Protein AF-0000000076115925 (afdb_homodimer)

Foldseek 3Di:
DDQAAEDEPEPPQQAAADLCNCPPVLNHAEYEHAHHQDADCRRPPQNSCQSPQNHAYYEHEHNHPDPPGHRDPDLRRLLNHQNHAEYEYAFDDDPPPDASDDQSLLNNPRHAYYHYDHAEDAEQALRNCVSPQQHQEDACQRYDYNYYDQQSQLNNANHAYEECHQVEDELVSVLSNLQRHQLSYLYAEYADAHYPDQEDARDALSQVSNAPSLHAEYHHENHAYAEAANVPDPVSQEHHLNYAYYAHAHYAYCYHAGAYQNHAEYEHHAYQPQVVQVPDQESHDPVLHHNYAEYEHANRQHAEHECSNCLSVQNHAYYHHDHHAHADYPPPCVSNPNHNYYHHYHYNHPPPPPPPPD/DDQAAEDEPEPPQQAAADLCNCPPVLNHAEYEHAHHQDADCRRPPQNSCQSPQNHAYYEHEHNHPDPPGHRDPDLRRLLNHQNHAEYEYAFDDDPPPDASDDQSLLNNPRHAYYHYDHAEDAEQALRNCVSPQRHQEDACQRYDYNYYDQQSQLNNANHAYEECHQVEDELVSVLSNLQRHQLSYLYAEYADAHYPDQEDARDALSQVSNAPSLHAEYHHENHAYAEAAHVPDPVSQEHYLNYAYYAHANYAYCYHAGAYQNHAEYEHHAYQPQVVQVPDQASHDPVLHHNYAEYEHANRQHAEHECSNCLSVQNHAYYHHEHHAHADYPPPCVSNPNHNYYHHHHYNHPPDDPPPPD

Secondary structure (DSSP, 8-state):
-----EEE--SS--S---TTTTTT-TT--EEE--SS---STTTS-TTTTTT-TT--EEE-TT---STT------HHHHTT-TT--EEEEEEE-BTTTB-SS-GGGGG-TT--EEEEEEEEEEEE-TTTTTT-TT--EEE-TT-EEEEE-TTTTTT-TT--EEE-TT--B-HHHHHHIIIIIITTS--SEEE---B-SSSBPPPTTHHHHTTTS---EEE--SS-B-EEE-TT-GGG-BPPTT--EEE--SS--SEEE-B-TT--EEE--SS--HHHHHH-S----TTS-----EEE--SS---EEEGGGGTT-TT--EEE--SS---EEE---TT-TT--EEE--SS-----------/-----EEE--SS------TTTTTT-TT--EEE--SS---STTTS-TTTTTT-TT--EEE-TT---STT------HHHHTT-TT--EEEEEEE-BTTTB-SS-GGGGG-TT--EEEEEEEEEEEE-TTTTTT-TT--EEE-TT-EEEEE-TTTTTT-TT--EEE-TT--B-HHHHHHIIIIIITTS--SEEE---B-SSSBPPPTTHHHHTTTS---EEE--SS-B-EEE-TT-GGGSBPPTT--EEE--SS--SEEE-B-TT--EEE--SS--HHHHHH-S----TTS-----EEE--SS---EEEGGGGTT-TT--EEE--SS---EEE---TT-TT--EEE--SS-----------

Structure (mmCIF, N/CA/C/O backbone):
data_AF-0000000076115925-model_v1
#
loop_
_entity.id
_entity.type
_entity.pdbx_description
1 polymer 'Uncharacterized protein'
#
loop_
_atom_site.group_PDB
_atom_site.id
_atom_site.type_symbol
_atom_site.label_atom_id
_atom_site.label_alt_id
_atom_site.label_comp_id
_atom_site.label_asym_id
_atom_site.label_entity_id
_atom_site.label_seq_id
_atom_site.pdbx_PDB_ins_code
_atom_site.Cartn_x
_atom_site.Cartn_y
_atom_site.Cartn_z
_atom_site.occupancy
_atom_site.B_iso_or_equiv
_atom_site.auth_seq_id
_atom_site.auth_comp_id
_atom_site.auth_asym_id
_atom_site.auth_atom_id
_atom_site.pdbx_PDB_model_num
ATOM 1 N N . MET A 1 1 ? -26.047 -1.47 24.312 1 57.66 1 MET A N 1
ATOM 2 C CA . MET A 1 1 ? -25.391 -0.265 23.828 1 57.66 1 MET A CA 1
ATOM 3 C C . MET A 1 1 ? -24.578 -0.562 22.578 1 57.66 1 MET A C 1
ATOM 5 O O . MET A 1 1 ? -24 -1.648 22.453 1 57.66 1 MET A O 1
ATOM 9 N N . ASN A 1 2 ? -24.75 0.363 21.609 1 74 2 ASN A N 1
ATOM 10 C CA . ASN A 1 2 ? -24.094 0.149 20.328 1 74 2 ASN A CA 1
ATOM 11 C C . ASN A 1 2 ? -22.578 0.275 20.438 1 74 2 ASN A C 1
ATOM 13 O O . ASN A 1 2 ? -22.078 1.083 21.234 1 74 2 ASN A O 1
ATOM 17 N N . LYS A 1 3 ? -21.859 -0.653 20.016 1 84.69 3 LYS A N 1
ATOM 18 C CA . LYS A 1 3 ? -20.391 -0.724 20.078 1 84.69 3 LYS A CA 1
ATOM 19 C C . LYS A 1 3 ? -19.766 -0.129 18.828 1 84.69 3 LYS A C 1
ATOM 21 O O . LYS A 1 3 ? -18.594 -0.39 18.531 1 84.69 3 LYS A O 1
ATOM 26 N N . LEU A 1 4 ? -20.594 0.735 18.219 1 89.19 4 LEU A N 1
ATOM 27 C CA . LEU A 1 4 ? -20.078 1.312 17 1 89.19 4 LEU A CA 1
ATOM 28 C C . LEU A 1 4 ? -18.922 2.26 17.297 1 89.19 4 LEU A C 1
ATOM 30 O O . LEU A 1 4 ? -19.047 3.162 18.125 1 89.19 4 LEU A O 1
ATOM 34 N N . LEU A 1 5 ? -17.812 1.992 16.625 1 94.88 5 LEU A N 1
ATOM 35 C CA . LEU A 1 5 ? -16.609 2.775 16.891 1 94.88 5 LEU A CA 1
ATOM 36 C C . LEU A 1 5 ? -16.312 3.717 15.727 1 94.88 5 LEU A C 1
ATOM 38 O O . LEU A 1 5 ? -15.758 4.801 15.93 1 94.88 5 LEU A O 1
ATOM 42 N N . GLU A 1 6 ? -16.625 3.312 14.586 1 97.06 6 GLU A N 1
ATOM 43 C CA . GLU A 1 6 ? -16.328 4.109 13.398 1 97.06 6 GLU A CA 1
ATOM 44 C C . GLU A 1 6 ? -17.547 4.176 12.477 1 97.06 6 GLU A C 1
ATOM 46 O O . GLU A 1 6 ? -18.156 3.148 12.164 1 97.06 6 GLU A O 1
ATOM 51 N N . LEU A 1 7 ? -17.906 5.379 12.078 1 94.81 7 LEU A N 1
ATOM 52 C CA . LEU A 1 7 ? -19.016 5.633 11.164 1 94.81 7 LEU A CA 1
ATOM 53 C C . LEU A 1 7 ? -18.578 6.523 10.008 1 94.81 7 LEU A C 1
ATOM 55 O O . LEU A 1 7 ? -18.031 7.605 10.227 1 94.81 7 LEU A O 1
ATOM 59 N N . ASP A 1 8 ? -18.719 6.062 8.875 1 96.88 8 ASP A N 1
ATOM 60 C CA . ASP A 1 8 ? -18.391 6.84 7.684 1 96.88 8 ASP A CA 1
ATOM 61 C C . ASP A 1 8 ? -19.656 7.195 6.898 1 96.88 8 ASP A C 1
ATOM 63 O O . ASP A 1 8 ? -20.328 6.312 6.371 1 96.88 8 ASP A O 1
ATOM 67 N N . ILE A 1 9 ? -19.969 8.461 6.848 1 94.38 9 ILE A N 1
ATOM 68 C CA . ILE A 1 9 ? -21.125 8.953 6.105 1 94.38 9 ILE A CA 1
ATOM 69 C C . ILE A 1 9 ? -20.656 9.969 5.062 1 94.38 9 ILE A C 1
ATOM 71 O O . ILE A 1 9 ? -21.359 10.945 4.789 1 94.38 9 ILE A O 1
ATOM 75 N N . SER A 1 10 ? -19.5 9.789 4.562 1 96.5 10 SER A N 1
ATOM 76 C CA . SER A 1 10 ? -18.984 10.688 3.539 1 96.5 10 SER A CA 1
ATOM 77 C C . SER A 1 10 ? -19.734 10.523 2.221 1 96.5 10 SER A C 1
ATOM 79 O O . SER A 1 10 ? -20.375 9.5 1.991 1 96.5 10 SER A O 1
ATOM 81 N N . LYS A 1 11 ? -19.75 11.562 1.458 1 95.69 11 LYS A N 1
ATOM 82 C CA . LYS A 1 11 ? -20.281 11.562 0.099 1 95.69 11 LYS A CA 1
ATOM 83 C C . LYS A 1 11 ? -21.75 11.164 0.09 1 95.69 11 LYS A C 1
ATOM 85 O O . LYS A 1 11 ? -22.156 10.281 -0.671 1 95.69 11 LYS A O 1
ATOM 90 N N . ASN A 1 12 ? -22.5 11.797 0.925 1 94 12 ASN A N 1
ATOM 91 C CA . ASN A 1 12 ? -23.938 11.562 0.961 1 94 12 ASN A CA 1
ATOM 92 C C . ASN A 1 12 ? -24.734 12.812 0.571 1 94 12 ASN A C 1
ATOM 94 O O . ASN A 1 12 ? -25.953 12.836 0.692 1 94 12 ASN A O 1
ATOM 98 N N . LYS A 1 13 ? -24.062 13.883 0.221 1 91.12 13 LYS A N 1
ATOM 99 C CA . LYS A 1 13 ? -24.656 15.148 -0.177 1 91.12 13 LYS A CA 1
ATOM 100 C C . LYS A 1 13 ? -25.484 15.742 0.959 1 91.12 13 LYS A C 1
ATOM 102 O O . LYS A 1 13 ? -26.547 16.328 0.724 1 91.12 13 LYS A O 1
ATOM 107 N N . LEU A 1 14 ? -24.953 15.531 2.137 1 90.38 14 LEU A N 1
ATOM 108 C CA . LEU A 1 14 ? -25.641 16.078 3.301 1 90.38 14 LEU A CA 1
ATOM 109 C C . LEU A 1 14 ? -25.547 17.609 3.322 1 90.38 14 LEU A C 1
ATOM 111 O O . LEU A 1 14 ? -24.469 18.156 3.107 1 90.38 14 LEU A O 1
ATOM 115 N N . THR A 1 15 ? -26.688 18.219 3.535 1 88.75 15 THR A N 1
ATOM 116 C CA . THR A 1 15 ? -26.703 19.688 3.65 1 88.75 15 THR A CA 1
ATOM 117 C C . THR A 1 15 ? -26.891 20.109 5.102 1 88.75 15 THR A C 1
ATOM 119 O O . THR A 1 15 ? -26.578 21.234 5.469 1 88.75 15 THR A O 1
ATOM 122 N N . THR A 1 16 ? -27.484 19.188 5.812 1 88.06 16 THR A N 1
ATOM 123 C CA . THR A 1 16 ? -27.719 19.453 7.227 1 88.06 16 THR A CA 1
ATOM 124 C C . THR A 1 16 ? -27.625 18.156 8.039 1 88.06 16 THR A C 1
ATOM 126 O O . THR A 1 16 ? -27.797 17.062 7.5 1 88.06 16 THR A O 1
ATOM 129 N N . ILE A 1 17 ? -27.297 18.297 9.266 1 89.56 17 ILE A N 1
ATOM 130 C CA . ILE A 1 17 ? -27.312 17.203 10.219 1 89.56 17 ILE A CA 1
ATOM 131 C C . ILE A 1 17 ? -28.312 17.5 11.344 1 89.56 17 ILE A C 1
ATOM 133 O O . ILE A 1 17 ? -28.281 18.594 11.93 1 89.56 17 ILE A O 1
ATOM 137 N N . SER A 1 18 ? -29.172 16.547 11.57 1 88.56 18 SER A N 1
ATOM 138 C CA . SER A 1 18 ? -30.125 16.75 12.664 1 88.56 18 SER A CA 1
ATOM 139 C C . SER A 1 18 ? -29.406 16.75 14.016 1 88.56 18 SER A C 1
ATOM 141 O O . SER A 1 18 ? -28.406 16.062 14.195 1 88.56 18 SER A O 1
ATOM 143 N N . ILE A 1 19 ? -29.984 17.5 14.977 1 87.94 19 ILE A N 1
ATOM 144 C CA . ILE A 1 19 ? -29.359 17.688 16.281 1 87.94 19 ILE A CA 1
ATOM 145 C C . ILE A 1 19 ? -29.266 16.344 17 1 87.94 19 ILE A C 1
ATOM 147 O O . ILE A 1 19 ? -28.344 16.125 17.797 1 87.94 19 ILE A O 1
ATOM 151 N N . ASP A 1 20 ? -30.219 15.375 16.641 1 87.25 20 ASP A N 1
ATOM 152 C CA . ASP A 1 20 ? -30.266 14.094 17.344 1 87.25 20 ASP A CA 1
ATOM 153 C C . ASP A 1 20 ? -29.703 12.977 16.469 1 87.25 20 ASP A C 1
ATOM 155 O O . ASP A 1 20 ? -29.875 11.797 16.781 1 87.25 20 ASP A O 1
ATOM 159 N N . ALA A 1 21 ? -29 13.359 15.414 1 86.5 21 ALA A N 1
ATOM 160 C CA . ALA A 1 21 ? -28.547 12.398 14.414 1 86.5 21 ALA A CA 1
ATOM 161 C C . ALA A 1 21 ? -27.641 11.344 15.039 1 86.5 21 ALA A C 1
ATOM 163 O O . ALA A 1 21 ? -27.641 10.18 14.617 1 86.5 21 ALA A O 1
ATOM 164 N N . PHE A 1 22 ? -26.906 11.727 16.078 1 88.38 22 PHE A N 1
ATOM 165 C CA . PHE A 1 22 ? -25.906 10.82 16.609 1 88.38 22 PHE A CA 1
ATOM 166 C C . PHE A 1 22 ? -26.312 10.297 17.984 1 88.38 22 PHE A C 1
ATOM 168 O O . PHE A 1 22 ? -25.469 9.828 18.75 1 88.38 22 PHE A O 1
ATOM 175 N N . ASP A 1 23 ? -27.594 10.438 18.25 1 86.31 23 ASP A N 1
ATOM 176 C CA . ASP A 1 23 ? -28.109 9.875 19.484 1 86.31 23 ASP A CA 1
ATOM 177 C C . ASP A 1 23 ? -27.844 8.375 19.562 1 86.31 23 ASP A C 1
ATOM 179 O O . ASP A 1 23 ? -28.062 7.648 18.594 1 86.31 23 ASP A O 1
ATOM 183 N N . GLY A 1 24 ? -27.25 7.988 20.656 1 82.62 24 GLY A N 1
ATOM 184 C CA . GLY A 1 24 ? -26.984 6.574 20.859 1 82.62 24 GLY A CA 1
ATOM 185 C C . GLY A 1 24 ? -25.578 6.168 20.438 1 82.62 24 GLY A C 1
ATOM 186 O O . GLY A 1 24 ? -25.172 5.031 20.672 1 82.62 24 GLY A O 1
ATOM 187 N N . LEU A 1 25 ? -24.875 7.055 19.844 1 88.06 25 LEU A N 1
ATOM 188 C CA . LEU A 1 25 ? -23.531 6.742 19.375 1 88.06 25 LEU A CA 1
ATOM 189 C C . LEU A 1 25 ? -22.484 7.285 20.344 1 88.06 25 LEU A C 1
ATOM 191 O O . LEU A 1 25 ? -21.516 7.918 19.922 1 88.06 25 LEU A O 1
ATOM 195 N N . HIS A 1 26 ? -22.703 7.031 21.641 1 89.06 26 HIS A N 1
ATOM 196 C CA . HIS A 1 26 ? -21.859 7.598 22.688 1 89.06 26 HIS A CA 1
ATOM 197 C C . HIS A 1 26 ? -20.469 6.977 22.688 1 89.06 26 HIS A C 1
ATOM 199 O O . HIS A 1 26 ? -19.516 7.559 23.203 1 89.06 26 HIS A O 1
ATOM 205 N N . ASN A 1 27 ? -20.359 5.766 21.969 1 90.88 27 ASN A N 1
ATOM 206 C CA . ASN A 1 27 ? -19.078 5.074 21.953 1 90.88 27 ASN A CA 1
ATOM 207 C C . ASN A 1 27 ? -18.281 5.375 20.688 1 90.88 27 ASN A C 1
ATOM 209 O O . ASN A 1 27 ? -17.141 4.938 20.547 1 90.88 27 ASN A O 1
ATOM 213 N N . LEU A 1 28 ? -18.875 6.16 19.75 1 93.44 28 LEU A N 1
ATOM 214 C CA . LEU A 1 28 ? -18.25 6.426 18.453 1 93.44 28 LEU A CA 1
ATOM 215 C C . LEU A 1 28 ? -16.891 7.113 18.656 1 93.44 28 LEU A C 1
ATOM 217 O O . LEU A 1 28 ? -16.797 8.102 19.375 1 93.44 28 LEU A O 1
ATOM 221 N N . LYS A 1 29 ? -15.914 6.582 18.031 1 97.06 29 LYS A N 1
ATOM 222 C CA . LYS A 1 29 ? -14.555 7.113 18.156 1 97.06 29 LYS A CA 1
ATOM 223 C C . LYS A 1 29 ? -14.148 7.875 16.906 1 97.06 29 LYS A C 1
ATOM 225 O O . LYS A 1 29 ? -13.398 8.852 16.984 1 97.06 29 LYS A O 1
ATOM 230 N N . ARG A 1 30 ? -14.641 7.414 15.773 1 98.12 30 ARG A N 1
ATOM 231 C CA . ARG A 1 30 ? -14.258 8.023 14.508 1 98.12 30 ARG A CA 1
ATOM 232 C C . ARG A 1 30 ? -15.484 8.32 13.648 1 98.12 30 ARG A C 1
ATOM 234 O O . ARG A 1 30 ? -16.328 7.445 13.445 1 98.12 30 ARG A O 1
ATOM 241 N N . LEU A 1 31 ? -15.609 9.57 13.188 1 96.75 31 LEU A N 1
ATOM 242 C CA . LEU A 1 31 ? -16.703 10.008 12.328 1 96.75 31 LEU A CA 1
ATOM 243 C C . LEU A 1 31 ? -16.172 10.695 11.078 1 96.75 31 LEU A C 1
ATOM 245 O O . LEU A 1 31 ? -15.336 11.602 11.164 1 96.75 31 LEU A O 1
ATOM 249 N N . THR A 1 32 ? -16.547 10.227 9.953 1 97.5 32 THR A N 1
ATOM 250 C CA . THR A 1 32 ? -16.141 10.82 8.68 1 97.5 32 THR A CA 1
ATOM 251 C C . THR A 1 32 ? -17.344 11.414 7.957 1 97.5 32 THR A C 1
ATOM 253 O O . THR A 1 32 ? -18.297 10.703 7.617 1 97.5 32 THR A O 1
ATOM 256 N N . LEU A 1 33 ? -17.281 12.727 7.781 1 94.75 33 LEU A N 1
ATOM 257 C CA . LEU A 1 33 ? -18.344 13.477 7.121 1 94.75 33 LEU A CA 1
ATOM 258 C C . LEU A 1 33 ? -17.828 14.172 5.867 1 94.75 33 LEU A C 1
ATOM 260 O O . LEU A 1 33 ? -18.438 15.117 5.379 1 94.75 33 LEU A O 1
ATOM 264 N N . GLU A 1 34 ? -16.734 13.719 5.395 1 94.88 34 GLU A N 1
ATOM 265 C CA . GLU A 1 34 ? -16.047 14.375 4.281 1 94.88 34 GLU A CA 1
ATOM 266 C C . GLU A 1 34 ? -16.906 14.32 3.012 1 94.88 34 GLU A C 1
ATOM 268 O O . GLU A 1 34 ? -17.672 13.383 2.816 1 94.88 34 GLU A O 1
ATOM 273 N N . ASN A 1 35 ? -16.703 15.352 2.139 1 93.12 35 ASN A N 1
ATOM 274 C CA . ASN A 1 35 ? -17.312 15.398 0.808 1 93.12 35 ASN A CA 1
ATOM 275 C C . ASN A 1 35 ? -18.828 15.383 0.877 1 93.12 35 ASN A C 1
ATOM 277 O O . ASN A 1 35 ? -19.484 14.648 0.136 1 93.12 35 ASN A O 1
ATOM 281 N N . ASN A 1 36 ? -19.344 16.094 1.832 1 92.88 36 ASN A N 1
ATOM 282 C CA . ASN A 1 36 ? -20.766 16.453 1.868 1 92.88 36 ASN A CA 1
ATOM 283 C C . ASN A 1 36 ? -20.969 17.922 1.519 1 92.88 36 ASN A C 1
ATOM 285 O O . ASN A 1 36 ? -20.172 18.516 0.782 1 92.88 36 ASN A O 1
ATOM 289 N N . ARG A 1 37 ? -22.172 18.484 1.892 1 88.94 37 ARG A N 1
ATOM 290 C CA . ARG A 1 37 ? -22.469 19.891 1.62 1 88.94 37 ARG A CA 1
ATOM 291 C C . ARG A 1 37 ? -22.766 20.641 2.912 1 88.94 37 ARG A C 1
ATOM 293 O O . ARG A 1 37 ? -23.719 21.406 2.984 1 88.94 37 ARG A O 1
ATOM 300 N N . LEU A 1 38 ? -21.844 20.281 3.842 1 88.38 38 LEU A N 1
ATOM 301 C CA . LEU A 1 38 ? -22 20.906 5.152 1 88.38 38 LEU A CA 1
ATOM 302 C C . LEU A 1 38 ? -21.172 22.188 5.238 1 88.38 38 LEU A C 1
ATOM 304 O O . LEU A 1 38 ? -19.953 22.141 5.258 1 88.38 38 LEU A O 1
ATOM 308 N N . LYS A 1 39 ? -21.797 23.344 5.328 1 78.5 39 LYS A N 1
ATOM 309 C CA . LYS A 1 39 ? -21.031 24.562 5.055 1 78.5 39 LYS A CA 1
ATOM 310 C C . LYS A 1 39 ? -21.125 25.547 6.207 1 78.5 39 LYS A C 1
ATOM 312 O O . LYS A 1 39 ? -20.281 26.422 6.367 1 78.5 39 LYS A O 1
ATOM 317 N N . ASP A 1 40 ? -22.25 25.469 6.957 1 78.81 40 ASP A N 1
ATOM 318 C CA . ASP A 1 40 ? -22.453 26.562 7.902 1 78.81 40 ASP A CA 1
ATOM 319 C C . ASP A 1 40 ? -23.203 26.078 9.141 1 78.81 40 ASP A C 1
ATOM 321 O O . ASP A 1 40 ? -23.297 24.875 9.391 1 78.81 40 ASP A O 1
ATOM 325 N N . SER A 1 41 ? -23.656 27.078 9.922 1 79.88 41 SER A N 1
ATOM 326 C CA . SER A 1 41 ? -24.344 26.812 11.188 1 79.88 41 SER A CA 1
ATOM 327 C C . SER A 1 41 ? -25.672 26.094 10.961 1 79.88 41 SER A C 1
ATOM 329 O O . SER A 1 41 ? -26.172 25.406 11.852 1 79.88 41 SER A O 1
ATOM 331 N N . TYR A 1 42 ? -26.172 26.281 9.734 1 83.81 42 TYR A N 1
ATOM 332 C CA . TYR A 1 42 ? -27.391 25.547 9.43 1 83.81 42 TYR A CA 1
ATOM 333 C C . TYR A 1 42 ? -27.109 24.062 9.234 1 83.81 42 TYR A C 1
ATOM 335 O O . TYR A 1 42 ? -27.922 23.203 9.602 1 83.81 42 TYR A O 1
ATOM 343 N N . SER A 1 43 ? -25.906 23.828 8.711 1 87.56 43 SER A N 1
ATOM 344 C CA . SER A 1 43 ? -25.484 22.453 8.469 1 87.56 43 SER A CA 1
ATOM 345 C C . SER A 1 43 ? -25.125 21.75 9.766 1 87.56 43 SER A C 1
ATOM 347 O O . SER A 1 43 ? -25.328 20.531 9.914 1 87.56 43 SER A O 1
ATOM 349 N N . TYR A 1 44 ? -24.609 22.609 10.695 1 89 44 TYR A N 1
ATOM 350 C CA . TYR A 1 44 ? -24.188 22.109 11.992 1 89 44 TYR A CA 1
ATOM 351 C C . TYR A 1 44 ? -24.953 22.797 13.117 1 89 44 TYR A C 1
ATOM 353 O O . TYR A 1 44 ? -24.422 23.688 13.789 1 89 44 TYR A O 1
ATOM 361 N N . PRO A 1 45 ? -26.109 22.312 13.406 1 88.62 45 PRO A N 1
ATOM 362 C CA . PRO A 1 45 ? -26.844 22.953 14.508 1 88.62 45 PRO A CA 1
ATOM 363 C C . PRO A 1 45 ? -26.125 22.797 15.844 1 88.62 45 PRO A C 1
ATOM 365 O O . PRO A 1 45 ? -25.391 21.828 16.047 1 88.62 45 PRO A O 1
ATOM 368 N N . LEU A 1 46 ? -26.391 23.781 16.703 1 89 46 LEU A N 1
ATOM 369 C CA . LEU A 1 46 ? -25.797 23.75 18.031 1 89 46 LEU A CA 1
ATOM 370 C C . LEU A 1 46 ? -26.109 22.438 18.75 1 89 46 LEU A C 1
ATOM 372 O O . LEU A 1 46 ? -27.281 22.031 18.812 1 89 46 LEU A O 1
ATOM 376 N N . GLY A 1 47 ? -25.141 21.734 19.125 1 90.25 47 GLY A N 1
ATOM 377 C CA . GLY A 1 47 ? -25.328 20.5 19.875 1 90.25 47 GLY A CA 1
ATOM 378 C C . GLY A 1 47 ? -25.328 19.266 19 1 90.25 47 GLY A C 1
ATOM 379 O O . GLY A 1 47 ? -25.594 18.156 19.484 1 90.25 47 GLY A O 1
ATOM 380 N N . VAL A 1 48 ? -25.016 19.453 17.797 1 90.88 48 VAL A N 1
ATOM 381 C CA . VAL A 1 48 ? -25.109 18.344 16.844 1 90.88 48 VAL A CA 1
ATOM 382 C C . VAL A 1 48 ? -24.172 17.219 17.266 1 90.88 48 VAL A C 1
ATOM 384 O O . VAL A 1 48 ? -24.469 16.047 17.047 1 90.88 48 VAL A O 1
ATOM 387 N N . PHE A 1 49 ? -23.078 17.531 17.969 1 92.5 49 PHE A N 1
ATOM 388 C CA . PHE A 1 49 ? -22.094 16.516 18.344 1 92.5 49 PHE A CA 1
ATOM 389 C C . PHE A 1 49 ? -22.188 16.188 19.828 1 92.5 49 PHE A C 1
ATOM 391 O O . PHE A 1 49 ? -21.281 15.562 20.391 1 92.5 49 PHE A O 1
ATOM 398 N N . LYS A 1 50 ? -23.281 16.609 20.516 1 91.75 50 LYS A N 1
ATOM 399 C CA . LYS A 1 50 ? -23.406 16.516 21.969 1 91.75 50 LYS A CA 1
ATOM 400 C C . LYS A 1 50 ? -23.344 15.07 22.438 1 91.75 50 LYS A C 1
ATOM 402 O O . LYS A 1 50 ? -22.906 14.789 23.562 1 91.75 50 LYS A O 1
ATOM 407 N N . TYR A 1 51 ? -23.781 14.117 21.594 1 90.38 51 TYR A N 1
ATOM 408 C CA . TYR A 1 51 ? -23.844 12.719 22 1 90.38 51 TYR A CA 1
ATOM 409 C C . TYR A 1 51 ? -22.5 12.031 21.75 1 90.38 51 TYR A C 1
ATOM 411 O O . TYR A 1 51 ? -22.266 10.93 22.25 1 90.38 51 TYR A O 1
ATOM 419 N N . LEU A 1 52 ? -21.641 12.641 20.984 1 93.25 52 LEU A N 1
ATOM 420 C CA . LEU A 1 52 ? -20.375 12.023 20.609 1 93.25 52 LEU A CA 1
ATOM 421 C C . LEU A 1 52 ? -19.297 12.305 21.641 1 93.25 52 LEU A C 1
ATOM 423 O O . LEU A 1 52 ? -18.234 12.836 21.297 1 93.25 52 LEU A O 1
ATOM 427 N N . VAL A 1 53 ? -19.469 11.883 22.875 1 92.31 53 VAL A N 1
ATOM 428 C CA . VAL A 1 53 ? -18.641 12.234 24.031 1 92.31 53 VAL A CA 1
ATOM 429 C C . VAL A 1 53 ? -17.328 11.461 23.984 1 92.31 53 VAL A C 1
ATOM 431 O O . VAL A 1 53 ? -16.375 11.789 24.703 1 92.31 53 VAL A O 1
ATOM 434 N N . SER A 1 54 ? -17.266 10.414 23.109 1 94.19 54 SER A N 1
ATOM 435 C CA . SER A 1 54 ? -16.062 9.594 23.031 1 94.19 54 SER A CA 1
ATOM 436 C C . SER A 1 54 ? -15.32 9.828 21.719 1 94.19 54 SER A C 1
ATOM 438 O O . SER A 1 54 ? -14.312 9.164 21.453 1 94.19 54 SER A O 1
ATOM 440 N N . LEU A 1 55 ? -15.75 10.773 20.859 1 96.31 55 LEU A N 1
ATOM 441 C CA . LEU A 1 55 ? -15.195 10.977 19.531 1 96.31 55 LEU A CA 1
ATOM 442 C C . LEU A 1 55 ? -13.75 11.469 19.625 1 96.31 55 LEU A C 1
ATOM 444 O O . LEU A 1 55 ? -13.469 12.453 20.297 1 96.31 55 LEU A O 1
ATOM 448 N N . VAL A 1 56 ? -12.922 10.781 18.938 1 97.38 56 VAL A N 1
ATOM 449 C CA . VAL A 1 56 ? -11.492 11.086 18.984 1 97.38 56 VAL A CA 1
ATOM 450 C C . VAL A 1 56 ? -11.039 11.641 17.641 1 97.38 56 VAL A C 1
ATOM 452 O O . VAL A 1 56 ? -10.078 12.414 17.578 1 97.38 56 VAL A O 1
ATOM 455 N N . TYR A 1 57 ? -11.758 11.25 16.688 1 97.38 57 TYR A N 1
ATOM 456 C CA . TYR A 1 57 ? -11.391 11.617 15.336 1 97.38 57 TYR A CA 1
ATOM 457 C C . TYR A 1 57 ? -12.602 12.109 14.555 1 97.38 57 TYR A C 1
ATOM 459 O O . TYR A 1 57 ? -13.648 11.453 14.539 1 97.38 57 TYR A O 1
ATOM 467 N N . LEU A 1 58 ? -12.445 13.273 13.859 1 96.38 58 LEU A N 1
ATOM 468 C CA . LEU A 1 58 ? -13.5 13.844 13.031 1 96.38 58 LEU A CA 1
ATOM 469 C C . LEU A 1 58 ? -12.938 14.352 11.703 1 96.38 58 LEU A C 1
ATOM 471 O O . LEU A 1 58 ? -11.93 15.07 11.688 1 96.38 58 LEU A O 1
ATOM 475 N N . ASN A 1 59 ? -13.5 13.883 10.664 1 96.19 59 ASN A N 1
ATOM 476 C CA . ASN A 1 59 ? -13.125 14.336 9.328 1 96.19 59 ASN A CA 1
ATOM 477 C C . ASN A 1 59 ? -14.273 15.055 8.641 1 96.19 59 ASN A C 1
ATOM 479 O O . ASN A 1 59 ? -15.297 14.445 8.328 1 96.19 59 ASN A O 1
ATOM 483 N N . ILE A 1 60 ? -14.125 16.375 8.367 1 92.44 60 ILE A N 1
ATOM 484 C CA . ILE A 1 60 ? -15.172 17.156 7.734 1 92.44 60 ILE A CA 1
ATOM 485 C C . ILE A 1 60 ? -14.609 17.875 6.504 1 92.44 60 ILE A C 1
ATOM 487 O O . ILE A 1 60 ? -15.062 18.969 6.148 1 92.44 60 ILE A O 1
ATOM 491 N N . LYS A 1 61 ? -13.625 17.312 5.895 1 90.75 61 LYS A N 1
ATOM 492 C CA . LYS A 1 61 ? -12.977 17.938 4.75 1 90.75 61 LYS A CA 1
ATOM 493 C C . LYS A 1 61 ? -13.898 17.953 3.535 1 90.75 61 LYS A C 1
ATOM 495 O O . LYS A 1 61 ? -14.82 17.141 3.436 1 90.75 61 LYS A O 1
ATOM 500 N N . PHE A 1 62 ? -13.688 18.922 2.643 1 89.94 62 PHE A N 1
ATOM 501 C CA . PHE A 1 62 ? -14.266 19 1.306 1 89.94 62 PHE A CA 1
ATOM 502 C C . PHE A 1 62 ? -15.789 19.125 1.379 1 89.94 62 PHE A C 1
ATOM 504 O O . PHE A 1 62 ? -16.5 18.5 0.592 1 89.94 62 PHE A O 1
ATOM 511 N N . ASN A 1 63 ? -16.328 19.75 2.307 1 86.88 63 ASN A N 1
ATOM 512 C CA . ASN A 1 63 ? -17.75 20.016 2.393 1 86.88 63 ASN A CA 1
ATOM 513 C C . ASN A 1 63 ? -18.109 21.328 1.712 1 86.88 63 ASN A C 1
ATOM 515 O O . ASN A 1 63 ? -19.297 21.641 1.521 1 86.88 63 ASN A O 1
ATOM 519 N N . ASN A 1 64 ? -17.328 22.281 1.331 1 69.56 64 ASN A N 1
ATOM 520 C CA . ASN A 1 64 ? -17.641 23.562 0.698 1 69.56 64 ASN A CA 1
ATOM 521 C C . ASN A 1 64 ? -17.344 23.531 -0.798 1 69.56 64 ASN A C 1
ATOM 523 O O . ASN A 1 64 ? -16.188 23.719 -1.206 1 69.56 64 ASN A O 1
ATOM 527 N N . ASN A 1 65 ? -18.266 22.875 -1.572 1 53.88 65 ASN A N 1
ATOM 528 C CA . ASN A 1 65 ? -18.047 22.828 -3.014 1 53.88 65 ASN A CA 1
ATOM 529 C C . ASN A 1 65 ? -18.078 24.219 -3.633 1 53.88 65 ASN A C 1
ATOM 531 O O . ASN A 1 65 ? -17.859 24.375 -4.836 1 53.88 65 ASN A O 1
ATOM 535 N N . ASP A 1 66 ? -18.719 25.188 -3.02 1 53.91 66 ASP A N 1
ATOM 536 C CA . ASP A 1 66 ? -18.812 26.469 -3.725 1 53.91 66 ASP A CA 1
ATOM 537 C C . ASP A 1 66 ? -17.609 27.359 -3.418 1 53.91 66 ASP A C 1
ATOM 539 O O . ASP A 1 66 ? -17.031 27.281 -2.328 1 53.91 66 ASP A O 1
ATOM 543 N N . GLU A 1 67 ? -16.953 27.797 -4.402 1 49.88 67 GLU A N 1
ATOM 544 C CA . GLU A 1 67 ? -15.734 28.594 -4.516 1 49.88 67 GLU A CA 1
ATOM 545 C C . GLU A 1 67 ? -15.688 29.688 -3.451 1 49.88 67 GLU A C 1
ATOM 547 O O . GLU A 1 67 ? -14.609 30.125 -3.041 1 49.88 67 GLU A O 1
ATOM 552 N N . LEU A 1 68 ? -16.891 30.203 -3.01 1 49.91 68 LEU A N 1
ATOM 553 C CA . LEU A 1 68 ? -16.859 31.516 -2.365 1 49.91 68 LEU A CA 1
ATOM 554 C C . LEU A 1 68 ? -17 31.375 -0.852 1 49.91 68 LEU A C 1
ATOM 556 O O . LEU A 1 68 ? -16.766 32.344 -0.114 1 49.91 68 LEU A O 1
ATOM 560 N N . LEU A 1 69 ? -17.609 30.203 -0.412 1 50.56 69 LEU A N 1
ATOM 561 C CA . LEU A 1 69 ? -17.891 30.172 1.017 1 50.56 69 LEU A CA 1
ATOM 562 C C . LEU A 1 69 ? -17.328 28.906 1.648 1 50.56 69 LEU A C 1
ATOM 564 O O . LEU A 1 69 ? -17.406 27.812 1.057 1 50.56 69 LEU A O 1
ATOM 568 N N . TYR A 1 70 ? -16.266 28.812 2.252 1 51.03 70 TYR A N 1
ATOM 569 C CA . TYR A 1 70 ? -15.656 27.609 2.793 1 51.03 70 TYR A CA 1
ATOM 570 C C . TYR A 1 70 ? -16.328 27.188 4.098 1 51.03 70 TYR A C 1
ATOM 572 O O . TYR A 1 70 ? -16.859 28.031 4.82 1 51.03 70 TYR A O 1
ATOM 580 N N . SER A 1 71 ? -16.641 25.938 4.176 1 55.5 71 SER A N 1
ATOM 581 C CA . SER A 1 71 ? -17.234 25.297 5.34 1 55.5 71 SER A CA 1
ATOM 582 C C . SER A 1 71 ? -16.453 25.594 6.609 1 55.5 71 SER A C 1
ATOM 584 O O . SER A 1 71 ? -15.227 25.422 6.641 1 55.5 71 SER A O 1
ATOM 586 N N . ILE A 1 72 ? -16.984 26.484 7.465 1 63.66 72 ILE A N 1
ATOM 587 C CA . ILE A 1 72 ? -16.391 26.734 8.773 1 63.66 72 ILE A CA 1
ATOM 588 C C . ILE A 1 72 ? -17.203 26.016 9.852 1 63.66 72 ILE A C 1
ATOM 590 O O . ILE A 1 72 ? -18.422 26.125 9.883 1 63.66 72 ILE A O 1
ATOM 594 N N . LEU A 1 73 ? -16.547 24.938 10.445 1 74.75 73 LEU A N 1
ATOM 595 C CA . LEU A 1 73 ? -17.141 24.453 11.688 1 74.75 73 LEU A CA 1
ATOM 596 C C . LEU A 1 73 ? -17.359 25.594 12.672 1 74.75 73 LEU A C 1
ATOM 598 O O . LEU A 1 73 ? -16.391 26.234 13.109 1 74.75 73 LEU A O 1
ATOM 602 N N . PRO A 1 74 ? -18.688 25.906 12.891 1 77.81 74 PRO A N 1
ATOM 603 C CA . PRO A 1 74 ? -18.906 26.984 13.844 1 77.81 74 PRO A CA 1
ATOM 604 C C . PRO A 1 74 ? -18.234 26.75 15.195 1 77.81 74 PRO A C 1
ATOM 606 O O . PRO A 1 74 ? -18.188 25.609 15.664 1 77.81 74 PRO A O 1
ATOM 609 N N . ASP A 1 75 ? -17.781 27.828 15.797 1 76.19 75 ASP A N 1
ATOM 610 C CA . ASP A 1 75 ? -17.062 27.781 17.062 1 76.19 75 ASP A CA 1
ATOM 611 C C . ASP A 1 75 ? -17.891 27.078 18.141 1 76.19 75 ASP A C 1
ATOM 613 O O . ASP A 1 75 ? -17.359 26.312 18.938 1 76.19 75 ASP A O 1
ATOM 617 N N . ASP A 1 76 ? -19.188 27.297 18.094 1 78.88 76 ASP A N 1
ATOM 618 C CA . ASP A 1 76 ? -20.047 26.781 19.141 1 78.88 76 ASP A CA 1
ATOM 619 C C . ASP A 1 76 ? -20.266 25.281 19 1 78.88 76 ASP A C 1
ATOM 621 O O . ASP A 1 76 ? -20.609 24.594 19.953 1 78.88 76 ASP A O 1
ATOM 625 N N . VAL A 1 77 ? -20.016 24.812 17.828 1 85 77 VAL A N 1
ATOM 626 C CA . VAL A 1 77 ? -20.234 23.406 17.547 1 85 77 VAL A CA 1
ATOM 627 C C . VAL A 1 77 ? -19 22.609 17.969 1 85 77 VAL A C 1
ATOM 629 O 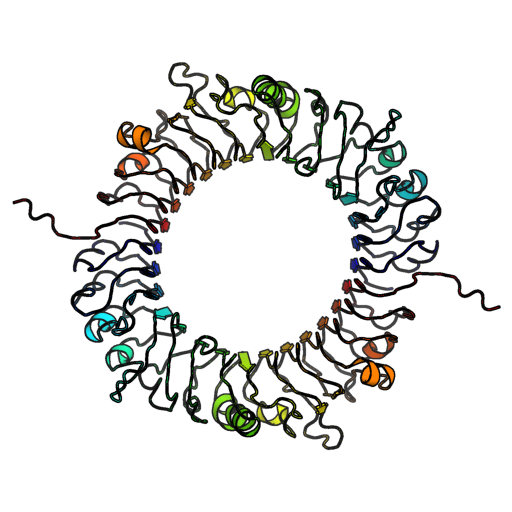O . VAL A 1 77 ? -19.109 21.469 18.406 1 85 77 VAL A O 1
ATOM 632 N N . ILE A 1 78 ? -17.891 23.219 17.969 1 81.25 78 ILE A N 1
ATOM 633 C CA . ILE A 1 78 ? -16.609 22.594 18.25 1 81.25 78 ILE A CA 1
ATOM 634 C C . ILE A 1 78 ? -16.5 22.25 19.734 1 81.25 78 ILE A C 1
ATOM 636 O O . ILE A 1 78 ? -15.852 21.281 20.109 1 81.25 78 ILE A O 1
ATOM 640 N N . SER A 1 79 ? -17.281 22.984 20.547 1 77.94 79 SER A N 1
ATOM 641 C CA . SER A 1 79 ? -17.172 22.906 22 1 77.94 79 SER A CA 1
ATOM 642 C C . SER A 1 79 ? -17.672 21.562 22.516 1 77.94 79 SER A C 1
ATOM 644 O O . SER A 1 79 ? -17.312 21.141 23.625 1 77.94 79 SER A O 1
ATOM 646 N N . ASP A 1 80 ? -18.438 20.859 21.719 1 83.31 80 ASP A N 1
ATOM 647 C CA . ASP A 1 80 ? -18.984 19.578 22.141 1 83.31 80 ASP A CA 1
ATOM 648 C C . ASP A 1 80 ? -17.938 18.453 21.984 1 83.31 80 ASP A C 1
ATOM 650 O O . ASP A 1 80 ? -18.094 17.391 22.562 1 83.31 80 ASP A O 1
ATOM 654 N N . LEU A 1 81 ? -16.922 18.719 21.312 1 89.06 81 LEU A N 1
ATOM 655 C CA . LEU A 1 81 ? -15.969 17.672 20.938 1 89.06 81 LEU A CA 1
ATOM 656 C C . LEU A 1 81 ? -14.773 17.656 21.891 1 89.06 81 LEU A C 1
ATOM 658 O O . LEU A 1 81 ? -13.625 17.781 21.453 1 89.06 81 LEU A O 1
ATOM 662 N N . VAL A 1 82 ? -14.977 17.375 23.156 1 84.25 82 VAL A N 1
ATOM 663 C CA . VAL A 1 82 ? -14.008 17.625 24.219 1 84.25 82 VAL A CA 1
ATOM 664 C C . VAL A 1 82 ? -12.906 16.562 24.172 1 84.25 82 VAL A C 1
ATOM 666 O O . VAL A 1 82 ? -11.812 16.766 24.703 1 84.25 82 VAL A O 1
ATOM 669 N N . LYS A 1 83 ? -13.172 15.406 23.562 1 93.12 83 LYS A N 1
ATOM 670 C CA . LYS A 1 83 ? -12.172 14.344 23.531 1 93.12 83 LYS A CA 1
ATOM 671 C C . LYS A 1 83 ? -11.484 14.258 22.172 1 93.12 83 LYS A C 1
ATOM 673 O O . LYS A 1 83 ? -10.719 13.328 21.922 1 93.12 83 LYS A O 1
ATOM 678 N N . LEU A 1 84 ? -11.727 15.188 21.281 1 95.25 84 LEU A N 1
ATOM 679 C CA . LEU A 1 84 ? -11.195 15.164 19.922 1 95.25 84 LEU A CA 1
ATOM 680 C C . LEU A 1 84 ? -9.68 15.305 19.938 1 95.25 84 LEU A C 1
ATOM 682 O O . LEU A 1 84 ? -9.141 16.25 20.516 1 95.25 84 LEU A O 1
ATOM 686 N N . GLU A 1 85 ? -9.023 14.383 19.312 1 96.69 85 GLU A N 1
ATOM 687 C CA . GLU A 1 85 ? -7.57 14.391 19.234 1 96.69 85 GLU A CA 1
ATOM 688 C C . GLU A 1 85 ? -7.094 14.711 17.828 1 96.69 85 GLU A C 1
ATOM 690 O O . GLU A 1 85 ? -5.98 15.203 17.641 1 96.69 85 GLU A O 1
ATOM 695 N N . SER A 1 86 ? -7.879 14.367 16.891 1 96.88 86 SER A N 1
ATOM 696 C CA . SER A 1 86 ? -7.531 14.57 15.492 1 96.88 86 SER A CA 1
ATOM 697 C C . SER A 1 86 ? -8.703 15.141 14.711 1 96.88 86 SER A C 1
ATOM 699 O O . SER A 1 86 ? -9.82 14.609 14.781 1 96.88 86 SER A O 1
ATOM 701 N N . LEU A 1 87 ? -8.484 16.234 14.008 1 93.75 87 LEU A N 1
ATOM 702 C CA . LEU A 1 87 ? -9.5 16.922 13.211 1 93.75 87 LEU A CA 1
ATOM 703 C C . LEU A 1 87 ? -9 17.172 11.797 1 93.75 87 LEU A C 1
ATOM 705 O O . LEU A 1 87 ? -7.879 17.656 11.609 1 93.75 87 LEU A O 1
ATOM 709 N N . GLU A 1 88 ? -9.734 16.781 10.883 1 93.06 88 GLU A N 1
ATOM 710 C CA . GLU A 1 88 ? -9.438 17.094 9.484 1 93.06 88 GLU A CA 1
ATOM 711 C C . GLU A 1 88 ? -10.477 18.047 8.898 1 93.06 88 GLU A C 1
ATOM 713 O O . GLU A 1 88 ? -11.68 17.781 8.969 1 93.06 88 GLU A O 1
ATOM 718 N N . LEU A 1 89 ? -9.969 19.141 8.383 1 88.5 89 LEU A N 1
ATOM 719 C CA . LEU A 1 89 ? -10.875 20.172 7.883 1 88.5 89 LEU A CA 1
ATOM 720 C C . LEU A 1 89 ? -10.219 20.984 6.77 1 88.5 89 LEU A C 1
ATOM 722 O O . LEU A 1 89 ? -9.016 20.859 6.535 1 88.5 89 LEU A O 1
ATOM 726 N N . ASP A 1 90 ? -11.023 21.734 6.078 1 86 90 ASP A N 1
ATOM 727 C CA . ASP A 1 90 ? -10.523 22.703 5.105 1 86 90 ASP A CA 1
ATOM 728 C C . ASP A 1 90 ? -10.219 24.047 5.77 1 86 90 ASP A C 1
ATOM 730 O O . ASP A 1 90 ? -10.906 24.438 6.715 1 86 90 ASP A O 1
ATOM 734 N N . ILE A 1 91 ? -9.133 24.594 5.27 1 83.25 91 ILE A N 1
ATOM 735 C CA . ILE A 1 91 ? -8.742 25.891 5.793 1 83.25 91 ILE A CA 1
ATOM 736 C C . ILE A 1 91 ? -8.68 26.906 4.652 1 83.25 91 ILE A C 1
ATOM 738 O O . ILE A 1 91 ? -7.957 26.719 3.674 1 83.25 91 ILE A O 1
ATOM 742 N N . VAL A 1 92 ? -9.484 27.984 4.73 1 76.31 92 VAL A N 1
ATOM 743 C CA . VAL A 1 92 ? -9.438 29.062 3.758 1 76.31 92 VAL A CA 1
ATOM 744 C C . VAL A 1 92 ? -9.438 30.406 4.48 1 76.31 92 VAL A C 1
ATOM 746 O O . VAL A 1 92 ? -10.289 30.672 5.336 1 76.31 92 VAL A O 1
ATOM 749 N N . ASP A 1 93 ? -8.234 31.109 4.254 1 69.94 93 ASP A N 1
ATOM 750 C CA . ASP A 1 93 ? -8.133 32.438 4.82 1 69.94 93 ASP A CA 1
ATOM 751 C C . ASP A 1 93 ? -9.195 33.375 4.242 1 69.94 93 ASP A C 1
ATOM 753 O O . ASP A 1 93 ? -9.477 33.344 3.043 1 69.94 93 ASP A O 1
ATOM 757 N N . ARG A 1 94 ? -10.117 33.938 5.086 1 58.56 94 ARG A N 1
ATOM 758 C CA . ARG A 1 94 ? -11.086 34.938 4.68 1 58.56 94 ARG A CA 1
ATOM 759 C C . ARG A 1 94 ? -10.445 36.344 4.652 1 58.56 94 ARG A C 1
ATOM 761 O O . ARG A 1 94 ? -9.445 36.562 5.328 1 58.56 94 ARG A O 1
ATOM 768 N N . ARG A 1 95 ? -10.75 37.188 3.475 1 54.97 95 ARG A N 1
ATOM 769 C CA . ARG A 1 95 ? -10.242 38.531 3.199 1 54.97 95 ARG A CA 1
ATOM 770 C C . ARG A 1 95 ? -10.086 39.344 4.488 1 54.97 95 ARG A C 1
ATOM 772 O O . ARG A 1 95 ? -9.234 40.219 4.578 1 54.97 95 ARG A O 1
ATOM 779 N N . PHE A 1 96 ? -10.93 39.094 5.383 1 46.88 96 PHE A N 1
ATOM 780 C CA . PHE A 1 96 ? -11.031 40.125 6.398 1 46.88 96 PHE A CA 1
ATOM 781 C C . PHE A 1 96 ? -10.484 39.625 7.734 1 46.88 96 PHE A C 1
ATOM 783 O O . PHE A 1 96 ? -11.07 39.906 8.789 1 46.88 96 PHE A O 1
ATOM 790 N N . SER A 1 97 ? -9.148 39.219 7.773 1 48.34 97 SER A N 1
ATOM 791 C CA . SER A 1 97 ? -8.383 39.062 9.008 1 48.34 97 SER A CA 1
ATOM 792 C C . SER A 1 97 ? -8.953 37.938 9.859 1 48.34 97 SER A C 1
ATOM 794 O O . SER A 1 97 ? -8.922 38 11.086 1 48.34 97 SER A O 1
ATOM 796 N N . VAL A 1 98 ? -9.859 37.156 9.352 1 54.62 98 VAL A N 1
ATOM 797 C CA . VAL A 1 98 ? -10.43 36.125 10.219 1 54.62 98 VAL A CA 1
ATOM 798 C C . VAL A 1 98 ? -9.438 34.969 10.391 1 54.62 98 VAL A C 1
ATOM 800 O O . VAL A 1 98 ? -8.82 34.531 9.422 1 54.62 98 VAL A O 1
ATOM 803 N N . TYR A 1 99 ? -9.164 34.781 11.797 1 63.69 99 TYR A N 1
ATOM 804 C CA . TYR A 1 99 ? -8.273 33.719 12.25 1 63.69 99 TYR A CA 1
ATOM 805 C C . TYR A 1 99 ? -8.703 32.375 11.695 1 63.69 99 TYR A C 1
ATOM 807 O O . TYR A 1 99 ? -9.891 32.031 11.672 1 63.69 99 TYR A O 1
ATOM 815 N N . VAL A 1 100 ? -7.719 31.703 11.039 1 72.25 100 VAL A N 1
ATOM 816 C CA . VAL A 1 100 ? -7.93 30.375 10.469 1 72.25 100 VAL A CA 1
ATOM 817 C C . VAL A 1 100 ? -8.562 29.469 11.516 1 72.25 100 VAL A C 1
ATOM 819 O O . VAL A 1 100 ? -9.555 28.797 11.242 1 72.25 100 VAL A O 1
ATOM 822 N N . PHE A 1 101 ? -8.016 29.562 12.742 1 82.06 101 PHE A N 1
ATOM 823 C CA . PHE A 1 101 ? -8.555 28.812 13.867 1 82.06 101 PHE A CA 1
ATOM 824 C C . PHE A 1 101 ? -9.141 29.766 14.914 1 82.06 101 PHE A C 1
ATOM 826 O O . PHE A 1 101 ? -8.406 30.312 15.742 1 82.06 101 PHE A O 1
ATOM 833 N N . GLY A 1 102 ? -10.484 29.906 14.883 1 79.31 102 GLY A N 1
ATOM 834 C CA . GLY A 1 102 ? -11.188 30.828 15.758 1 79.31 102 GLY A CA 1
ATOM 835 C C . GLY A 1 102 ? -11.172 30.406 17.219 1 79.31 102 GLY A C 1
ATOM 836 O O . GLY A 1 102 ? -10.469 29.469 17.594 1 79.31 102 GLY A O 1
ATOM 837 N N . ASP A 1 103 ? -11.953 31.094 18.047 1 80.25 103 ASP A N 1
ATOM 838 C CA . ASP A 1 103 ? -11.961 30.953 19.5 1 80.25 103 ASP A CA 1
ATOM 839 C C . ASP A 1 103 ? -12.461 29.578 19.906 1 80.25 103 ASP A C 1
ATOM 841 O O . ASP A 1 103 ? -12.055 29.047 20.953 1 80.25 103 ASP A O 1
ATOM 845 N N . GLY A 1 104 ? -13.242 29.109 19.125 1 81.19 104 GLY A N 1
ATOM 846 C CA . GLY A 1 104 ? -13.805 27.797 19.469 1 81.19 104 GLY A CA 1
ATOM 847 C C . GLY A 1 104 ? -12.75 26.719 19.562 1 81.19 104 GLY A C 1
ATOM 848 O O . GLY A 1 104 ? -12.906 25.766 20.344 1 81.19 104 GLY A O 1
ATOM 849 N N . PHE A 1 105 ? -11.695 26.875 18.859 1 86.75 105 PHE A N 1
ATOM 850 C CA . PHE A 1 105 ? -10.648 25.859 18.828 1 86.75 105 PHE A CA 1
ATOM 851 C C . PHE A 1 105 ? -9.891 25.828 20.156 1 86.75 105 PHE A C 1
ATOM 853 O O . PHE A 1 105 ? -9.242 24.828 20.484 1 86.75 105 PHE A O 1
ATOM 860 N N . SER A 1 106 ? -10.008 26.859 20.906 1 86.12 106 SER A N 1
ATOM 861 C CA . SER A 1 106 ? -9.344 26.891 22.203 1 86.12 106 SER A CA 1
ATOM 862 C C . SER A 1 106 ? -9.992 25.922 23.188 1 86.12 106 SER A C 1
ATOM 864 O O . SER A 1 106 ? -9.391 25.578 24.219 1 86.12 106 SER A O 1
ATOM 866 N N . ARG A 1 107 ? -11.172 25.5 22.859 1 85.5 107 ARG A N 1
ATOM 867 C CA . ARG A 1 107 ? -11.898 24.594 23.734 1 85.5 107 ARG A CA 1
ATOM 868 C C . ARG A 1 107 ? -11.477 23.141 23.5 1 85.5 107 ARG A C 1
ATOM 870 O O . ARG A 1 107 ? -11.812 22.266 24.297 1 85.5 107 ARG A O 1
ATOM 877 N N . LEU A 1 108 ? -10.844 22.984 22.422 1 89.19 108 LEU A N 1
ATOM 878 C CA . LEU A 1 108 ? -10.344 21.641 22.141 1 89.19 108 LEU A CA 1
ATOM 879 C C . LEU A 1 108 ? -9.016 21.391 22.859 1 89.19 108 LEU A C 1
ATOM 881 O O . LEU A 1 108 ? -7.953 21.422 22.234 1 89.19 108 LEU A O 1
ATOM 885 N N . SER A 1 109 ? -9.047 21.062 24.109 1 85.75 109 SER A N 1
ATOM 886 C CA . SER A 1 109 ? -7.898 21.062 25.016 1 85.75 109 SER A CA 1
ATOM 887 C C . SER A 1 109 ? -6.988 19.859 24.75 1 85.75 109 SER A C 1
ATOM 889 O O . SER A 1 109 ? -5.84 19.844 25.203 1 85.75 109 SER A O 1
ATOM 891 N N . ILE A 1 110 ? -7.449 18.953 23.984 1 90.75 110 ILE A N 1
ATOM 892 C CA . ILE A 1 110 ? -6.582 17.797 23.812 1 90.75 110 ILE A CA 1
ATOM 893 C C . ILE A 1 110 ? -6.336 17.531 22.328 1 90.75 110 ILE A C 1
ATOM 895 O O . ILE A 1 110 ? -5.832 16.484 21.953 1 90.75 110 ILE A O 1
ATOM 899 N N . LEU A 1 111 ? -6.723 18.422 21.453 1 93.38 111 LEU A N 1
ATOM 900 C CA . LEU A 1 111 ? -6.48 18.297 20.016 1 93.38 111 LEU A CA 1
ATOM 901 C C . LEU A 1 111 ? -4.984 18.281 19.719 1 93.38 111 LEU A C 1
ATOM 903 O O . LEU A 1 111 ? -4.266 19.219 20.062 1 93.38 111 LEU A O 1
ATOM 907 N N . LYS A 1 112 ? -4.562 17.25 19.047 1 95.5 112 LYS A N 1
ATOM 908 C CA . LYS A 1 112 ? -3.133 17.031 18.828 1 95.5 112 LYS A CA 1
ATOM 909 C C . LYS A 1 112 ? -2.775 17.141 17.359 1 95.5 112 LYS A C 1
ATOM 911 O O . LYS A 1 112 ? -1.634 17.453 17 1 95.5 112 LYS A O 1
ATOM 916 N N . ARG A 1 113 ? -3.721 16.828 16.547 1 96.06 113 ARG A N 1
ATOM 917 C CA . ARG A 1 113 ? -3.428 16.719 15.125 1 96.06 113 ARG A CA 1
ATOM 918 C C . ARG A 1 113 ? -4.492 17.422 14.289 1 96.06 113 ARG A C 1
ATOM 920 O O . ARG A 1 113 ? -5.691 17.234 14.508 1 96.06 113 ARG A O 1
ATOM 927 N N . ILE A 1 114 ? -4.066 18.281 13.398 1 91 114 ILE A N 1
ATOM 928 C CA . ILE A 1 114 ? -4.93 18.875 12.383 1 91 114 ILE A CA 1
ATOM 929 C C . ILE A 1 114 ? -4.422 18.5 10.992 1 91 114 ILE A C 1
ATOM 931 O O . ILE A 1 114 ? -3.23 18.625 10.703 1 91 114 ILE A O 1
ATOM 935 N N . LYS A 1 115 ? -5.285 17.953 10.281 1 91.94 115 LYS A N 1
ATOM 936 C CA . LYS A 1 115 ? -4.996 17.688 8.875 1 91.94 115 LYS A CA 1
ATOM 937 C C . LYS A 1 115 ? -5.918 18.484 7.961 1 91.94 115 LYS A C 1
ATOM 939 O O . LYS A 1 115 ? -7.109 18.641 8.242 1 91.94 115 LYS A O 1
ATOM 944 N N . THR A 1 116 ? -5.324 19.031 6.91 1 86.94 116 THR A N 1
ATOM 945 C CA . THR A 1 116 ? -6.117 19.906 6.051 1 86.94 116 THR A CA 1
ATOM 946 C C . THR A 1 116 ? -6.414 19.219 4.719 1 86.94 116 THR A C 1
ATOM 948 O O . THR A 1 116 ? -5.578 18.469 4.195 1 86.94 116 THR A O 1
ATOM 951 N N . GLY A 1 117 ? -7.59 19.297 4.293 1 88.75 117 GLY A N 1
ATOM 952 C CA . GLY A 1 117 ? -7.898 19.016 2.898 1 88.75 117 GLY A CA 1
ATOM 953 C C . GLY A 1 117 ? -7.543 20.172 1.974 1 88.75 117 GLY A C 1
ATOM 954 O O . GLY A 1 117 ? -6.367 20.406 1.692 1 88.75 117 GLY A O 1
ATOM 955 N N . ALA A 1 118 ? -8.516 20.984 1.57 1 83.5 118 ALA A N 1
ATOM 956 C CA . ALA A 1 118 ? -8.219 22.266 0.924 1 83.5 118 ALA A CA 1
ATOM 957 C C . ALA A 1 118 ? -7.625 23.25 1.918 1 83.5 118 ALA A C 1
ATOM 959 O O . ALA A 1 118 ? -8.141 23.406 3.029 1 83.5 118 ALA A O 1
ATOM 960 N N . CYS A 1 119 ? -6.512 23.781 1.459 1 86.31 119 CYS A N 1
ATOM 961 C CA . CYS A 1 119 ? -5.82 24.641 2.418 1 86.31 119 CYS A CA 1
ATOM 962 C C . CYS A 1 119 ? -5.219 25.859 1.728 1 86.31 119 CYS A C 1
ATOM 964 O O . CYS A 1 119 ? -4.316 25.719 0.896 1 86.31 119 CYS A O 1
ATOM 966 N N . HIS A 1 120 ? -5.758 27 2.043 1 84.69 120 HIS A N 1
ATOM 967 C CA . HIS A 1 120 ? -5.246 28.281 1.606 1 84.69 120 HIS A CA 1
ATOM 968 C C . HIS A 1 120 ? -5.082 29.234 2.785 1 84.69 120 HIS A C 1
ATOM 970 O O . HIS A 1 120 ? -6.066 29.609 3.432 1 84.69 120 HIS A O 1
ATOM 976 N N . ILE A 1 121 ? -3.85 29.516 3.018 1 83.88 121 ILE A N 1
ATOM 977 C CA . ILE A 1 121 ? -3.535 30.453 4.09 1 83.88 121 ILE A CA 1
ATOM 978 C C . ILE A 1 121 ? -2.668 31.578 3.547 1 83.88 121 ILE A C 1
ATOM 980 O O . ILE A 1 121 ? -1.606 31.344 2.971 1 83.88 121 ILE A O 1
ATOM 984 N N . ASP A 1 122 ? -3.129 32.75 3.678 1 84.75 122 ASP A N 1
ATOM 985 C CA . ASP A 1 122 ? -2.352 33.875 3.18 1 84.75 122 ASP A CA 1
ATOM 986 C C . ASP A 1 122 ? -1.043 34.031 3.953 1 84.75 122 ASP A C 1
ATOM 988 O O . ASP A 1 122 ? 0.041 33.938 3.377 1 84.75 122 ASP A O 1
ATOM 992 N N . ILE A 1 123 ? -1.238 34.25 5.25 1 86.25 123 ILE A N 1
ATOM 993 C CA . ILE A 1 123 ? -0.07 34.469 6.098 1 86.25 123 ILE A CA 1
ATOM 994 C C . ILE A 1 123 ? -0.129 33.5 7.297 1 86.25 123 ILE A C 1
ATOM 996 O O . ILE A 1 123 ? -1.144 33.438 7.996 1 86.25 123 ILE A O 1
ATOM 1000 N N . VAL A 1 124 ? 0.887 32.75 7.398 1 88.69 124 VAL A N 1
ATOM 1001 C CA . VAL A 1 124 ? 1.035 31.953 8.609 1 88.69 124 VAL A CA 1
ATOM 1002 C C . VAL A 1 124 ? 1.923 32.688 9.609 1 88.69 124 VAL A C 1
ATOM 1004 O O . VAL A 1 124 ? 3.102 32.938 9.344 1 88.69 124 VAL A O 1
ATOM 1007 N N . ASN A 1 125 ? 1.312 33.094 10.727 1 89.06 125 ASN A N 1
ATOM 1008 C CA . ASN A 1 125 ? 2.037 33.812 11.75 1 89.06 125 ASN A CA 1
ATOM 1009 C C . ASN A 1 125 ? 1.721 33.312 13.148 1 89.06 125 ASN A C 1
ATOM 1011 O O . ASN A 1 125 ? 1.123 32.219 13.297 1 89.06 125 ASN A O 1
ATOM 1015 N N . ASN A 1 126 ? 2.141 33.969 14.203 1 85.5 126 ASN A N 1
ATOM 1016 C CA . ASN A 1 126 ? 2.049 33.531 15.586 1 85.5 126 ASN A CA 1
ATOM 1017 C C . ASN A 1 126 ? 0.596 33.344 16.031 1 85.5 126 ASN A C 1
ATOM 1019 O O . ASN A 1 126 ? 0.307 32.594 16.969 1 85.5 126 ASN A O 1
ATOM 1023 N N . GLN A 1 127 ? -0.309 34 15.336 1 83.69 127 GLN A N 1
ATOM 1024 C CA . GLN A 1 127 ? -1.72 33.969 15.711 1 83.69 127 GLN A CA 1
ATOM 1025 C C . GLN A 1 127 ? -2.408 32.75 15.086 1 83.69 127 GLN A C 1
ATOM 1027 O O . GLN A 1 127 ? -3.449 32.312 15.57 1 83.69 127 GLN A O 1
ATOM 1032 N N . THR A 1 128 ? -1.828 32.281 14.016 1 85.06 128 THR A N 1
ATOM 1033 C CA . THR A 1 128 ? -2.477 31.266 13.219 1 85.06 128 THR A CA 1
ATOM 1034 C C . THR A 1 128 ? -2.826 30.047 14.078 1 85.06 128 THR A C 1
ATOM 1036 O O . THR A 1 128 ? -3.939 29.531 14 1 85.06 128 THR A O 1
ATOM 1039 N N . PHE A 1 129 ? -1.898 29.641 14.969 1 87 129 PHE A N 1
ATOM 1040 C CA . PHE A 1 129 ? -2.125 28.438 15.758 1 87 129 PHE A CA 1
ATOM 1041 C C . PHE A 1 129 ? -2.299 28.781 17.234 1 87 129 PHE A C 1
ATOM 1043 O O . PHE A 1 129 ? -2.166 27.906 18.094 1 87 129 PHE A O 1
ATOM 1050 N N . SER A 1 130 ? -2.627 30.016 17.594 1 86.94 130 SER A N 1
ATOM 1051 C CA . SER A 1 130 ? -2.662 30.484 18.969 1 86.94 130 SER A CA 1
ATOM 1052 C C . SER A 1 130 ? -3.762 29.797 19.766 1 86.94 130 SER A C 1
ATOM 1054 O O . SER A 1 130 ? -3.619 29.578 20.969 1 86.94 130 SER A O 1
ATOM 1056 N N . ASN A 1 131 ? -4.805 29.359 19.078 1 85.62 131 ASN A N 1
ATOM 1057 C CA . ASN A 1 131 ? -5.926 28.719 19.766 1 85.62 131 ASN A CA 1
ATOM 1058 C C . ASN A 1 131 ? -5.762 27.203 19.812 1 85.62 131 ASN A C 1
ATOM 1060 O O . ASN A 1 131 ? -6.676 26.5 20.219 1 85.62 131 ASN A O 1
ATOM 1064 N N . LEU A 1 132 ? -4.609 26.766 19.422 1 87.81 132 LEU A N 1
ATOM 1065 C CA . LEU A 1 132 ? -4.32 25.328 19.422 1 87.81 132 LEU A CA 1
ATOM 1066 C C . LEU A 1 132 ? -3.018 25.047 20.156 1 87.81 132 LEU A C 1
ATOM 1068 O O . LEU A 1 132 ? -2.059 24.547 19.562 1 87.81 132 LEU A O 1
ATOM 1072 N N . PRO A 1 133 ? -2.916 25.219 21.438 1 85.19 133 PRO A N 1
ATOM 1073 C CA . PRO A 1 133 ? -1.65 25.172 22.172 1 85.19 133 PRO A CA 1
ATOM 1074 C C . PRO A 1 133 ? -1.11 23.75 22.297 1 85.19 133 PRO A C 1
ATOM 1076 O O . PRO A 1 133 ? 0.083 23.547 22.547 1 85.19 133 PRO A O 1
ATOM 1079 N N . HIS A 1 134 ? -1.905 22.734 22.031 1 88.81 134 HIS A N 1
ATOM 1080 C CA . HIS A 1 134 ? -1.47 21.375 22.328 1 88.81 134 HIS A CA 1
ATOM 1081 C C . HIS A 1 134 ? -1.178 20.609 21.047 1 88.81 134 HIS A C 1
ATOM 1083 O O . HIS A 1 134 ? -0.999 19.391 21.078 1 88.81 134 HIS A O 1
ATOM 1089 N N . LEU A 1 135 ? -1.032 21.266 19.969 1 91.38 135 LEU A N 1
ATOM 1090 C CA . LEU A 1 135 ? -0.783 20.594 18.688 1 91.38 135 LEU A CA 1
ATOM 1091 C C . LEU A 1 135 ? 0.572 19.891 18.703 1 91.38 135 LEU A C 1
ATOM 1093 O O . LEU A 1 135 ? 1.576 20.484 19.109 1 91.38 135 LEU A O 1
ATOM 1097 N N . GLU A 1 136 ? 0.555 18.703 18.359 1 94.25 136 GLU A N 1
ATOM 1098 C CA . GLU A 1 136 ? 1.778 17.906 18.25 1 94.25 136 GLU A CA 1
ATOM 1099 C C . GLU A 1 136 ? 2.158 17.672 16.797 1 94.25 136 GLU A C 1
ATOM 1101 O O . GLU A 1 136 ? 3.322 17.391 16.484 1 94.25 136 GLU A O 1
ATOM 1106 N N . PHE A 1 137 ? 1.206 17.703 15.945 1 95.44 137 PHE A N 1
ATOM 1107 C CA . PHE A 1 137 ? 1.396 17.391 14.531 1 95.44 137 PHE A CA 1
ATOM 1108 C C . PHE A 1 137 ? 0.901 18.547 13.664 1 95.44 137 PHE A C 1
ATOM 1110 O O . PHE A 1 137 ? -0.275 18.906 13.719 1 95.44 137 PHE A O 1
ATOM 1117 N N . ILE A 1 138 ? 1.793 19.172 12.906 1 92.38 138 ILE A N 1
ATOM 1118 C CA . ILE A 1 138 ? 1.418 20.219 11.961 1 92.38 138 ILE A CA 1
ATOM 1119 C C . ILE A 1 138 ? 1.874 19.828 10.555 1 92.38 138 ILE A C 1
ATOM 1121 O O . ILE A 1 138 ? 3.062 19.594 10.328 1 92.38 138 ILE A O 1
ATOM 1125 N N . ASP A 1 139 ? 0.973 19.688 9.711 1 93.75 139 ASP A N 1
ATOM 1126 C CA . ASP A 1 139 ? 1.232 19.391 8.305 1 93.75 139 ASP A CA 1
ATOM 1127 C C . ASP A 1 139 ? 0.715 20.516 7.406 1 93.75 139 ASP A C 1
ATOM 1129 O O . ASP A 1 139 ? -0.495 20.656 7.227 1 93.75 139 ASP A O 1
ATOM 1133 N N . LEU A 1 140 ? 1.615 21.281 6.816 1 90.75 140 LEU A N 1
ATOM 1134 C CA . LEU A 1 140 ? 1.256 22.391 5.941 1 90.75 140 LEU A CA 1
ATOM 1135 C C . LEU A 1 140 ? 1.591 22.062 4.488 1 90.75 140 LEU A C 1
ATOM 1137 O O . LEU A 1 140 ? 1.567 22.953 3.635 1 90.75 140 LEU A O 1
ATOM 1141 N N . SER A 1 141 ? 1.884 20.844 4.238 1 90.94 141 SER A N 1
ATOM 1142 C CA . SER A 1 141 ? 2.404 20.438 2.934 1 90.94 141 SER A CA 1
ATOM 1143 C C . SER A 1 141 ? 1.356 20.609 1.841 1 90.94 141 SER A C 1
ATOM 1145 O O . SER A 1 141 ? 1.695 20.766 0.664 1 90.94 141 SER A O 1
ATOM 1147 N N . ASN A 1 142 ? 0.147 20.672 2.236 1 88 142 ASN A N 1
ATOM 1148 C CA . ASN A 1 142 ? -0.919 20.812 1.251 1 88 142 ASN A CA 1
ATOM 1149 C C . ASN A 1 142 ? -1.464 22.234 1.221 1 88 142 ASN A C 1
ATOM 1151 O O . ASN A 1 142 ? -2.42 22.531 0.499 1 88 142 ASN A O 1
ATOM 1155 N N . CYS A 1 143 ? -0.87 23.109 1.861 1 88.19 143 CYS A N 1
ATOM 1156 C CA . CYS A 1 143 ? -1.396 24.469 1.965 1 88.19 143 CYS A CA 1
ATOM 1157 C C . CYS A 1 143 ? -0.699 25.406 0.98 1 88.19 143 CYS A C 1
ATOM 1159 O O . CYS A 1 143 ? 0.513 25.297 0.779 1 88.19 143 CYS A O 1
ATOM 1161 N N . VAL A 1 144 ? -1.516 26.172 0.365 1 87.06 144 VAL A N 1
ATOM 1162 C CA . VAL A 1 144 ? -0.978 27.328 -0.35 1 87.06 144 VAL A CA 1
ATOM 1163 C C . VAL A 1 144 ? -0.744 28.484 0.627 1 87.06 144 VAL A C 1
ATOM 1165 O O . VAL A 1 144 ? -1.696 29.047 1.169 1 87.06 144 VAL A O 1
ATOM 1168 N N . ILE A 1 145 ? 0.495 28.719 0.854 1 87.06 145 ILE A N 1
ATOM 1169 C CA . ILE A 1 145 ? 0.87 29.75 1.813 1 87.06 145 ILE A CA 1
ATOM 1170 C C . ILE A 1 145 ? 1.618 30.875 1.097 1 87.06 145 ILE A C 1
ATOM 1172 O O . ILE A 1 145 ? 2.639 30.625 0.448 1 87.06 145 ILE A O 1
ATOM 1176 N N . TYR A 1 146 ? 1.13 32.031 1.224 1 83.69 146 TYR A N 1
ATOM 1177 C CA . TYR A 1 146 ? 1.775 33.188 0.57 1 83.69 146 TYR A CA 1
ATOM 1178 C C . TYR A 1 146 ? 2.988 33.656 1.365 1 83.69 146 TYR A C 1
ATOM 1180 O O . TYR A 1 146 ? 4.02 34 0.788 1 83.69 146 TYR A O 1
ATOM 1188 N N . HIS A 1 147 ? 2.773 33.688 2.568 1 85.69 147 HIS A N 1
ATOM 1189 C CA . HIS A 1 147 ? 3.865 34.156 3.412 1 85.69 147 HIS A CA 1
ATOM 1190 C C . HIS A 1 147 ? 3.904 33.375 4.738 1 85.69 147 HIS A C 1
ATOM 1192 O O . HIS A 1 147 ? 2.883 33.25 5.414 1 85.69 147 HIS A O 1
ATOM 1198 N N . TYR A 1 148 ? 5.043 32.844 5.031 1 89 148 TYR A N 1
ATOM 1199 C CA . TYR A 1 148 ? 5.293 32.25 6.34 1 89 148 TYR A CA 1
ATOM 1200 C C . TYR A 1 148 ? 6.199 33.156 7.18 1 89 148 TYR A C 1
ATOM 1202 O O . TYR A 1 148 ? 7.324 33.469 6.777 1 89 148 TYR A O 1
ATOM 1210 N N . VAL A 1 149 ? 5.715 33.5 8.312 1 89.31 149 VAL A N 1
ATOM 1211 C CA . VAL A 1 149 ? 6.5 34.344 9.203 1 89.31 149 VAL A CA 1
ATOM 1212 C C . VAL A 1 149 ? 7.371 33.469 10.102 1 89.31 149 VAL A C 1
ATOM 1214 O O . VAL A 1 149 ? 6.859 32.688 10.906 1 89.31 149 VAL A O 1
ATOM 1217 N N . VAL A 1 150 ? 8.656 33.656 10.016 1 87.81 150 VAL A N 1
ATOM 1218 C CA . VAL A 1 150 ? 9.617 32.906 10.805 1 87.81 150 VAL A CA 1
ATOM 1219 C C . VAL A 1 150 ? 9.375 33.156 12.289 1 87.81 150 VAL A C 1
ATOM 1221 O O . VAL A 1 150 ? 9.133 34.281 12.703 1 87.81 150 VAL A O 1
ATOM 1224 N N . GLY A 1 151 ? 9.453 32.094 13.039 1 88.56 151 GLY A N 1
ATOM 1225 C CA . GLY A 1 151 ? 9.234 32.219 14.469 1 88.56 151 GLY A CA 1
ATOM 1226 C C . GLY A 1 151 ? 7.828 31.828 14.891 1 88.56 151 GLY A C 1
ATOM 1227 O O . GLY A 1 151 ? 7.539 31.719 16.078 1 88.56 151 GLY A O 1
ATOM 1228 N N . THR A 1 152 ? 6.992 31.609 14 1 87.38 152 THR A N 1
ATOM 1229 C CA . THR A 1 152 ? 5.586 31.312 14.234 1 87.38 152 THR A CA 1
ATOM 1230 C C . THR A 1 152 ? 5.441 30.094 15.156 1 87.38 152 THR A C 1
ATOM 1232 O O . THR A 1 152 ? 4.543 30.047 16 1 87.38 152 THR A O 1
ATOM 1235 N N . LEU A 1 153 ? 6.367 29.188 15.031 1 87.5 153 LEU A N 1
ATOM 1236 C CA . LEU A 1 153 ? 6.215 27.922 15.758 1 87.5 153 LEU A CA 1
ATOM 1237 C C . LEU A 1 153 ? 7.137 27.891 16.969 1 87.5 153 LEU A C 1
ATOM 1239 O O . LEU A 1 153 ? 7.26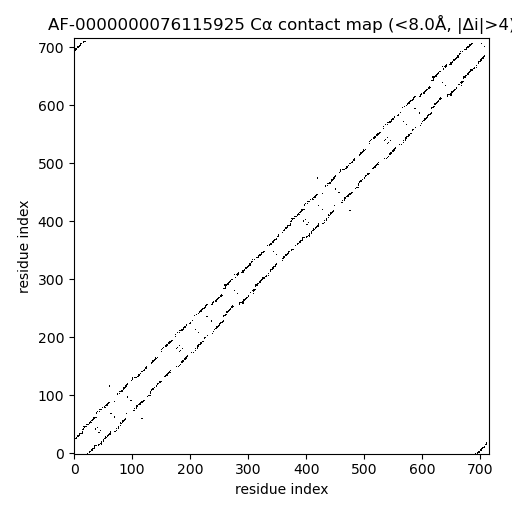2 26.859 17.641 1 87.5 153 LEU A O 1
ATOM 1243 N N . SER A 1 154 ? 7.77 28.984 17.312 1 85 154 SER A N 1
ATOM 1244 C CA . SER A 1 154 ? 8.773 29.047 18.375 1 85 154 SER A CA 1
ATOM 1245 C C . SER A 1 154 ? 8.164 28.719 19.734 1 85 154 SER A C 1
ATOM 1247 O O . SER A 1 154 ? 8.844 28.203 20.625 1 85 154 SER A O 1
ATOM 1249 N N . GLU A 1 155 ? 6.832 28.969 19.906 1 81.5 155 GLU A N 1
ATOM 1250 C CA . GLU A 1 155 ? 6.207 28.766 21.203 1 81.5 155 GLU A CA 1
ATOM 1251 C C . GLU A 1 155 ? 5.492 27.406 21.266 1 81.5 155 GLU A C 1
ATOM 1253 O O . GLU A 1 155 ? 4.836 27.094 22.266 1 81.5 155 GLU A O 1
ATOM 1258 N N . ARG A 1 156 ? 5.672 26.688 20.25 1 85.69 156 ARG A N 1
ATOM 1259 C CA . ARG A 1 156 ? 4.988 25.406 20.203 1 85.69 156 ARG A CA 1
ATOM 1260 C C . ARG A 1 156 ? 5.887 24.297 20.734 1 85.69 156 ARG A C 1
ATOM 1262 O O . ARG A 1 156 ? 6.398 23.484 19.969 1 85.69 156 ARG A O 1
ATOM 1269 N N . LYS A 1 157 ? 5.906 24.172 22.016 1 83.44 157 LYS A N 1
ATOM 1270 C CA . LYS A 1 157 ? 6.859 23.297 22.688 1 83.44 157 LYS A CA 1
ATOM 1271 C C . LYS A 1 157 ? 6.41 21.828 22.609 1 83.44 157 LYS A C 1
ATOM 1273 O O . LYS A 1 157 ? 7.199 20.922 22.875 1 83.44 157 LYS A O 1
ATOM 1278 N N . GLN A 1 158 ? 5.211 21.641 22.219 1 87.94 158 GLN A N 1
ATOM 1279 C CA . GLN A 1 158 ? 4.699 20.266 22.172 1 87.94 158 GLN A CA 1
ATOM 1280 C C . GLN A 1 158 ? 4.793 19.703 20.75 1 87.94 158 GLN A C 1
ATOM 1282 O O . GLN A 1 158 ? 4.461 18.531 20.531 1 87.94 158 GLN A O 1
ATOM 1287 N N . LEU A 1 159 ? 5.258 20.469 19.812 1 91 159 LEU A N 1
ATOM 1288 C CA . LEU A 1 159 ? 5.297 20.047 18.406 1 91 159 LEU A CA 1
ATOM 1289 C C . LEU A 1 159 ? 6.285 18.906 18.219 1 91 159 LEU A C 1
ATOM 1291 O O . LEU A 1 159 ? 7.438 18.984 18.656 1 91 159 LEU A O 1
ATOM 1295 N N . VAL A 1 160 ? 5.77 17.844 17.641 1 94.06 160 VAL A N 1
ATOM 1296 C CA . VAL A 1 160 ? 6.586 16.656 17.453 1 94.06 160 VAL A CA 1
ATOM 1297 C C . VAL A 1 160 ? 6.859 16.453 15.961 1 94.06 160 VAL A C 1
ATOM 1299 O O . VAL A 1 160 ? 7.938 16 15.578 1 94.06 160 VAL A O 1
ATOM 1302 N N . TYR A 1 161 ? 5.973 16.797 15.242 1 95.88 161 TYR A N 1
ATOM 1303 C CA . TYR A 1 161 ? 6.039 16.594 13.797 1 95.88 161 TYR A CA 1
ATOM 1304 C C . TYR A 1 161 ? 5.711 17.891 13.055 1 95.88 161 TYR A C 1
ATOM 1306 O O . TYR A 1 161 ? 4.688 18.516 13.32 1 95.88 161 TYR A O 1
ATOM 1314 N N . LEU A 1 162 ? 6.566 18.25 12.094 1 94.19 162 LEU A N 1
ATOM 1315 C CA . LEU A 1 162 ? 6.355 19.422 11.258 1 94.19 162 LEU A CA 1
ATOM 1316 C C . LEU A 1 162 ? 6.629 19.109 9.789 1 94.19 162 LEU A C 1
ATOM 1318 O O . LEU A 1 162 ? 7.73 18.688 9.438 1 94.19 162 LEU A O 1
ATOM 1322 N N . ASP A 1 163 ? 5.625 19.297 9.008 1 94.69 163 ASP A N 1
ATOM 1323 C CA . ASP A 1 163 ? 5.777 19.125 7.57 1 94.69 163 ASP A CA 1
ATOM 1324 C C . ASP A 1 163 ? 5.57 20.438 6.832 1 94.69 163 ASP A C 1
ATOM 1326 O O . ASP A 1 163 ? 4.445 20.922 6.719 1 94.69 163 ASP A O 1
ATOM 1330 N N . MET A 1 164 ? 6.652 21 6.414 1 90.62 164 MET A N 1
ATOM 1331 C CA . MET A 1 164 ? 6.652 22.25 5.664 1 90.62 164 MET A CA 1
ATOM 1332 C C . MET A 1 164 ? 6.953 22 4.188 1 90.62 164 MET A C 1
ATOM 1334 O O . MET A 1 164 ? 7.477 22.875 3.502 1 90.62 164 MET A O 1
ATOM 1338 N N . SER A 1 165 ? 6.566 20.781 3.846 1 90.19 165 SER A N 1
ATOM 1339 C CA . SER A 1 165 ? 6.797 20.469 2.439 1 90.19 165 SER A CA 1
ATOM 1340 C C . SER A 1 165 ? 5.957 21.359 1.527 1 90.19 165 SER A C 1
ATOM 1342 O O . SER A 1 165 ? 4.801 21.656 1.834 1 90.19 165 SER A O 1
ATOM 1344 N N . ASN A 1 166 ? 6.539 21.891 0.532 1 84.62 166 ASN A N 1
ATOM 1345 C CA . ASN A 1 166 ? 5.895 22.688 -0.512 1 84.62 166 ASN A CA 1
ATOM 1346 C C . ASN A 1 166 ? 5.598 24.109 -0.039 1 84.62 166 ASN A C 1
ATOM 1348 O O . ASN A 1 166 ? 4.824 24.828 -0.675 1 84.62 166 ASN A O 1
ATOM 1352 N N . VAL A 1 167 ? 6 24.391 1.119 1 86.75 167 VAL A N 1
ATOM 1353 C CA . VAL A 1 167 ? 5.988 25.781 1.522 1 86.75 167 VAL A CA 1
ATOM 1354 C C . VAL A 1 167 ? 7.23 26.5 0.98 1 86.75 167 VAL A C 1
ATOM 1356 O O . VAL A 1 167 ? 8.328 26.328 1.519 1 86.75 167 VAL A O 1
ATOM 1359 N N . LEU A 1 168 ? 7.051 27.234 0.015 1 84.19 168 LEU A N 1
ATOM 1360 C CA . LEU A 1 168 ? 8.18 27.844 -0.686 1 84.19 168 LEU A CA 1
ATOM 1361 C C . LEU A 1 168 ? 8.859 28.891 0.191 1 84.19 168 LEU A C 1
ATOM 1363 O O . LEU A 1 168 ? 8.195 29.75 0.775 1 84.19 168 LEU A O 1
ATOM 1367 N N . MET A 1 169 ? 10.117 28.656 0.235 1 84.38 169 MET A N 1
ATOM 1368 C CA . MET A 1 169 ? 10.906 29.609 1.023 1 84.38 169 MET A CA 1
ATOM 1369 C C . MET A 1 169 ? 12.242 29.891 0.358 1 84.38 169 MET A C 1
ATOM 1371 O O . MET A 1 169 ? 12.82 29.016 -0.281 1 84.38 169 MET A O 1
ATOM 1375 N N . LYS A 1 170 ? 12.711 31.156 0.582 1 87.5 170 LYS A N 1
ATOM 1376 C CA . LYS A 1 170 ? 14.078 31.484 0.202 1 87.5 170 LYS A CA 1
ATOM 1377 C C . LYS A 1 170 ? 15.086 30.812 1.14 1 87.5 170 LYS A C 1
ATOM 1379 O O . LYS A 1 170 ? 14.742 30.453 2.268 1 87.5 170 LYS A O 1
ATOM 1384 N N . ILE A 1 171 ? 16.234 30.672 0.674 1 87.06 171 ILE A N 1
ATOM 1385 C CA . ILE A 1 171 ? 17.266 29.953 1.41 1 87.06 171 ILE A CA 1
ATOM 1386 C C . ILE A 1 171 ? 17.469 30.609 2.779 1 87.06 171 ILE A C 1
ATOM 1388 O O . ILE A 1 171 ? 17.688 29.906 3.775 1 87.06 171 ILE A O 1
ATOM 1392 N N . ASP A 1 172 ? 17.375 31.953 2.838 1 86.31 172 ASP A N 1
ATOM 1393 C CA . ASP A 1 172 ? 17.547 32.625 4.113 1 86.31 172 ASP A CA 1
ATOM 1394 C C . ASP A 1 172 ? 16.406 32.312 5.07 1 86.31 172 ASP A C 1
ATOM 1396 O O . ASP A 1 172 ? 16.625 32.094 6.266 1 86.31 172 ASP A O 1
ATOM 1400 N N . SER A 1 173 ? 15.289 32.281 4.453 1 85 173 SER A N 1
ATOM 1401 C CA . SER A 1 173 ? 14.117 31.953 5.254 1 85 173 SER A CA 1
ATOM 1402 C C . SER A 1 173 ? 14.148 30.5 5.699 1 85 173 SER A C 1
ATOM 1404 O O . SER A 1 173 ? 13.68 30.172 6.793 1 85 173 SER A O 1
ATOM 1406 N N . PHE A 1 174 ? 14.648 29.75 4.871 1 85.75 174 PHE A N 1
ATOM 1407 C CA . PHE A 1 174 ? 14.836 28.344 5.195 1 85.75 174 PHE A CA 1
ATOM 1408 C C . PHE A 1 174 ? 15.734 28.188 6.418 1 85.75 174 PHE A C 1
ATOM 1410 O O . PHE A 1 174 ? 15.375 27.484 7.367 1 85.75 174 PHE A O 1
ATOM 1417 N N . LYS A 1 175 ? 16.812 28.781 6.363 1 87.25 175 LYS A N 1
ATOM 1418 C CA . LYS A 1 175 ? 17.734 28.766 7.5 1 87.25 175 LYS A CA 1
ATOM 1419 C C . LYS A 1 175 ? 17.047 29.297 8.766 1 87.25 175 LYS A C 1
ATOM 1421 O O . LYS A 1 175 ? 17.188 28.703 9.836 1 87.25 175 LYS A O 1
ATOM 1426 N N . ASP A 1 176 ? 16.297 30.391 8.633 1 89.88 176 ASP A N 1
ATOM 1427 C CA . ASP A 1 176 ? 15.648 31.016 9.766 1 89.88 176 ASP A CA 1
ATOM 1428 C C . ASP A 1 176 ? 14.586 30.109 10.367 1 89.88 176 ASP A C 1
ATOM 1430 O O . ASP A 1 176 ? 14.367 30.109 11.586 1 89.88 176 ASP A O 1
ATOM 1434 N N . LEU A 1 177 ? 13.914 29.406 9.562 1 88.81 177 LEU A N 1
ATOM 1435 C CA . LEU A 1 177 ? 12.93 28.438 10.031 1 88.81 177 LEU A CA 1
ATOM 1436 C C . LEU A 1 177 ? 13.555 27.469 11.047 1 88.81 177 LEU A C 1
ATOM 1438 O O . LEU A 1 177 ? 12.984 27.25 12.117 1 88.81 177 LEU A O 1
ATOM 1442 N N . PHE A 1 178 ? 14.734 26.969 10.758 1 89.94 178 PHE A N 1
ATOM 1443 C CA . PHE A 1 178 ? 15.398 26 11.633 1 89.94 178 PHE A CA 1
ATOM 1444 C C . PHE A 1 178 ? 15.969 26.688 12.859 1 89.94 178 PHE A C 1
ATOM 1446 O O . PHE A 1 178 ? 15.922 26.156 13.961 1 89.94 178 PHE A O 1
ATOM 1453 N N . GLU A 1 179 ? 16.422 27.891 12.703 1 89.69 179 GLU A N 1
ATOM 1454 C CA . GLU A 1 179 ? 17.047 28.625 13.797 1 89.69 179 GLU A CA 1
ATOM 1455 C C . GLU A 1 179 ? 16 29.125 14.797 1 89.69 179 GLU A C 1
ATOM 1457 O O . GLU A 1 179 ? 16.219 29.078 16.016 1 89.69 179 GLU A O 1
ATOM 1462 N N . GLU A 1 180 ? 14.906 29.531 14.266 1 89.5 180 GLU A N 1
ATOM 1463 C CA . GLU A 1 180 ? 13.945 30.219 15.125 1 89.5 180 GLU A CA 1
ATOM 1464 C C . GLU A 1 180 ? 12.789 29.281 15.508 1 89.5 180 GLU A C 1
ATOM 1466 O O . GLU A 1 180 ? 12.312 29.312 16.641 1 89.5 180 GLU A O 1
ATOM 1471 N N . ASP A 1 181 ? 12.367 28.5 14.602 1 88.62 181 ASP A N 1
ATOM 1472 C CA . ASP A 1 181 ? 11.18 27.688 14.836 1 88.62 181 ASP A CA 1
ATOM 1473 C C . ASP A 1 181 ? 11.57 26.297 15.359 1 88.62 181 ASP A C 1
ATOM 1475 O O . ASP A 1 181 ? 11.086 25.875 16.406 1 88.62 181 ASP A O 1
ATOM 1479 N N . ILE A 1 182 ? 12.484 25.656 14.734 1 87.25 182 ILE A N 1
ATOM 1480 C CA . ILE A 1 182 ? 12.773 24.25 15.016 1 87.25 182 ILE A CA 1
ATOM 1481 C C . ILE A 1 182 ? 13.648 24.156 16.266 1 87.25 182 ILE A C 1
ATOM 1483 O O . ILE A 1 182 ? 13.398 23.312 17.141 1 87.25 182 ILE A O 1
ATOM 1487 N N . GLN A 1 183 ? 14.617 25 16.359 1 84.25 183 GLN A N 1
ATOM 1488 C CA . GLN A 1 183 ? 15.539 24.953 17.484 1 84.25 183 GLN A CA 1
ATOM 1489 C C . GLN A 1 183 ? 14.805 25.125 18.812 1 84.25 183 GLN A C 1
ATOM 1491 O O . GLN A 1 183 ? 15.188 24.547 19.828 1 84.25 183 GLN A O 1
ATOM 1496 N N . SER A 1 184 ? 13.75 25.922 18.797 1 78.25 184 SER A N 1
ATOM 1497 C CA . SER A 1 184 ? 13.016 26.234 20.016 1 78.25 184 SER A CA 1
ATOM 1498 C C . SER A 1 184 ? 11.938 25.188 20.297 1 78.25 184 SER A C 1
ATOM 1500 O O . SER A 1 184 ? 11.305 25.203 21.359 1 78.25 184 SER A O 1
ATOM 1502 N N . SER A 1 185 ? 11.82 24.266 19.438 1 77.94 185 SER A N 1
ATOM 1503 C CA . SER A 1 185 ? 10.75 23.281 19.547 1 77.94 185 SER A CA 1
ATOM 1504 C C . SER A 1 185 ? 11.297 21.922 19.922 1 77.94 185 SER A C 1
ATOM 1506 O O . SER A 1 185 ? 12.5 21.766 20.156 1 77.94 185 SER A O 1
ATOM 1508 N N . LYS A 1 186 ? 10.516 21.047 20.219 1 81.88 186 LYS A N 1
ATOM 1509 C CA . LYS A 1 186 ? 10.875 19.656 20.5 1 81.88 186 LYS A CA 1
ATOM 1510 C C . LYS A 1 186 ? 10.508 18.75 19.328 1 81.88 186 LYS A C 1
ATOM 1512 O O . LYS A 1 186 ? 10.133 17.594 19.531 1 81.88 186 LYS A O 1
ATOM 1517 N N . VAL A 1 187 ? 10.664 19.312 18.188 1 90.81 187 VAL A N 1
ATOM 1518 C CA . VAL A 1 187 ? 10.227 18.609 16.984 1 90.81 187 VAL A CA 1
ATOM 1519 C C . VAL A 1 187 ? 11.141 17.422 16.719 1 90.81 187 VAL A C 1
ATOM 1521 O O . VAL A 1 187 ? 12.367 17.531 16.828 1 90.81 187 VAL A O 1
ATOM 1524 N N . LYS A 1 188 ? 10.555 16.312 16.453 1 94.06 188 LYS A N 1
ATOM 1525 C CA . LYS A 1 188 ? 11.305 15.086 16.219 1 94.06 188 LYS A CA 1
ATOM 1526 C C . LYS A 1 188 ? 11.445 14.812 14.719 1 94.06 188 LYS A C 1
ATOM 1528 O O . LYS A 1 188 ? 12.445 14.242 14.273 1 94.06 188 LYS A O 1
ATOM 1533 N N . ILE A 1 189 ? 10.469 15.188 14.008 1 96.19 189 ILE A N 1
ATOM 1534 C CA . ILE A 1 189 ? 10.453 14.938 12.57 1 96.19 189 ILE A CA 1
ATOM 1535 C C . ILE A 1 189 ? 10.141 16.234 11.82 1 96.19 189 ILE A C 1
ATOM 1537 O O . ILE A 1 189 ? 9.141 16.891 12.117 1 96.19 189 ILE A O 1
ATOM 1541 N N . VAL A 1 190 ? 11 16.609 10.859 1 95 190 VAL A N 1
ATOM 1542 C CA . VAL A 1 190 ? 10.805 17.812 10.07 1 95 190 VAL A CA 1
ATOM 1543 C C . VAL A 1 190 ? 10.961 17.5 8.586 1 95 190 VAL A C 1
ATOM 1545 O O . VAL A 1 190 ? 11.906 16.812 8.188 1 95 190 VAL A O 1
ATOM 1548 N N . LYS A 1 191 ? 10.039 17.875 7.855 1 94.75 191 LYS A N 1
ATOM 1549 C CA . LYS A 1 191 ? 10.117 17.844 6.398 1 94.75 191 LYS A CA 1
ATOM 1550 C C . LYS A 1 191 ? 10.125 19.25 5.812 1 94.75 191 LYS A C 1
ATOM 1552 O O . LYS A 1 191 ? 9.219 20.047 6.082 1 94.75 191 LYS A O 1
ATOM 1557 N N . ALA A 1 192 ? 11.172 19.594 5.148 1 88.38 192 ALA A N 1
ATOM 1558 C CA . ALA A 1 192 ? 11.336 20.922 4.559 1 88.38 192 ALA A CA 1
ATOM 1559 C C . ALA A 1 192 ? 11.781 20.828 3.1 1 88.38 192 ALA A C 1
ATOM 1561 O O . ALA A 1 192 ? 12.977 20.734 2.814 1 88.38 192 ALA A O 1
ATOM 1562 N N . ASN A 1 193 ? 10.789 20.719 2.047 1 75.12 193 ASN A N 1
ATOM 1563 C CA . ASN A 1 193 ? 11.031 20.469 0.63 1 75.12 193 ASN A CA 1
ATOM 1564 C C . ASN A 1 193 ? 10.523 21.609 -0.241 1 75.12 193 ASN A C 1
ATOM 1566 O O . ASN A 1 193 ? 9.445 21.516 -0.834 1 75.12 193 ASN A O 1
ATOM 1570 N N . SER A 1 194 ? 11.117 22.859 -0.16 1 73.56 194 SER A N 1
ATOM 1571 C CA . SER A 1 194 ? 10.43 23.906 -0.908 1 73.56 194 SER A CA 1
ATOM 1572 C C . SER A 1 194 ? 11.328 25.109 -1.125 1 73.56 194 SER A C 1
ATOM 1574 O O . SER A 1 194 ? 10.867 26.25 -1.067 1 73.56 194 SER A O 1
ATOM 1576 N N . MET A 1 195 ? 12.477 24.812 -1.485 1 76.88 195 MET A N 1
ATOM 1577 C CA . MET A 1 195 ? 13.336 25.969 -1.698 1 76.88 195 MET A CA 1
ATOM 1578 C C . MET A 1 195 ? 12.977 26.688 -3.002 1 76.88 195 MET A C 1
ATOM 1580 O O . MET A 1 195 ? 12.695 26.031 -4.012 1 76.88 195 MET A O 1
ATOM 1584 N N . LEU A 1 196 ? 13.008 27.922 -2.93 1 77.88 196 LEU A N 1
ATOM 1585 C CA . LEU A 1 196 ? 12.648 28.75 -4.078 1 77.88 196 LEU A CA 1
ATOM 1586 C C . LEU A 1 196 ? 13.797 28.828 -5.078 1 77.88 196 LEU A C 1
ATOM 1588 O O . LEU A 1 196 ? 13.57 28.875 -6.289 1 77.88 196 LEU A O 1
ATOM 1592 N N . GLU A 1 197 ? 14.93 28.734 -4.551 1 82.75 197 GLU A N 1
ATOM 1593 C CA . GLU A 1 197 ? 16.094 28.891 -5.406 1 82.75 197 GLU A CA 1
ATOM 1594 C C . GLU A 1 197 ? 16.297 27.672 -6.305 1 82.75 197 GLU A C 1
ATOM 1596 O O . GLU A 1 197 ? 16 26.547 -5.902 1 82.75 197 GLU A O 1
ATOM 1601 N N . TYR A 1 198 ? 16.766 28.047 -7.488 1 81.94 198 TYR A N 1
ATOM 1602 C CA . TYR A 1 198 ? 17.078 26.984 -8.445 1 81.94 198 TYR A CA 1
ATOM 1603 C C . TYR A 1 198 ? 18.281 26.172 -7.992 1 81.94 198 TYR A C 1
ATOM 1605 O O . TYR A 1 198 ? 18.438 25.016 -8.359 1 81.94 198 TYR A O 1
ATOM 1613 N N . SER A 1 199 ? 19.109 26.812 -7.359 1 89.5 199 SER A N 1
ATOM 1614 C CA . SER A 1 199 ? 20.281 26.141 -6.805 1 89.5 199 SER A CA 1
ATOM 1615 C C . SER A 1 199 ? 20.844 26.922 -5.621 1 89.5 199 SER A C 1
ATOM 1617 O O . SER A 1 199 ? 20.844 28.156 -5.617 1 89.5 199 SER A O 1
ATOM 1619 N N . ALA A 1 200 ? 21.203 26.203 -4.641 1 91.19 200 ALA A N 1
ATOM 1620 C CA . ALA A 1 200 ? 21.844 26.812 -3.484 1 91.19 200 ALA A CA 1
ATOM 1621 C C . ALA A 1 200 ? 22.703 25.797 -2.729 1 91.19 200 ALA A C 1
ATOM 1623 O O . ALA A 1 200 ? 22.5 24.594 -2.865 1 91.19 200 ALA A O 1
ATOM 1624 N N . ASP A 1 201 ? 23.688 26.344 -2.033 1 91.75 201 ASP A N 1
ATOM 1625 C CA . ASP A 1 201 ? 24.438 25.5 -1.101 1 91.75 201 ASP A CA 1
ATOM 1626 C C . ASP A 1 201 ? 23.719 25.422 0.248 1 91.75 201 ASP A C 1
ATOM 1628 O O . ASP A 1 201 ? 22.984 26.344 0.63 1 91.75 201 ASP A O 1
ATOM 1632 N N . LEU A 1 202 ? 23.859 24.281 0.884 1 92.06 202 LEU A N 1
ATOM 1633 C CA . LEU A 1 202 ? 23.359 24.188 2.252 1 92.06 202 LEU A CA 1
ATOM 1634 C C . LEU A 1 202 ? 24 25.25 3.135 1 92.06 202 LEU A C 1
ATOM 1636 O O . LEU A 1 202 ? 25.203 25.5 3.039 1 92.06 202 LEU A O 1
ATOM 1640 N N . PRO A 1 203 ? 23.203 25.891 3.92 1 88.88 203 PRO A N 1
ATOM 1641 C CA . PRO A 1 203 ? 23.781 26.922 4.785 1 88.88 203 PRO A CA 1
ATOM 1642 C C . PRO A 1 203 ? 24.922 26.391 5.652 1 88.88 203 PRO A C 1
ATOM 1644 O O . PRO A 1 203 ? 24.875 25.25 6.102 1 88.88 203 PRO A O 1
ATOM 1647 N N . LEU A 1 204 ? 25.891 27.328 5.902 1 87.88 204 LEU A N 1
ATOM 1648 C CA . LEU A 1 204 ? 27.031 26.969 6.73 1 87.88 204 LEU A CA 1
ATOM 1649 C C . LEU A 1 204 ? 26.594 26.578 8.133 1 87.88 204 LEU A C 1
ATOM 1651 O O . LEU A 1 204 ? 25.734 27.234 8.719 1 87.88 204 LEU A O 1
ATOM 1655 N N . CYS A 1 205 ? 27.109 25.5 8.664 1 90.5 205 CYS A N 1
ATOM 1656 C CA . CYS A 1 205 ? 26.875 24.984 10.008 1 90.5 205 CYS A CA 1
ATOM 1657 C C . CYS A 1 205 ? 25.375 24.719 10.227 1 90.5 205 CYS A C 1
ATOM 1659 O O . CYS A 1 205 ? 24.859 24.938 11.328 1 90.5 205 CYS A O 1
ATOM 1661 N N . PHE A 1 206 ? 24.75 24.359 9.234 1 91.62 206 PHE A N 1
ATOM 1662 C CA . PHE A 1 206 ? 23.328 24.094 9.266 1 91.62 206 PHE A CA 1
ATOM 1663 C C . PHE A 1 206 ? 22.969 23.094 10.359 1 91.62 206 PHE A C 1
ATOM 1665 O O . PHE A 1 206 ? 22.094 23.344 11.188 1 91.62 206 PHE A O 1
ATOM 1672 N N . PHE A 1 207 ? 23.672 21.953 10.461 1 92.38 207 PHE A N 1
ATOM 1673 C CA . PHE A 1 207 ? 23.312 20.891 11.391 1 92.38 207 PHE A CA 1
ATOM 1674 C C . PHE A 1 207 ? 23.625 21.297 12.82 1 92.38 207 PHE A C 1
ATOM 1676 O O . PHE A 1 207 ? 23.047 20.75 13.766 1 92.38 207 PHE A O 1
ATOM 1683 N N . ARG A 1 208 ? 24.453 22.219 13 1 90.75 208 ARG A N 1
ATOM 1684 C CA . ARG A 1 208 ? 24.719 22.719 14.344 1 90.75 208 ARG A CA 1
ATOM 1685 C C . ARG A 1 208 ? 23.484 23.375 14.938 1 90.75 208 ARG A C 1
ATOM 1687 O O . ARG A 1 208 ? 23.25 23.281 16.141 1 90.75 208 ARG A O 1
ATOM 1694 N N . ILE A 1 209 ? 22.719 23.969 14.031 1 88.5 209 ILE A N 1
ATOM 1695 C CA . ILE A 1 209 ? 21.484 24.625 14.445 1 88.5 209 ILE A CA 1
ATOM 1696 C C . ILE A 1 209 ? 20.547 23.609 15.102 1 88.5 209 ILE A C 1
ATOM 1698 O O . ILE A 1 209 ? 19.781 23.953 16 1 88.5 209 ILE A O 1
ATOM 1702 N N . LEU A 1 210 ? 20.703 22.422 14.766 1 90.06 210 LEU A N 1
ATOM 1703 C CA . LEU A 1 210 ? 19.75 21.391 15.18 1 90.06 210 LEU A CA 1
ATOM 1704 C C . LEU A 1 210 ? 20.266 20.641 16.406 1 90.06 210 LEU A C 1
ATOM 1706 O O . LEU A 1 210 ? 19.578 19.75 16.922 1 90.06 210 LEU A O 1
ATOM 1710 N N . ASN A 1 211 ? 21.391 21.203 16.781 1 86.94 211 ASN A N 1
ATOM 1711 C CA . ASN A 1 211 ? 21.906 20.547 17.969 1 86.94 211 ASN A CA 1
ATOM 1712 C C . ASN A 1 211 ? 21 20.75 19.172 1 86.94 211 ASN A C 1
ATOM 1714 O O . ASN A 1 211 ? 20.406 21.812 19.344 1 86.94 211 ASN A O 1
ATOM 1718 N N . ASP A 1 212 ? 20.594 19.812 19.922 1 82.38 212 ASP A N 1
ATOM 1719 C CA . ASP A 1 212 ? 19.844 19.844 21.172 1 82.38 212 ASP A CA 1
ATOM 1720 C C . ASP A 1 212 ? 18.344 19.938 20.922 1 82.38 212 ASP A C 1
ATOM 1722 O O . ASP A 1 212 ? 17.578 20.297 21.812 1 82.38 212 ASP A O 1
ATOM 1726 N N . THR A 1 213 ? 17.875 19.953 19.734 1 85.06 213 THR A N 1
ATOM 1727 C CA . THR A 1 213 ? 16.453 19.969 19.422 1 85.06 213 THR A CA 1
ATOM 1728 C C . THR A 1 213 ? 15.828 18.594 19.672 1 85.06 213 THR A C 1
ATOM 1730 O O . THR A 1 213 ? 14.617 18.5 19.875 1 85.06 213 THR A O 1
ATOM 1733 N N . GLY A 1 214 ? 16.625 17.578 19.656 1 89.38 214 GLY A N 1
ATOM 1734 C CA . GLY A 1 214 ? 16.109 16.234 19.766 1 89.38 214 GLY A CA 1
ATOM 1735 C C . GLY A 1 214 ? 15.555 15.695 18.453 1 89.38 214 GLY A C 1
ATOM 1736 O O . GLY A 1 214 ? 14.867 14.672 18.438 1 89.38 214 GLY A O 1
ATOM 1737 N N . ILE A 1 215 ? 15.836 16.266 17.312 1 93.88 215 ILE A N 1
ATOM 1738 C CA . ILE A 1 215 ? 15.352 15.875 16 1 93.88 215 ILE A CA 1
ATOM 1739 C C . ILE A 1 215 ? 15.844 14.469 15.672 1 93.88 215 ILE A C 1
ATOM 1741 O O . ILE A 1 215 ? 17 14.125 15.961 1 93.88 215 ILE A O 1
ATOM 1745 N N . GLU A 1 216 ? 14.922 13.695 15.195 1 97.38 216 GLU A N 1
ATOM 1746 C CA . GLU A 1 216 ? 15.258 12.305 14.891 1 97.38 216 GLU A CA 1
ATOM 1747 C C . GLU A 1 216 ? 15.242 12.055 13.391 1 97.38 216 GLU A C 1
ATOM 1749 O O . GLU A 1 216 ? 16.031 11.25 12.883 1 97.38 216 GLU A O 1
ATOM 1754 N N . GLU A 1 217 ? 14.352 12.648 12.734 1 98.19 217 GLU A N 1
ATOM 1755 C CA . GLU A 1 217 ? 14.25 12.5 11.289 1 98.19 217 GLU A CA 1
ATOM 1756 C C . GLU A 1 217 ? 14.172 13.859 10.594 1 98.19 217 GLU A C 1
ATOM 1758 O O . GLU A 1 217 ? 13.375 14.711 10.977 1 98.19 217 GLU A O 1
ATOM 1763 N N . LEU A 1 218 ? 15.023 14.047 9.586 1 96.81 218 LEU A N 1
ATOM 1764 C CA . LEU A 1 218 ? 15.047 15.281 8.812 1 96.81 218 LEU A CA 1
ATOM 1765 C C . LEU A 1 218 ? 14.953 14.992 7.32 1 96.81 218 LEU A C 1
ATOM 1767 O O . LEU A 1 218 ? 15.789 14.281 6.766 1 96.81 218 LEU A O 1
ATOM 1771 N N . TYR A 1 219 ? 13.922 15.492 6.719 1 96.81 219 TYR A N 1
ATOM 1772 C CA . TYR A 1 219 ? 13.711 15.367 5.281 1 96.81 219 TYR A CA 1
ATOM 1773 C C . TYR A 1 219 ? 13.914 16.703 4.582 1 96.81 219 TYR A C 1
ATOM 1775 O O . TYR A 1 219 ? 13.109 17.625 4.75 1 96.81 219 TYR A O 1
ATOM 1783 N N . ILE A 1 220 ? 14.938 16.812 3.887 1 94.44 220 ILE A N 1
ATOM 1784 C CA . ILE A 1 220 ? 15.242 17.984 3.078 1 94.44 220 ILE A CA 1
ATOM 1785 C C . ILE A 1 220 ? 15.273 17.609 1.6 1 94.44 220 ILE A C 1
ATOM 1787 O O . ILE A 1 220 ? 16.188 18 0.87 1 94.44 220 ILE A O 1
ATOM 1791 N N . THR A 1 221 ? 14.266 16.906 1.207 1 95 221 THR A N 1
ATOM 1792 C CA . THR A 1 221 ? 14.18 16.328 -0.13 1 95 221 THR A CA 1
ATOM 1793 C C . THR A 1 221 ? 13.625 17.344 -1.123 1 95 221 THR A C 1
ATOM 1795 O O . THR A 1 221 ? 13.039 18.344 -0.725 1 95 221 THR A O 1
ATOM 1798 N N . ASN A 1 222 ? 13.867 17.078 -2.355 1 92.94 222 ASN A N 1
ATOM 1799 C CA . ASN A 1 222 ? 13.266 17.859 -3.432 1 92.94 222 ASN A CA 1
ATOM 1800 C C . ASN A 1 222 ? 13.578 19.344 -3.295 1 92.94 222 ASN A C 1
ATOM 1802 O O . ASN A 1 222 ? 12.68 20.172 -3.422 1 92.94 222 ASN A O 1
ATOM 1806 N N . ASN A 1 223 ? 14.727 19.578 -2.896 1 93.81 223 ASN A N 1
ATOM 1807 C CA . ASN A 1 223 ? 15.273 20.938 -2.953 1 93.81 223 ASN A CA 1
ATOM 1808 C C . ASN A 1 223 ? 16.312 21.062 -4.059 1 93.81 223 ASN A C 1
ATOM 1810 O O . ASN A 1 223 ? 16.312 20.281 -5.012 1 93.81 223 ASN A O 1
ATOM 1814 N N . SER A 1 224 ? 17.094 22.141 -4.047 1 93.12 224 SER A N 1
ATOM 1815 C CA . SER A 1 224 ? 18.094 22.359 -5.086 1 93.12 224 SER A CA 1
ATOM 1816 C C . SER A 1 224 ? 19.469 22.609 -4.48 1 93.12 224 SER A C 1
ATOM 1818 O O . SER A 1 224 ? 20.219 23.469 -4.965 1 93.12 224 SER A O 1
ATOM 1820 N N . PHE A 1 225 ? 19.672 21.844 -3.488 1 94.75 225 PHE A N 1
ATOM 1821 C CA . PHE A 1 225 ? 20.984 21.984 -2.883 1 94.75 225 PHE A CA 1
ATOM 1822 C C . PHE A 1 225 ? 22.062 21.375 -3.77 1 94.75 225 PHE A C 1
ATOM 1824 O O . PHE A 1 225 ? 21.859 20.297 -4.344 1 94.75 225 PHE A O 1
ATOM 1831 N N . VAL A 1 226 ? 23.188 22 -3.854 1 95.94 226 VAL A N 1
ATOM 1832 C CA . VAL A 1 226 ? 24.266 21.547 -4.73 1 95.94 226 VAL A CA 1
ATOM 1833 C C . VAL A 1 226 ? 25.438 21.031 -3.895 1 95.94 226 VAL A C 1
ATOM 1835 O O . VAL A 1 226 ? 26.016 19.984 -4.215 1 95.94 226 VAL A O 1
ATOM 1838 N N . VAL A 1 227 ? 25.75 21.797 -2.865 1 93.62 227 VAL A N 1
ATOM 1839 C CA . VAL A 1 227 ? 26.859 21.406 -1.989 1 93.62 227 VAL A CA 1
ATOM 1840 C C . VAL A 1 227 ? 26.359 21.297 -0.55 1 93.62 227 VAL A C 1
ATOM 1842 O O . VAL A 1 227 ? 25.719 22.219 -0.037 1 93.62 227 VAL A O 1
ATOM 1845 N N . ALA A 1 228 ? 26.562 20.172 0.057 1 91.56 228 ALA A N 1
ATOM 1846 C CA . ALA A 1 228 ? 26.266 19.953 1.47 1 91.56 228 ALA A CA 1
ATOM 1847 C C . ALA A 1 228 ? 27.5 19.484 2.229 1 91.56 228 ALA A C 1
ATOM 1849 O O . ALA A 1 228 ? 27.719 18.281 2.395 1 91.56 228 ALA A O 1
ATOM 1850 N N . GLU A 1 229 ? 28.312 20.344 2.605 1 86.19 229 GLU A N 1
ATOM 1851 C CA . GLU A 1 229 ? 29.547 20.047 3.342 1 86.19 229 GLU A CA 1
ATOM 1852 C C . GLU A 1 229 ? 29.953 21.219 4.223 1 86.19 229 GLU A C 1
ATOM 1854 O O . GLU A 1 229 ? 29.438 22.328 4.074 1 86.19 229 GLU A O 1
ATOM 1859 N N . ASN A 1 230 ? 30.688 20.844 5.293 1 78.06 230 ASN A N 1
ATOM 1860 C CA . ASN A 1 230 ? 31.344 21.875 6.098 1 78.06 230 ASN A CA 1
ATOM 1861 C C . ASN A 1 230 ? 32.844 21.641 6.191 1 78.06 230 ASN A C 1
ATOM 1863 O O . ASN A 1 230 ? 33.375 21.312 7.266 1 78.06 230 ASN A O 1
ATOM 1867 N N . VAL A 1 231 ? 33.719 21.375 5.184 1 64.88 231 VAL A N 1
ATOM 1868 C CA . VAL A 1 231 ? 35.062 20.812 5.191 1 64.88 231 VAL A CA 1
ATOM 1869 C C . VAL A 1 231 ? 35.969 21.688 6.043 1 64.88 231 VAL A C 1
ATOM 1871 O O . VAL A 1 231 ? 36.844 21.172 6.75 1 64.88 231 VAL A O 1
ATOM 1874 N N . HIS A 1 232 ? 35.688 22.938 6.09 1 67.75 232 HIS A N 1
ATOM 1875 C CA . HIS A 1 232 ? 36.781 23.75 6.668 1 67.75 232 HIS A CA 1
ATOM 1876 C C . HIS A 1 232 ? 36.438 24.125 8.109 1 67.75 232 HIS A C 1
ATOM 1878 O O . HIS A 1 232 ? 37.25 24.797 8.773 1 67.75 232 HIS A O 1
ATOM 1884 N N . ILE A 1 233 ? 35.344 23.594 8.711 1 78.81 233 ILE A N 1
ATOM 1885 C CA . ILE A 1 233 ? 34.969 23.938 10.07 1 78.81 233 ILE A CA 1
ATOM 1886 C C . ILE A 1 233 ? 34.625 22.688 10.859 1 78.81 233 ILE A C 1
ATOM 1888 O O . ILE A 1 233 ? 33.469 22.203 10.797 1 78.81 233 ILE A O 1
ATOM 1892 N N . LYS A 1 234 ? 35.562 22.188 11.594 1 76.94 234 LYS A N 1
ATOM 1893 C CA . LYS A 1 234 ? 35.469 20.922 12.312 1 76.94 234 LYS A CA 1
ATOM 1894 C C . LYS A 1 234 ? 34.25 20.922 13.227 1 76.94 234 LYS A C 1
ATOM 1896 O O . LYS A 1 234 ? 33.531 19.906 13.32 1 76.94 234 LYS A O 1
ATOM 1901 N N . MET A 1 235 ? 33.969 22.078 13.844 1 79.38 235 MET A N 1
ATOM 1902 C CA . MET A 1 235 ? 32.906 22.156 14.844 1 79.38 235 MET A CA 1
ATOM 1903 C C . MET A 1 235 ? 31.531 22.031 14.195 1 79.38 235 MET A C 1
ATOM 1905 O O . MET A 1 235 ? 30.531 21.75 14.867 1 79.38 235 MET A O 1
ATOM 1909 N N . CYS A 1 236 ? 31.516 22.047 12.836 1 84.56 236 CYS A N 1
ATOM 1910 C CA . CYS A 1 236 ? 30.234 22.094 12.125 1 84.56 236 CYS A CA 1
ATOM 1911 C C . CYS A 1 236 ? 30.062 20.859 11.25 1 84.56 236 CYS A C 1
ATOM 1913 O O . CYS A 1 236 ? 29.109 20.781 10.461 1 84.56 236 CYS A O 1
ATOM 1915 N N . ASN A 1 237 ? 30.875 19.891 11.484 1 83.81 237 ASN A N 1
ATOM 1916 C CA . ASN A 1 237 ? 30.938 18.844 10.484 1 83.81 237 ASN A CA 1
ATOM 1917 C C . ASN A 1 237 ? 30.047 17.656 10.867 1 83.81 237 ASN A C 1
ATOM 1919 O O . ASN A 1 237 ? 29.688 16.844 10.016 1 83.81 237 ASN A O 1
ATOM 1923 N N . ALA A 1 238 ? 29.594 17.672 12.109 1 85.19 238 ALA A N 1
ATOM 1924 C CA . ALA A 1 238 ? 28.828 16.516 12.555 1 85.19 238 ALA A CA 1
ATOM 1925 C C . ALA A 1 238 ? 27.328 16.797 12.523 1 85.19 238 ALA A C 1
ATOM 1927 O O . ALA A 1 238 ? 26.891 17.906 12.867 1 85.19 238 ALA A O 1
ATOM 1928 N N . VAL A 1 239 ? 26.516 15.797 12.109 1 90.5 239 VAL A N 1
ATOM 1929 C CA . VAL A 1 239 ? 25.078 15.898 12.25 1 90.5 239 VAL A CA 1
ATOM 1930 C C . VAL A 1 239 ? 24.688 15.664 13.711 1 90.5 239 VAL A C 1
ATOM 1932 O O . VAL A 1 239 ? 25.438 15.062 14.469 1 90.5 239 VAL A O 1
ATOM 1935 N N . PRO A 1 240 ? 23.531 16.125 14.078 1 91.88 240 PRO A N 1
ATOM 1936 C CA . PRO A 1 240 ? 23.094 15.938 15.469 1 91.88 240 PRO A CA 1
ATOM 1937 C C . PRO A 1 240 ? 23.047 14.461 15.867 1 91.88 240 PRO A C 1
ATOM 1939 O O . PRO A 1 240 ? 22.688 13.609 15.062 1 91.88 240 PRO A O 1
ATOM 1942 N N . THR A 1 241 ? 23.406 14.188 17.172 1 91.75 241 THR A N 1
ATOM 1943 C CA . THR A 1 241 ? 23.5 12.82 17.656 1 91.75 241 THR A CA 1
ATOM 1944 C C . THR A 1 241 ? 22.109 12.18 17.734 1 91.75 241 THR A C 1
ATOM 1946 O O . THR A 1 241 ? 22 10.953 17.781 1 91.75 241 THR A O 1
ATOM 1949 N N . THR A 1 242 ? 21.109 12.977 17.75 1 94.44 242 THR A N 1
ATOM 1950 C CA . THR A 1 242 ? 19.75 12.445 17.859 1 94.44 242 THR A CA 1
ATOM 1951 C C . THR A 1 242 ? 19.203 12.055 16.484 1 94.44 242 THR A C 1
ATOM 1953 O O . THR A 1 242 ? 18.219 11.336 16.391 1 94.44 242 THR A O 1
ATOM 1956 N N . LEU A 1 243 ? 19.844 12.539 15.445 1 95.69 243 LEU A N 1
ATOM 1957 C CA . LEU A 1 243 ? 19.359 12.32 14.086 1 95.69 243 LEU A CA 1
ATOM 1958 C C . LEU A 1 243 ? 19.562 10.867 13.664 1 95.69 243 LEU A C 1
ATOM 1960 O O . LEU A 1 243 ? 20.672 10.352 13.727 1 95.69 243 LEU A O 1
ATOM 1964 N N . LYS A 1 244 ? 18.453 10.219 13.312 1 97.94 244 LYS A N 1
ATOM 1965 C CA . LYS A 1 244 ? 18.5 8.812 12.914 1 97.94 244 LYS A CA 1
ATOM 1966 C C . LYS A 1 244 ? 18.266 8.664 11.414 1 97.94 244 LYS A C 1
ATOM 1968 O O . LYS A 1 244 ? 18.766 7.719 10.789 1 97.94 244 LYS A O 1
ATOM 1973 N N . LEU A 1 245 ? 17.578 9.539 10.867 1 98.5 245 LEU A N 1
ATOM 1974 C CA . LEU A 1 245 ? 17.266 9.5 9.445 1 98.5 245 LEU A CA 1
ATOM 1975 C C . LEU A 1 245 ? 17.484 10.859 8.797 1 98.5 245 LEU A C 1
ATOM 1977 O O . LEU A 1 245 ? 17 11.875 9.305 1 98.5 245 LEU A O 1
ATOM 1981 N N . LEU A 1 246 ? 18.281 10.906 7.805 1 97.62 246 LEU A N 1
ATOM 1982 C CA . LEU A 1 246 ? 18.562 12.094 7.008 1 97.62 246 LEU A CA 1
ATOM 1983 C C . LEU A 1 246 ? 18.281 11.844 5.531 1 97.62 246 LEU A C 1
ATOM 1985 O O . LEU A 1 246 ? 18.875 10.945 4.93 1 97.62 246 LEU A O 1
ATOM 1989 N N . ASP A 1 247 ? 17.359 12.562 4.973 1 98.06 247 ASP A N 1
ATOM 1990 C CA . ASP A 1 247 ? 16.953 12.367 3.584 1 98.06 247 ASP A CA 1
ATOM 1991 C C . ASP A 1 247 ? 17.25 13.609 2.742 1 98.06 247 ASP A C 1
ATOM 1993 O O . ASP A 1 247 ? 16.594 14.633 2.887 1 98.06 247 ASP A O 1
ATOM 1997 N N . PHE A 1 248 ? 18.234 13.539 1.869 1 97 248 PHE A N 1
ATOM 1998 C CA . PHE A 1 248 ? 18.609 14.586 0.919 1 97 248 PHE A CA 1
ATOM 1999 C C . PHE A 1 248 ? 18.266 14.164 -0.506 1 97 248 PHE A C 1
ATOM 2001 O O . PHE A 1 248 ? 18.906 14.609 -1.46 1 97 248 PHE A O 1
ATOM 2008 N N . SER A 1 249 ? 17.328 13.266 -0.609 1 97.81 249 SER A N 1
ATOM 2009 C CA . SER A 1 249 ? 17.031 12.758 -1.945 1 97.81 249 SER A CA 1
ATOM 2010 C C . SER A 1 249 ? 16.453 13.859 -2.83 1 97.81 249 SER A C 1
ATOM 2012 O O . SER A 1 249 ? 15.898 14.844 -2.33 1 97.81 249 SER A O 1
ATOM 2014 N N . ASN A 1 250 ? 16.609 13.719 -4.129 1 96.81 250 ASN A N 1
ATOM 2015 C CA . ASN A 1 250 ? 16.078 14.609 -5.152 1 96.81 250 ASN A CA 1
ATOM 2016 C C . ASN A 1 250 ? 16.562 16.047 -4.961 1 96.81 250 ASN A C 1
ATOM 2018 O O . ASN A 1 250 ? 15.758 16.984 -4.949 1 96.81 250 ASN A O 1
ATOM 2022 N N . ASN A 1 251 ? 17.828 16.172 -4.738 1 97.12 251 ASN A N 1
ATOM 2023 C CA . ASN A 1 251 ? 18.531 17.453 -4.82 1 97.12 251 ASN A CA 1
ATOM 2024 C C . ASN A 1 251 ? 19.5 17.469 -6 1 97.12 251 ASN A C 1
ATOM 2026 O O . ASN A 1 251 ? 19.312 16.75 -6.977 1 97.12 251 ASN A O 1
ATOM 2030 N N . LYS A 1 252 ? 20.422 18.359 -5.984 1 96.88 252 LYS A N 1
ATOM 2031 C CA . LYS A 1 252 ? 21.453 18.469 -7.012 1 96.88 252 LYS A CA 1
ATOM 2032 C C . LYS A 1 252 ? 22.859 18.359 -6.402 1 96.88 252 LYS A C 1
ATOM 2034 O O . LYS A 1 252 ? 23.781 19.047 -6.828 1 96.88 252 LYS A O 1
ATOM 2039 N N . LEU A 1 253 ? 22.906 17.484 -5.445 1 96.81 253 LEU A N 1
ATOM 2040 C CA . LEU A 1 253 ? 24.141 17.422 -4.68 1 96.81 253 LEU A CA 1
ATOM 2041 C C . LEU A 1 253 ? 25.297 16.922 -5.547 1 96.81 253 LEU A C 1
ATOM 2043 O O . LEU A 1 253 ? 25.172 15.875 -6.195 1 96.81 253 LEU A O 1
ATOM 2047 N N . THR A 1 254 ? 26.359 17.625 -5.566 1 95.75 254 THR A N 1
ATOM 2048 C CA . THR A 1 254 ? 27.609 17.188 -6.176 1 95.75 254 THR A CA 1
ATOM 2049 C C . THR A 1 254 ? 28.625 16.781 -5.105 1 95.75 254 THR A C 1
ATOM 2051 O O . THR A 1 254 ? 29.609 16.109 -5.395 1 95.75 254 THR A O 1
ATOM 2054 N N . LYS A 1 255 ? 28.266 17.266 -3.951 1 91.81 255 LYS A N 1
ATOM 2055 C CA . LYS A 1 255 ? 29.109 16.938 -2.803 1 91.81 255 LYS A CA 1
ATOM 2056 C C . LYS A 1 255 ? 28.266 16.766 -1.542 1 91.81 255 LYS A C 1
ATOM 2058 O O . LYS A 1 255 ? 27.344 17.531 -1.292 1 91.81 255 LYS A O 1
ATOM 2063 N N . PHE A 1 256 ? 28.578 15.797 -0.749 1 91.62 256 PHE A N 1
ATOM 2064 C CA . PHE A 1 256 ? 28 15.539 0.565 1 91.62 256 PHE A CA 1
ATOM 2065 C C . PHE A 1 256 ? 29.047 15.008 1.527 1 91.62 256 PHE A C 1
ATOM 2067 O O . PHE A 1 256 ? 29.609 13.93 1.313 1 91.62 256 PHE A O 1
ATOM 2074 N N . CYS A 1 257 ? 29.312 15.742 2.541 1 86.88 257 CYS A N 1
ATOM 2075 C CA . CYS A 1 257 ? 30.375 15.328 3.463 1 86.88 257 CYS A CA 1
ATOM 2076 C C . CYS A 1 257 ? 30.047 15.766 4.887 1 86.88 257 CYS A C 1
ATOM 2078 O O . CYS A 1 257 ? 30.172 16.953 5.215 1 86.88 257 CYS A O 1
ATOM 2080 N N . PHE A 1 258 ? 29.609 14.883 5.691 1 88.25 258 PHE A N 1
ATOM 2081 C CA . PHE A 1 258 ? 29.344 15.117 7.105 1 88.25 258 PHE A CA 1
ATOM 2082 C C . PHE A 1 258 ? 29.734 13.898 7.934 1 88.25 258 PHE A C 1
ATOM 2084 O O . PHE A 1 258 ? 29.781 12.781 7.418 1 88.25 258 PHE A O 1
ATOM 2091 N N . GLU A 1 259 ? 30.125 14.227 9.18 1 86.06 259 GLU A N 1
ATOM 2092 C CA . GLU A 1 259 ? 30.219 13.125 10.133 1 86.06 259 GLU A CA 1
ATOM 2093 C C . GLU A 1 259 ? 28.844 12.664 10.594 1 86.06 259 GLU A C 1
ATOM 2095 O O . GLU A 1 259 ? 28.031 13.477 11.047 1 86.06 259 GLU A O 1
ATOM 2100 N N . ILE A 1 260 ? 28.578 11.383 10.461 1 88.69 260 ILE A N 1
ATOM 2101 C CA . ILE A 1 260 ? 27.25 10.859 10.766 1 88.69 260 ILE A CA 1
ATOM 2102 C C . ILE A 1 260 ? 27.375 9.672 11.727 1 88.69 260 ILE A C 1
ATOM 2104 O O . ILE A 1 260 ? 26.922 8.57 11.414 1 88.69 260 ILE A O 1
ATOM 2108 N N . PRO A 1 261 ? 27.906 9.891 12.938 1 87.81 261 PRO A N 1
ATOM 2109 C CA . PRO A 1 261 ? 28.234 8.766 13.82 1 87.81 261 PRO A CA 1
ATOM 2110 C C . PRO A 1 261 ? 27 7.996 14.289 1 87.81 261 PRO A C 1
ATOM 2112 O O . PRO A 1 261 ? 27.062 6.781 14.492 1 87.81 261 PRO A O 1
ATOM 2115 N N . TYR A 1 262 ? 25.844 8.688 14.414 1 92.19 262 TYR A N 1
ATOM 2116 C CA . TYR A 1 262 ? 24.688 8.016 15.016 1 92.19 262 TYR A CA 1
ATOM 2117 C C . TYR A 1 262 ? 23.531 7.918 14.023 1 92.19 262 TYR A C 1
ATOM 2119 O O . TYR A 1 262 ? 22.438 7.5 14.391 1 92.19 262 TYR A O 1
ATOM 2127 N N . LEU A 1 263 ? 23.781 8.32 12.789 1 94.81 263 LEU A N 1
ATOM 2128 C CA . LEU A 1 263 ? 22.766 8.211 11.75 1 94.81 263 LEU A CA 1
ATOM 2129 C C . LEU A 1 263 ? 22.5 6.75 11.398 1 94.81 263 LEU A C 1
ATOM 2131 O O . LEU A 1 263 ? 23.438 5.953 11.312 1 94.81 263 LEU A O 1
ATOM 2135 N N . VAL A 1 264 ? 21.266 6.422 11.227 1 97.44 264 VAL A N 1
ATOM 2136 C CA . VAL A 1 264 ? 20.891 5.039 10.93 1 97.44 264 VAL A CA 1
ATOM 2137 C C . VAL A 1 264 ? 20.578 4.898 9.445 1 97.44 264 VAL A C 1
ATOM 2139 O O . VAL A 1 264 ? 20.938 3.906 8.812 1 97.44 264 VAL A O 1
ATOM 2142 N N . THR A 1 265 ? 19.875 5.84 8.891 1 98.25 265 THR A N 1
ATOM 2143 C CA . THR A 1 265 ? 19.469 5.828 7.484 1 98.25 265 THR A CA 1
ATOM 2144 C C . THR A 1 265 ? 19.891 7.129 6.797 1 98.25 265 THR A C 1
ATOM 2146 O O . THR A 1 265 ? 19.594 8.219 7.293 1 98.25 265 THR A O 1
ATOM 2149 N N . LEU A 1 266 ? 20.594 7.008 5.703 1 97.19 266 LEU A N 1
ATOM 2150 C CA . LEU A 1 266 ? 20.984 8.133 4.855 1 97.19 266 LEU A CA 1
ATOM 2151 C C . LEU A 1 266 ? 20.469 7.945 3.434 1 97.19 266 LEU A C 1
ATOM 2153 O O . LEU A 1 266 ? 20.812 6.969 2.766 1 97.19 266 LEU A O 1
ATOM 2157 N N . ASN A 1 267 ? 19.609 8.781 3.02 1 98.5 267 ASN A N 1
ATOM 2158 C CA . ASN A 1 267 ? 19.047 8.719 1.67 1 98.5 267 ASN A CA 1
ATOM 2159 C C . ASN A 1 267 ? 19.609 9.836 0.79 1 98.5 267 ASN A C 1
ATOM 2161 O O . ASN A 1 267 ? 19.281 11.008 0.995 1 98.5 267 ASN A O 1
ATOM 2165 N N . LEU A 1 268 ? 20.438 9.508 -0.151 1 98 268 LEU A N 1
ATOM 2166 C CA . LEU A 1 268 ? 21.031 10.453 -1.095 1 98 268 LEU A CA 1
ATOM 2167 C C . LEU A 1 268 ? 20.594 10.148 -2.521 1 98 268 LEU A C 1
ATOM 2169 O O . LEU A 1 268 ? 21.297 10.453 -3.479 1 98 268 LEU A O 1
ATOM 2173 N N . LYS A 1 269 ? 19.453 9.461 -2.574 1 98.69 269 LYS A N 1
ATOM 2174 C CA . LYS A 1 269 ? 18.906 9.047 -3.863 1 98.69 269 LYS A CA 1
ATOM 2175 C C . LYS A 1 269 ? 18.734 10.25 -4.793 1 98.69 269 LYS A C 1
ATOM 2177 O O . LYS A 1 269 ? 18.297 11.312 -4.363 1 98.69 269 LYS A O 1
ATOM 2182 N N . ASN A 1 270 ? 19.031 10.078 -6.027 1 98.5 270 ASN A N 1
ATOM 2183 C CA . ASN A 1 270 ? 18.75 11.031 -7.09 1 98.5 270 ASN A CA 1
ATOM 2184 C C . ASN A 1 270 ? 19.469 12.359 -6.863 1 98.5 270 ASN A C 1
ATOM 2186 O O . ASN A 1 270 ? 18.812 13.398 -6.703 1 98.5 270 ASN A O 1
ATOM 2190 N N . ASN A 1 271 ? 20.766 12.289 -6.844 1 98.31 271 ASN A N 1
ATOM 2191 C CA . ASN A 1 271 ? 21.703 13.406 -6.828 1 98.31 271 ASN A CA 1
ATOM 2192 C C . ASN A 1 271 ? 22.797 13.242 -7.883 1 98.31 271 ASN A C 1
ATOM 2194 O O . ASN A 1 271 ? 22.625 12.492 -8.844 1 98.31 271 ASN A O 1
ATOM 2198 N N . PHE A 1 272 ? 23.875 14.086 -7.812 1 97.44 272 PHE A N 1
ATOM 2199 C CA . PHE A 1 272 ? 24.984 14.023 -8.75 1 97.44 272 PHE A CA 1
ATOM 2200 C C . PHE A 1 272 ? 26.297 13.789 -8.016 1 97.44 272 PHE A C 1
ATOM 2202 O O . PHE A 1 272 ? 27.25 14.562 -8.172 1 97.44 272 PHE A O 1
ATOM 2209 N N . LEU A 1 273 ? 26.312 12.656 -7.387 1 95.44 273 LEU A N 1
ATOM 2210 C CA . LEU A 1 273 ? 27.406 12.461 -6.453 1 95.44 273 LEU A CA 1
ATOM 2211 C C . LEU A 1 273 ? 28.516 11.625 -7.086 1 95.44 273 LEU A C 1
ATOM 2213 O O . LEU A 1 273 ? 29.516 11.305 -6.434 1 95.44 273 LEU A O 1
ATOM 2217 N N . ALA A 1 274 ? 28.406 11.211 -8.312 1 94.06 274 ALA A N 1
ATOM 2218 C CA . ALA A 1 274 ? 29.328 10.305 -8.992 1 94.06 274 ALA A CA 1
ATOM 2219 C C . ALA A 1 274 ? 30.766 10.773 -8.836 1 94.06 274 ALA A C 1
ATOM 2221 O O . ALA A 1 274 ? 31.625 10.016 -8.375 1 94.06 274 ALA A O 1
ATOM 2222 N N . ARG A 1 275 ? 31.047 12.047 -9.164 1 91.44 275 ARG A N 1
ATOM 2223 C CA . ARG A 1 275 ? 32.406 12.586 -9.125 1 91.44 275 ARG A CA 1
ATOM 2224 C C . ARG A 1 275 ? 32.938 12.625 -7.695 1 91.44 275 ARG A C 1
ATOM 2226 O O . ARG A 1 275 ? 34.094 12.281 -7.453 1 91.44 275 ARG A O 1
ATOM 2233 N N . TYR A 1 276 ? 32.156 12.969 -6.852 1 90.31 276 TYR A N 1
ATOM 2234 C CA . TYR A 1 276 ? 32.562 13.055 -5.453 1 90.31 276 TYR A CA 1
ATOM 2235 C C . TYR A 1 276 ? 32.938 11.688 -4.91 1 90.31 276 TYR A C 1
ATOM 2237 O O . TYR A 1 276 ? 34 11.539 -4.262 1 90.31 276 TYR A O 1
ATOM 2245 N N . LEU A 1 277 ? 32.094 10.734 -5.184 1 87.69 277 LEU A N 1
ATOM 2246 C CA . LEU A 1 277 ? 32.312 9.391 -4.652 1 87.69 277 LEU A CA 1
ATOM 2247 C C . LEU A 1 277 ? 33.531 8.734 -5.305 1 87.69 277 LEU A C 1
ATOM 2249 O O . LEU A 1 277 ? 34.156 7.879 -4.703 1 87.69 277 LEU A O 1
ATOM 2253 N N . ALA A 1 278 ? 33.812 9.102 -6.5 1 84 278 ALA A N 1
ATOM 2254 C CA . ALA A 1 278 ? 34.969 8.562 -7.207 1 84 278 ALA A CA 1
ATOM 2255 C C . ALA A 1 278 ? 36.281 9.078 -6.594 1 84 278 ALA A C 1
ATOM 2257 O O . ALA A 1 278 ? 37.281 8.367 -6.586 1 84 278 ALA A O 1
ATOM 2258 N N . HIS A 1 279 ? 36.219 10.289 -6.066 1 80.56 279 HIS A N 1
ATOM 2259 C CA . HIS A 1 279 ? 37.438 10.938 -5.621 1 80.56 279 HIS A CA 1
ATOM 2260 C C . HIS A 1 279 ? 37.594 10.859 -4.105 1 80.56 279 HIS A C 1
ATOM 2262 O O . HIS A 1 279 ? 38.688 11.133 -3.568 1 80.56 279 HIS A O 1
ATOM 2268 N N . ASN A 1 280 ? 36.562 10.625 -3.514 1 72.94 280 ASN A N 1
ATOM 2269 C CA . ASN A 1 280 ? 36.625 10.578 -2.057 1 72.94 280 ASN A CA 1
ATOM 2270 C C . ASN A 1 280 ? 36.469 9.148 -1.537 1 72.94 280 ASN A C 1
ATOM 2272 O O . ASN A 1 280 ? 35.5 8.469 -1.866 1 72.94 280 ASN A O 1
ATOM 2276 N N . SER A 1 281 ? 37.625 8.586 -1.139 1 60.72 281 SER A N 1
ATOM 2277 C CA . SER A 1 281 ? 37.75 7.176 -0.774 1 60.72 281 SER A CA 1
ATOM 2278 C C . SER A 1 281 ? 36.844 6.832 0.406 1 60.72 281 SER A C 1
ATOM 2280 O O . SER A 1 281 ? 36.719 5.668 0.787 1 60.72 281 SER A O 1
ATOM 2282 N N . TYR A 1 282 ? 36.281 7.773 1.106 1 59.88 282 TYR A N 1
ATOM 2283 C CA . TYR A 1 282 ? 35.562 7.371 2.295 1 59.88 282 TYR A CA 1
ATOM 2284 C C . TYR A 1 282 ? 34.375 8.297 2.533 1 59.88 282 TYR A C 1
ATOM 2286 O O . TYR A 1 282 ? 34.406 9.477 2.184 1 59.88 282 TYR A O 1
ATOM 2294 N N . MET A 1 283 ? 33.156 7.703 2.645 1 62.38 283 MET A N 1
ATOM 2295 C CA . MET A 1 283 ? 32 8.453 3.17 1 62.38 283 MET A CA 1
ATOM 2296 C C . MET A 1 283 ? 32.125 8.672 4.672 1 62.38 283 MET A C 1
ATOM 2298 O O . MET A 1 283 ? 31.141 8.672 5.398 1 62.38 283 MET A O 1
ATOM 2302 N N . ASP A 1 284 ? 33.406 8.359 5.203 1 57.34 284 ASP A N 1
ATOM 2303 C CA . ASP A 1 284 ? 33.625 8.047 6.609 1 57.34 284 ASP A CA 1
ATOM 2304 C C . ASP A 1 284 ? 33.875 9.312 7.426 1 57.34 284 ASP A C 1
ATOM 2306 O O . ASP A 1 284 ? 34.25 10.352 6.871 1 57.34 284 ASP A O 1
ATOM 2310 N N . ASN A 1 285 ? 33.438 9.141 8.664 1 56.97 285 ASN A N 1
ATOM 2311 C CA . ASN A 1 285 ? 33.656 9.867 9.914 1 56.97 285 ASN A CA 1
ATOM 2312 C C . ASN A 1 285 ? 35.094 9.789 10.352 1 56.97 285 ASN A C 1
ATOM 2314 O O . ASN A 1 285 ? 35.75 8.75 10.219 1 56.97 285 ASN A O 1
ATOM 2318 N N . TYR A 1 286 ? 35.938 10.891 10.5 1 57.38 286 TYR A N 1
ATOM 2319 C CA . TYR A 1 286 ? 37.188 10.906 11.219 1 57.38 286 TYR A CA 1
ATOM 2320 C C . TYR A 1 286 ? 37.094 10.078 12.5 1 57.38 286 TYR A C 1
ATOM 2322 O O . TYR A 1 286 ? 38.094 9.555 12.977 1 57.38 286 TYR A O 1
ATOM 2330 N N . THR A 1 287 ? 35.875 9.891 12.992 1 58.84 287 THR A N 1
ATOM 2331 C CA . THR A 1 287 ? 35.75 9.398 14.359 1 58.84 287 THR A CA 1
ATOM 2332 C C . THR A 1 287 ? 35.719 7.875 14.383 1 58.84 287 THR A C 1
ATOM 2334 O O . THR A 1 287 ? 35.875 7.262 15.438 1 58.84 287 THR A O 1
ATOM 2337 N N . GLY A 1 288 ? 35.719 7.156 13.367 1 64.44 288 GLY A N 1
ATOM 2338 C CA . GLY A 1 288 ? 35.781 5.703 13.352 1 64.44 288 GLY A CA 1
ATOM 2339 C C . GLY A 1 288 ? 34.5 5.039 13.75 1 64.44 288 GLY A C 1
ATOM 2340 O O . GLY A 1 288 ? 34.344 3.822 13.602 1 64.44 288 GLY A O 1
ATOM 2341 N N . THR A 1 289 ? 33.469 5.785 14.398 1 76.31 289 THR A N 1
ATOM 2342 C CA . THR A 1 289 ? 32.219 5.156 14.828 1 76.31 289 THR A CA 1
ATOM 2343 C C . THR A 1 289 ? 31.078 5.52 13.883 1 76.31 289 THR A C 1
ATOM 2345 O O . THR A 1 289 ? 31.016 6.648 13.391 1 76.31 289 THR A O 1
ATOM 2348 N N . SER A 1 290 ? 30.25 4.445 13.453 1 88.5 290 SER A N 1
ATOM 2349 C CA . SER A 1 290 ? 29.078 4.703 12.625 1 88.5 290 SER A CA 1
ATOM 2350 C C . SER A 1 290 ? 27.938 3.732 12.953 1 88.5 290 SER A C 1
ATOM 2352 O O . SER A 1 290 ? 28.188 2.545 13.18 1 88.5 290 SER A O 1
ATOM 2354 N N . GLU A 1 291 ? 26.75 4.289 13.109 1 93.12 291 GLU A N 1
ATOM 2355 C CA . GLU A 1 291 ? 25.547 3.477 13.336 1 93.12 291 GLU A CA 1
ATOM 2356 C C . GLU A 1 291 ? 24.734 3.314 12.055 1 93.12 291 GLU A C 1
ATOM 2358 O O . GLU A 1 291 ? 23.625 2.779 12.078 1 93.12 291 GLU A O 1
ATOM 2363 N N . LEU A 1 292 ? 25.312 3.66 10.883 1 94.06 292 LEU A N 1
ATOM 2364 C CA . LEU A 1 292 ? 24.594 3.664 9.617 1 94.06 292 LEU A CA 1
ATOM 2365 C C . LEU A 1 292 ? 24.219 2.246 9.195 1 94.06 292 LEU A C 1
ATOM 2367 O O . LEU A 1 292 ? 25.094 1.367 9.133 1 94.06 292 LEU A O 1
ATOM 2371 N N . GLU A 1 293 ? 22.953 2.041 9 1 96.62 293 GLU A N 1
ATOM 2372 C CA . GLU A 1 293 ? 22.469 0.722 8.602 1 96.62 293 GLU A CA 1
ATOM 2373 C C . GLU A 1 293 ? 21.984 0.717 7.156 1 96.62 293 GLU A C 1
ATOM 2375 O O . GLU A 1 293 ? 22.031 -0.315 6.484 1 96.62 293 GLU A O 1
ATOM 2380 N N . LYS A 1 294 ? 21.5 1.782 6.68 1 97.88 294 LYS A N 1
ATOM 2381 C CA . LYS A 1 294 ? 20.922 1.863 5.34 1 97.88 294 LYS A CA 1
ATOM 2382 C C . LYS A 1 294 ? 21.422 3.105 4.605 1 97.88 294 LYS A C 1
ATOM 2384 O O . LYS A 1 294 ? 21.406 4.207 5.156 1 97.88 294 LYS A O 1
ATOM 2389 N N . ILE A 1 295 ? 21.828 2.924 3.348 1 96.56 295 ILE A N 1
ATOM 2390 C CA . ILE A 1 295 ? 22.219 4.051 2.504 1 96.56 295 ILE A CA 1
ATOM 2391 C C . ILE A 1 295 ? 21.641 3.867 1.104 1 96.56 295 ILE A C 1
ATOM 2393 O O . ILE A 1 295 ? 21.656 2.762 0.556 1 96.56 295 ILE A O 1
ATOM 2397 N N . ASP A 1 296 ? 21.047 4.84 0.629 1 98.38 296 ASP A N 1
ATOM 2398 C CA . ASP A 1 296 ? 20.516 4.848 -0.732 1 98.38 296 ASP A CA 1
ATOM 2399 C C . ASP A 1 296 ? 21.297 5.816 -1.617 1 98.38 296 ASP A C 1
ATOM 2401 O O . ASP A 1 296 ? 21.266 7.027 -1.396 1 98.38 296 ASP A O 1
ATOM 2405 N N . LEU A 1 297 ? 22.016 5.293 -2.584 1 97.31 297 LEU A N 1
ATOM 2406 C CA . LEU A 1 297 ? 22.812 6.066 -3.539 1 97.31 297 LEU A CA 1
ATOM 2407 C C . LEU A 1 297 ? 22.297 5.848 -4.961 1 97.31 297 LEU A C 1
ATOM 2409 O O . LEU A 1 297 ? 23.031 6.066 -5.926 1 97.31 297 LEU A O 1
ATOM 2413 N N . SER A 1 298 ? 21.047 5.367 -5.02 1 98.62 298 SER A N 1
ATOM 2414 C CA . SER A 1 298 ? 20.484 5.129 -6.34 1 98.62 298 SER A CA 1
ATOM 2415 C C . SER A 1 298 ? 20.312 6.434 -7.113 1 98.62 298 SER A C 1
ATOM 2417 O O . SER A 1 298 ? 20.188 7.504 -6.516 1 98.62 298 SER A O 1
ATOM 2419 N N . PHE A 1 299 ? 20.359 6.414 -8.43 1 98.5 299 PHE A N 1
ATOM 2420 C CA . PHE A 1 299 ? 20.172 7.551 -9.32 1 98.5 299 PHE A CA 1
ATOM 2421 C C . PHE A 1 299 ? 21.203 8.641 -9.039 1 98.5 299 PHE A C 1
ATOM 2423 O O . PHE A 1 299 ? 20.844 9.812 -8.859 1 98.5 299 PHE A O 1
ATOM 2430 N N . ASN A 1 300 ? 22.5 8.266 -9.031 1 98 300 ASN A N 1
ATOM 2431 C CA . ASN A 1 300 ? 23.562 9.25 -8.805 1 98 300 ASN A CA 1
ATOM 2432 C C . ASN A 1 300 ? 24.547 9.281 -9.953 1 98 300 ASN A C 1
ATOM 2434 O O . ASN A 1 300 ? 25.625 9.891 -9.844 1 98 300 ASN A O 1
ATOM 2438 N N . GLU A 1 301 ? 24.234 8.531 -11.023 1 96.94 301 GLU A N 1
ATOM 2439 C CA . GLU A 1 301 ? 25.078 8.477 -12.219 1 96.94 301 GLU A CA 1
ATOM 2440 C C . GLU A 1 301 ? 26.469 7.941 -11.891 1 96.94 301 GLU A C 1
ATOM 2442 O O . GLU A 1 301 ? 27.469 8.414 -12.43 1 96.94 301 GLU A O 1
ATOM 2447 N N . ILE A 1 302 ? 26.516 7.082 -10.984 1 94.69 302 ILE A N 1
ATOM 2448 C CA . ILE A 1 302 ? 27.797 6.504 -10.57 1 94.69 302 ILE A CA 1
ATOM 2449 C C . ILE A 1 302 ? 28.281 5.531 -11.633 1 94.69 302 ILE A C 1
ATOM 2451 O O . ILE A 1 302 ? 27.562 4.625 -12.047 1 94.69 302 ILE A O 1
ATOM 2455 N N . ILE A 1 303 ? 29.453 5.676 -12.023 1 91.31 303 ILE A N 1
ATOM 2456 C CA . ILE A 1 303 ? 30.047 4.844 -13.07 1 91.31 303 ILE A CA 1
ATOM 2457 C C . ILE A 1 303 ? 30.938 3.779 -12.445 1 91.31 303 ILE A C 1
ATOM 2459 O O . ILE A 1 303 ? 30.938 2.623 -12.875 1 91.31 303 ILE A O 1
ATOM 2463 N N . SER A 1 304 ? 31.672 4.195 -11.586 1 85.81 304 SER A N 1
ATOM 2464 C CA . SER A 1 304 ? 32.562 3.299 -10.859 1 85.81 304 SER A CA 1
ATOM 2465 C C . SER A 1 304 ? 32.531 3.57 -9.359 1 85.81 304 SER A C 1
ATOM 2467 O O . SER A 1 304 ? 32.375 4.719 -8.938 1 85.81 304 SER A O 1
ATOM 2469 N N . LEU A 1 305 ? 32.594 2.471 -8.664 1 83.56 305 LEU A N 1
ATOM 2470 C CA . LEU A 1 305 ? 32.531 2.613 -7.211 1 83.56 305 LEU A CA 1
ATOM 2471 C C . LEU A 1 305 ? 33.344 1.503 -6.531 1 83.56 305 LEU A C 1
ATOM 2473 O O . LEU A 1 305 ? 33.25 0.339 -6.93 1 83.56 305 LEU A O 1
ATOM 2477 N N . SER A 1 306 ? 34.219 1.924 -5.613 1 79.88 306 SER A N 1
ATOM 2478 C CA . SER A 1 306 ? 34.844 0.954 -4.73 1 79.88 306 SER A CA 1
ATOM 2479 C C . SER A 1 306 ? 34.094 0.795 -3.426 1 79.88 306 SER A C 1
ATOM 2481 O O . SER A 1 306 ? 33.75 1.785 -2.771 1 79.88 306 SER A O 1
ATOM 2483 N N . PHE A 1 307 ? 33.812 -0.413 -3.008 1 81.12 307 PHE A N 1
ATOM 2484 C CA . PHE A 1 307 ? 33.062 -0.633 -1.785 1 81.12 307 PHE A CA 1
ATOM 2485 C C . PHE A 1 307 ? 33.875 -0.217 -0.56 1 81.12 307 PHE A C 1
ATOM 2487 O O . PHE A 1 307 ? 33.312 -0.126 0.544 1 81.12 307 PHE A O 1
ATOM 2494 N N . THR A 1 308 ? 35.156 0.193 -0.777 1 78.69 308 THR A N 1
ATOM 2495 C CA . THR A 1 308 ? 35.969 0.696 0.314 1 78.69 308 THR A CA 1
ATOM 2496 C C . THR A 1 308 ? 35.406 1.994 0.874 1 78.69 308 THR A C 1
ATOM 2498 O O . THR A 1 308 ? 35.719 2.389 1.997 1 78.69 308 THR A O 1
ATOM 2501 N N . ILE A 1 309 ? 34.531 2.555 0.089 1 81.5 309 ILE A N 1
ATOM 2502 C CA . ILE A 1 309 ? 33.938 3.809 0.527 1 81.5 309 ILE A CA 1
ATOM 2503 C C . ILE A 1 309 ? 33.062 3.559 1.746 1 81.5 309 ILE A C 1
ATOM 2505 O O . ILE A 1 309 ? 32.781 4.477 2.521 1 81.5 309 ILE A O 1
ATOM 2509 N N . PHE A 1 310 ? 32.688 2.287 1.921 1 83.06 310 PHE A N 1
ATOM 2510 C CA . PHE A 1 310 ? 31.797 1.944 3.029 1 83.06 310 PHE A CA 1
ATOM 2511 C C . PHE A 1 310 ? 32.594 1.318 4.176 1 83.06 310 PHE A C 1
ATOM 2513 O O . PHE A 1 310 ? 32 0.788 5.121 1 83.06 310 PHE A O 1
ATOM 2520 N N . HIS A 1 311 ? 33.938 1.27 4.137 1 78.88 311 HIS A N 1
ATOM 2521 C CA . HIS A 1 311 ? 34.781 0.582 5.094 1 78.88 311 HIS A CA 1
ATOM 2522 C C . HIS A 1 311 ? 34.531 1.083 6.512 1 78.88 311 HIS A C 1
ATOM 2524 O O . HIS A 1 311 ? 34.625 0.314 7.473 1 78.88 311 HIS A O 1
ATOM 2530 N N . PHE A 1 312 ? 34.156 2.299 6.691 1 79.88 312 PHE A N 1
ATOM 2531 C CA . PHE A 1 312 ? 33.969 2.84 8.031 1 79.88 312 PHE A CA 1
ATOM 2532 C C . PHE A 1 312 ? 32.5 2.836 8.414 1 79.88 312 PHE A C 1
ATOM 2534 O O . PHE A 1 312 ? 32.062 3.602 9.281 1 79.88 312 PHE A O 1
ATOM 2541 N N . GLN A 1 313 ? 31.719 2.041 7.746 1 85.81 313 GLN A N 1
ATOM 2542 C CA . GLN A 1 313 ? 30.312 1.821 8.062 1 85.81 313 GLN A CA 1
ATOM 2543 C C . GLN A 1 313 ? 30.031 0.348 8.352 1 85.81 313 GLN A C 1
ATOM 2545 O O . GLN A 1 313 ? 29.328 -0.318 7.59 1 85.81 313 GLN A O 1
ATOM 2550 N N . PRO A 1 314 ? 30.562 -0.107 9.477 1 83.12 314 PRO A N 1
ATOM 2551 C CA . PRO A 1 314 ? 30.531 -1.547 9.742 1 83.12 314 PRO A CA 1
ATOM 2552 C C . PRO A 1 314 ? 29.125 -2.078 9.977 1 83.12 314 PRO A C 1
ATOM 2554 O O . PRO A 1 314 ? 28.891 -3.281 9.852 1 83.12 314 PRO A O 1
ATOM 2557 N N . LYS A 1 315 ? 28.203 -1.218 10.297 1 90.88 315 LYS A N 1
ATOM 2558 C CA . LYS A 1 315 ? 26.859 -1.69 10.648 1 90.88 315 LYS A CA 1
ATOM 2559 C C . LYS A 1 315 ? 25.938 -1.639 9.445 1 90.88 315 LYS A C 1
ATOM 2561 O O . LYS A 1 315 ? 24.75 -1.953 9.555 1 90.88 315 LYS A O 1
ATOM 2566 N N . LEU A 1 316 ? 26.453 -1.337 8.258 1 92.44 316 LEU A N 1
ATOM 2567 C CA . LEU A 1 316 ? 25.641 -1.21 7.055 1 92.44 316 LEU A CA 1
ATOM 2568 C C . LEU A 1 316 ? 24.984 -2.539 6.699 1 92.44 316 LEU A C 1
ATOM 2570 O O . LEU A 1 316 ? 25.656 -3.564 6.602 1 92.44 316 LEU A O 1
ATOM 2574 N N . LYS A 1 317 ? 23.703 -2.486 6.609 1 95.75 317 LYS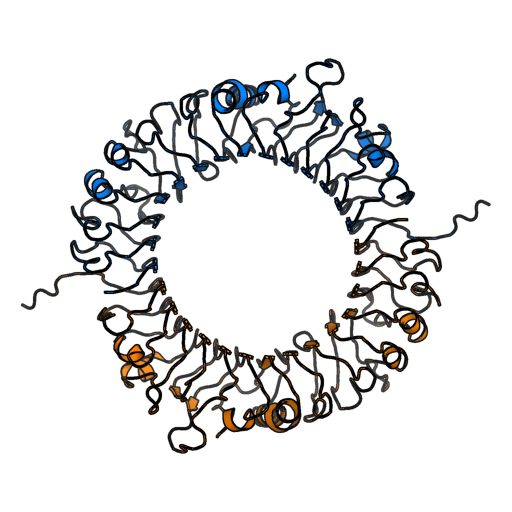 A N 1
ATOM 2575 C CA . LYS A 1 317 ? 22.938 -3.678 6.27 1 95.75 317 LYS A CA 1
ATOM 2576 C C . LYS A 1 317 ? 22.344 -3.568 4.867 1 95.75 317 LYS A C 1
ATOM 2578 O O . LYS A 1 317 ? 22.172 -4.578 4.184 1 95.75 317 LYS A O 1
ATOM 2583 N N . PHE A 1 318 ? 22.078 -2.373 4.477 1 96.62 318 PHE A N 1
ATOM 2584 C CA . PHE A 1 318 ? 21.391 -2.158 3.211 1 96.62 318 PHE A CA 1
ATOM 2585 C C . PHE A 1 318 ? 22.109 -1.092 2.383 1 96.62 318 PHE A C 1
ATOM 2587 O O . PHE A 1 318 ? 22.312 0.025 2.857 1 96.62 318 PHE A O 1
ATOM 2594 N N . ILE A 1 319 ? 22.453 -1.477 1.123 1 95.25 319 ILE A N 1
ATOM 2595 C CA . ILE A 1 319 ? 23.016 -0.521 0.18 1 95.25 319 ILE A CA 1
ATOM 2596 C C . ILE A 1 319 ? 22.234 -0.551 -1.126 1 95.25 319 ILE A C 1
ATOM 2598 O O . ILE A 1 319 ? 22.078 -1.606 -1.747 1 95.25 319 ILE A O 1
ATOM 2602 N N . ASN A 1 320 ? 21.656 0.509 -1.458 1 98.06 320 ASN A N 1
ATOM 2603 C CA . ASN A 1 320 ? 20.984 0.652 -2.746 1 98.06 320 ASN A CA 1
ATOM 2604 C C . ASN A 1 320 ? 21.828 1.442 -3.736 1 98.06 320 ASN A C 1
ATOM 2606 O O . ASN A 1 320 ? 22.016 2.65 -3.576 1 98.06 320 ASN A O 1
ATOM 2610 N N . LEU A 1 321 ? 22.375 0.756 -4.73 1 96.25 321 LEU A N 1
ATOM 2611 C CA . LEU A 1 321 ? 23.172 1.361 -5.789 1 96.25 321 LEU A CA 1
ATOM 2612 C C . LEU A 1 321 ? 22.484 1.213 -7.141 1 96.25 321 LEU A C 1
ATOM 2614 O O . LEU A 1 321 ? 23.141 1.259 -8.188 1 96.25 321 LEU A O 1
ATOM 2618 N N . SER A 1 322 ? 21.188 1.034 -7.039 1 98.06 322 SER A N 1
ATOM 2619 C CA . SER A 1 322 ? 20.438 0.802 -8.266 1 98.06 322 SER A CA 1
ATOM 2620 C C . SER A 1 322 ? 20.359 2.064 -9.117 1 98.06 322 SER A C 1
ATOM 2622 O O . SER A 1 322 ? 20.594 3.168 -8.625 1 98.06 322 SER A O 1
ATOM 2624 N N . HIS A 1 323 ? 20.078 1.911 -10.383 1 98.19 323 HIS A N 1
ATOM 2625 C CA . HIS A 1 323 ? 19.859 2.988 -11.344 1 98.19 323 HIS A CA 1
ATOM 2626 C C . HIS A 1 323 ? 21.062 3.922 -11.406 1 98.19 323 HIS A C 1
ATOM 2628 O O . HIS A 1 323 ? 20.922 5.141 -11.273 1 98.19 323 HIS A O 1
ATOM 2634 N N . ASN A 1 324 ? 22.203 3.322 -11.508 1 97.5 324 ASN A N 1
ATOM 2635 C CA . ASN A 1 324 ? 23.453 4.008 -11.828 1 97.5 324 ASN A CA 1
ATOM 2636 C C . ASN A 1 324 ? 24.062 3.473 -13.117 1 97.5 324 ASN A C 1
ATOM 2638 O O . ASN A 1 324 ? 23.359 2.928 -13.969 1 97.5 324 ASN A O 1
ATOM 2642 N N . PHE A 1 325 ? 25.312 3.799 -13.367 1 94.94 325 PHE A N 1
ATOM 2643 C CA . PHE A 1 325 ? 26.031 3.326 -14.539 1 94.94 325 PHE A CA 1
ATOM 2644 C C . PHE A 1 325 ? 27.219 2.449 -14.141 1 94.94 325 PHE A C 1
ATOM 2646 O O . PHE A 1 325 ? 28.281 2.502 -14.766 1 94.94 325 PHE A O 1
ATOM 2653 N N . LEU A 1 326 ? 26.922 1.728 -13.109 1 92 326 LEU A N 1
ATOM 2654 C CA . LEU A 1 326 ? 28.016 0.924 -12.562 1 92 326 LEU A CA 1
ATOM 2655 C C . LEU A 1 326 ? 28.422 -0.178 -13.539 1 92 326 LEU A C 1
ATOM 2657 O O . LEU A 1 326 ? 27.562 -0.912 -14.039 1 92 326 LEU A O 1
ATOM 2661 N N . SER A 1 327 ? 29.594 -0.319 -13.969 1 84.69 327 SER A N 1
ATOM 2662 C CA . SER A 1 327 ? 30.109 -1.351 -14.852 1 84.69 327 SER A CA 1
ATOM 2663 C C . SER A 1 327 ? 31.234 -2.131 -14.188 1 84.69 327 SER A C 1
ATOM 2665 O O . SER A 1 327 ? 31.391 -3.334 -14.406 1 84.69 327 SER A O 1
ATOM 2667 N N . ASN A 1 328 ? 32.156 -1.443 -13.555 1 73.06 328 ASN A N 1
ATOM 2668 C CA . ASN A 1 328 ? 33.312 -2.047 -12.898 1 73.06 328 ASN A CA 1
ATOM 2669 C C . ASN A 1 328 ? 33.188 -1.958 -11.375 1 73.06 328 ASN A C 1
ATOM 2671 O O . ASN A 1 328 ? 33.469 -0.904 -10.789 1 73.06 328 ASN A O 1
ATOM 2675 N N . ILE A 1 329 ? 32.438 -3.01 -10.859 1 70.19 329 ILE A N 1
ATOM 2676 C CA . ILE A 1 329 ? 32.344 -2.988 -9.406 1 70.19 329 ILE A CA 1
ATOM 2677 C C . ILE A 1 329 ? 33.312 -3.986 -8.797 1 70.19 329 ILE A C 1
ATOM 2679 O O . ILE A 1 329 ? 33.469 -5.105 -9.297 1 70.19 329 ILE A O 1
ATOM 2683 N N . THR A 1 330 ? 34.344 -3.469 -8.039 1 66.69 330 THR A N 1
ATOM 2684 C CA . THR A 1 330 ? 35.156 -4.379 -7.238 1 66.69 330 THR A CA 1
ATOM 2685 C C . THR A 1 330 ? 34.438 -4.773 -5.961 1 66.69 330 THR A C 1
ATOM 2687 O O . THR A 1 330 ? 34.188 -3.934 -5.098 1 66.69 330 THR A O 1
ATOM 2690 N N . PHE A 1 331 ? 33.844 -6.027 -6.039 1 63.78 331 PHE A N 1
ATOM 2691 C CA . PHE A 1 331 ? 33.031 -6.508 -4.934 1 63.78 331 PHE A CA 1
ATOM 2692 C C . PHE A 1 331 ? 33.906 -6.949 -3.766 1 63.78 331 PHE A C 1
ATOM 2694 O O . PHE A 1 331 ? 34.344 -8.109 -3.699 1 63.78 331 PHE A O 1
ATOM 2701 N N . ASP A 1 332 ? 34.625 -6.012 -3.193 1 70.12 332 ASP A N 1
ATOM 2702 C CA . ASP A 1 332 ? 35.281 -6.359 -1.936 1 70.12 332 ASP A CA 1
ATOM 2703 C C . ASP A 1 332 ? 34.375 -6.031 -0.743 1 70.12 332 ASP A C 1
ATOM 2705 O O . ASP A 1 332 ? 34.375 -4.91 -0.239 1 70.12 332 ASP A O 1
ATOM 2709 N N . LEU A 1 333 ? 33.625 -7.023 -0.379 1 72.81 333 LEU A N 1
ATOM 2710 C CA . LEU A 1 333 ? 32.656 -6.844 0.713 1 72.81 333 LEU A CA 1
ATOM 2711 C C . LEU A 1 333 ? 33.281 -7.273 2.041 1 72.81 333 LEU A C 1
ATOM 2713 O O . LEU A 1 333 ? 32.562 -7.461 3.027 1 72.81 333 LEU A O 1
ATOM 2717 N N . SER A 1 334 ? 34.562 -7.398 2.031 1 71.75 334 SER A N 1
ATOM 2718 C CA . SER A 1 334 ? 35.25 -7.941 3.201 1 71.75 334 SER A CA 1
ATOM 2719 C C . SER A 1 334 ? 35.062 -7.051 4.422 1 71.75 334 SER A C 1
ATOM 2721 O O . SER A 1 334 ? 35.094 -7.527 5.559 1 71.75 334 SER A O 1
ATOM 2723 N N . HIS A 1 335 ? 34.812 -5.785 4.152 1 72.31 335 HIS A N 1
ATOM 2724 C CA . HIS A 1 335 ? 34.625 -4.863 5.27 1 72.31 335 HIS A CA 1
ATOM 2725 C C . HIS A 1 335 ? 33.156 -4.605 5.562 1 72.31 335 HIS A C 1
ATOM 2727 O O . HIS A 1 335 ? 32.812 -3.875 6.496 1 72.31 335 HIS A O 1
ATOM 2733 N N . ASN A 1 336 ? 32.344 -5.117 4.848 1 77.88 336 ASN A N 1
ATOM 2734 C CA . ASN A 1 336 ? 30.906 -4.969 5.043 1 77.88 336 ASN A CA 1
ATOM 2735 C C . ASN A 1 336 ? 30.266 -6.289 5.445 1 77.88 336 ASN A C 1
ATOM 2737 O O . ASN A 1 336 ? 29.359 -6.777 4.758 1 77.88 336 ASN A O 1
ATOM 2741 N N . ILE A 1 337 ? 30.703 -6.668 6.594 1 77.94 337 ILE A N 1
ATOM 2742 C CA . ILE A 1 337 ? 30.391 -8.031 7.016 1 77.94 337 ILE A CA 1
ATOM 2743 C C . ILE A 1 337 ? 28.922 -8.125 7.402 1 77.94 337 ILE A C 1
ATOM 2745 O O . ILE A 1 337 ? 28.344 -9.219 7.395 1 77.94 337 ILE A O 1
ATOM 2749 N N . ASN A 1 338 ? 28.359 -6.984 7.684 1 87.94 338 ASN A N 1
ATOM 2750 C CA . ASN A 1 338 ? 26.984 -7.012 8.148 1 87.94 338 ASN A CA 1
ATOM 2751 C C . ASN A 1 338 ? 26 -6.715 7.012 1 87.94 338 ASN A C 1
ATOM 2753 O O . ASN A 1 338 ? 24.781 -6.719 7.219 1 87.94 338 ASN A O 1
ATOM 2757 N N . LEU A 1 339 ? 26.5 -6.516 5.793 1 90.81 339 LEU A N 1
ATOM 2758 C CA . LEU A 1 339 ? 25.641 -6.195 4.66 1 90.81 339 LEU A CA 1
ATOM 2759 C C . LEU A 1 339 ? 24.688 -7.348 4.355 1 90.81 339 LEU A C 1
ATOM 2761 O O . LEU A 1 339 ? 25.125 -8.5 4.238 1 90.81 339 LEU A O 1
ATOM 2765 N N . GLN A 1 340 ? 23.453 -6.996 4.297 1 95.19 340 GLN A N 1
ATOM 2766 C CA . GLN A 1 340 ? 22.438 -8.016 4.078 1 95.19 340 GLN A CA 1
ATOM 2767 C C . GLN A 1 340 ? 21.781 -7.852 2.715 1 95.19 340 GLN A C 1
ATOM 2769 O O . GLN A 1 340 ? 21.453 -8.844 2.051 1 95.19 340 GLN A O 1
ATOM 2774 N N . LEU A 1 341 ? 21.578 -6.688 2.314 1 96.5 341 LEU A N 1
ATOM 2775 C CA . LEU A 1 341 ? 20.906 -6.414 1.049 1 96.5 341 LEU A CA 1
ATOM 2776 C C . LEU A 1 341 ? 21.719 -5.445 0.198 1 96.5 341 LEU A C 1
ATOM 2778 O O . LEU A 1 341 ? 22.078 -4.359 0.661 1 96.5 341 LEU A O 1
ATOM 2782 N N . LEU A 1 342 ? 22.047 -5.902 -0.996 1 94.62 342 LEU A N 1
ATOM 2783 C CA . LEU A 1 342 ? 22.75 -5.078 -1.975 1 94.62 342 LEU A CA 1
ATOM 2784 C C . LEU A 1 342 ? 21.969 -4.988 -3.275 1 94.62 342 LEU A C 1
ATOM 2786 O O . LEU A 1 342 ? 21.734 -6.004 -3.936 1 94.62 342 LEU A O 1
ATOM 2790 N N . ASP A 1 343 ? 21.516 -3.859 -3.572 1 97.12 343 ASP A N 1
ATOM 2791 C CA . ASP A 1 343 ? 20.75 -3.635 -4.797 1 97.12 343 ASP A CA 1
ATOM 2792 C C . ASP A 1 343 ? 21.625 -3.006 -5.879 1 97.12 343 ASP A C 1
ATOM 2794 O O . ASP A 1 343 ? 22.031 -1.847 -5.762 1 97.12 343 ASP A O 1
ATOM 2798 N N . LEU A 1 344 ? 21.922 -3.779 -6.926 1 95.19 344 LEU A N 1
ATOM 2799 C CA . LEU A 1 344 ? 22.703 -3.326 -8.062 1 95.19 344 LEU A CA 1
ATOM 2800 C C . LEU A 1 344 ? 21.875 -3.332 -9.344 1 95.19 344 LEU A C 1
ATOM 2802 O O . LEU A 1 344 ? 22.422 -3.41 -10.445 1 95.19 344 LEU A O 1
ATOM 2806 N N . SER A 1 345 ? 20.578 -3.279 -9.125 1 97.31 345 SER A N 1
ATOM 2807 C CA . SER A 1 345 ? 19.703 -3.354 -10.289 1 97.31 345 SER A CA 1
ATOM 2808 C C . SER A 1 345 ? 19.812 -2.1 -11.148 1 97.31 345 SER A C 1
ATOM 2810 O O . SER A 1 345 ? 20.141 -1.023 -10.648 1 97.31 345 SER A O 1
ATOM 2812 N N . SER A 1 346 ? 19.516 -2.225 -12.43 1 97.31 346 SER A N 1
ATOM 2813 C CA . SER A 1 346 ? 19.484 -1.128 -13.391 1 97.31 346 SER A CA 1
ATOM 2814 C C . SER A 1 346 ? 20.828 -0.422 -13.477 1 97.31 346 SER A C 1
ATOM 2816 O O . SER A 1 346 ? 20.906 0.8 -13.328 1 97.31 346 SER A O 1
ATOM 2818 N N . ASN A 1 347 ? 21.828 -1.236 -13.648 1 96.25 347 ASN A N 1
ATOM 2819 C CA . ASN A 1 347 ? 23.188 -0.786 -13.914 1 96.25 347 ASN A CA 1
ATOM 2820 C C . ASN A 1 347 ? 23.75 -1.397 -15.195 1 96.25 347 ASN A C 1
ATOM 2822 O O . ASN A 1 347 ? 22.984 -1.699 -16.125 1 96.25 347 ASN A O 1
ATOM 2826 N N . ARG A 1 348 ? 25.094 -1.366 -15.344 1 91.88 348 ARG A N 1
ATOM 2827 C CA . ARG A 1 348 ? 25.781 -1.979 -16.469 1 91.88 348 ARG A CA 1
ATOM 2828 C C . ARG A 1 348 ? 26.828 -2.994 -15.992 1 91.88 348 ARG A C 1
ATOM 2830 O O . ARG A 1 348 ? 27.953 -3.002 -16.469 1 91.88 348 ARG A O 1
ATOM 2837 N N . ILE A 1 349 ? 26.312 -3.656 -15.055 1 88 349 ILE A N 1
ATOM 2838 C CA . ILE A 1 349 ? 27.234 -4.586 -14.398 1 88 349 ILE A CA 1
ATOM 2839 C C . ILE A 1 349 ? 27.594 -5.715 -15.359 1 88 349 ILE A C 1
ATOM 2841 O O . ILE A 1 349 ? 26.719 -6.246 -16.062 1 88 349 ILE A O 1
ATOM 2845 N N . LYS A 1 350 ? 28.828 -5.805 -15.641 1 77 350 LYS A N 1
ATOM 2846 C CA . LYS A 1 350 ? 29.281 -6.906 -16.484 1 77 350 LYS A CA 1
ATOM 2847 C C . LYS A 1 350 ? 29.719 -8.094 -15.625 1 77 350 LYS A C 1
ATOM 2849 O O . LYS A 1 350 ? 30.547 -7.945 -14.711 1 77 350 LYS A O 1
ATOM 2854 N N . LEU A 1 351 ? 28.984 -8.422 -14.891 1 59.28 351 LEU A N 1
ATOM 2855 C CA . LEU A 1 351 ? 29.188 -9.508 -13.953 1 59.28 351 LEU A CA 1
ATOM 2856 C C . LEU A 1 351 ? 30.141 -10.562 -14.531 1 59.28 351 LEU A C 1
ATOM 2858 O O . LEU A 1 351 ? 29.891 -11.094 -15.617 1 59.28 351 LEU A O 1
ATOM 2862 N N . PHE A 1 352 ? 31.484 -11.117 -13.93 1 52.78 352 PHE A N 1
ATOM 2863 C CA . PHE A 1 352 ? 32.375 -12.18 -13.477 1 52.78 352 PHE A CA 1
ATOM 2864 C C . PHE A 1 352 ? 33.312 -12.625 -14.594 1 52.78 352 PHE A C 1
ATOM 2866 O O . PHE A 1 352 ? 33.688 -13.805 -14.68 1 52.78 352 PHE A O 1
ATOM 2873 N N . LYS A 1 353 ? 33.469 -11.828 -15.75 1 47 353 LYS A N 1
ATOM 2874 C CA . LYS A 1 353 ? 34.562 -12.242 -16.594 1 47 353 LYS A CA 1
ATOM 2875 C C . LYS A 1 353 ? 35.875 -12.234 -15.82 1 47 353 LYS A C 1
ATOM 2877 O O . LYS A 1 353 ? 36.125 -11.352 -14.984 1 47 353 LYS A O 1
ATOM 2882 N N . LYS A 1 354 ? 36.531 -13.328 -15.68 1 39.91 354 LYS A N 1
ATOM 2883 C CA . LYS A 1 354 ? 37.969 -13.328 -15.336 1 39.91 354 LYS A CA 1
ATOM 2884 C C . LYS A 1 354 ? 38.719 -12.211 -16.078 1 39.91 354 LYS A C 1
ATOM 2886 O O . LYS A 1 354 ? 38.625 -12.109 -17.297 1 39.91 354 LYS A O 1
ATOM 2891 N N . GLU A 1 355 ? 38.656 -10.961 -15.867 1 37.22 355 GLU A N 1
ATOM 2892 C CA . GLU A 1 355 ? 39.812 -10.281 -16.453 1 37.22 355 GLU A CA 1
ATOM 2893 C C . GLU A 1 355 ? 41.031 -11.203 -16.516 1 37.22 355 GLU A C 1
ATOM 2895 O O . GLU A 1 355 ? 41.406 -11.797 -15.508 1 37.22 355 GLU A O 1
ATOM 2900 N N . GLN A 1 356 ? 41.188 -12.031 -17.609 1 30.59 356 GLN A N 1
ATOM 2901 C CA . GLN A 1 356 ? 42.594 -12.328 -17.984 1 30.59 356 GLN A CA 1
ATOM 2902 C C . GLN A 1 356 ? 43.469 -11.102 -17.812 1 30.59 356 GLN A C 1
ATOM 2904 O O . GLN A 1 356 ? 43.25 -10.062 -18.438 1 30.59 356 GLN A O 1
ATOM 2909 N N . TRP A 1 357 ? 43.938 -10.68 -16.672 1 26.11 357 TRP A N 1
ATOM 2910 C CA . TRP A 1 357 ? 45.281 -10.109 -16.703 1 26.11 357 TRP A CA 1
ATOM 2911 C C . TRP A 1 357 ? 46.125 -10.766 -17.797 1 26.11 357 TRP A C 1
ATOM 2913 O O . TRP A 1 357 ? 46.438 -11.953 -17.703 1 26.11 357 TRP A O 1
ATOM 2923 N N . ILE A 1 358 ? 45.719 -10.797 -19.156 1 22.41 358 ILE A N 1
ATOM 2924 C CA . ILE A 1 358 ? 46.938 -10.594 -19.969 1 22.41 358 ILE A CA 1
ATOM 2925 C C . ILE A 1 358 ? 47.375 -9.141 -19.844 1 22.41 358 ILE A C 1
ATOM 2927 O O . ILE A 1 358 ? 46.594 -8.219 -20 1 22.41 358 ILE A O 1
ATOM 2931 N N . MET B 1 1 ? 33.25 -13.742 6.582 1 58.16 1 MET B N 1
ATOM 2932 C CA . MET B 1 1 ? 32.312 -14.25 5.586 1 58.16 1 MET B CA 1
ATOM 2933 C C . MET B 1 1 ? 31.188 -13.25 5.34 1 58.16 1 MET B C 1
ATOM 2935 O O . MET B 1 1 ? 30.766 -12.547 6.258 1 58.16 1 MET B O 1
ATOM 2939 N N . ASN B 1 2 ? 30.922 -13.102 4.031 1 73.62 2 ASN B N 1
ATOM 2940 C CA . ASN B 1 2 ? 29.922 -12.109 3.658 1 73.62 2 ASN B CA 1
ATOM 2941 C C . ASN B 1 2 ? 28.516 -12.516 4.113 1 73.62 2 ASN B C 1
ATOM 2943 O O . ASN B 1 2 ? 28.188 -13.703 4.125 1 73.62 2 ASN B O 1
ATOM 2947 N N . LYS B 1 3 ? 27.828 -11.711 4.781 1 84.62 3 LYS B N 1
ATOM 2948 C CA . LYS B 1 3 ? 26.5 -11.945 5.34 1 84.62 3 LYS B CA 1
ATOM 2949 C C . LYS B 1 3 ? 25.422 -11.492 4.371 1 84.62 3 LYS B C 1
ATOM 2951 O O . LYS B 1 3 ? 24.266 -11.273 4.777 1 84.62 3 LYS B O 1
ATOM 2956 N N . LEU B 1 4 ? 25.875 -11.461 3.113 1 89.12 4 LEU B N 1
ATOM 2957 C CA . LEU B 1 4 ? 24.906 -10.992 2.137 1 89.12 4 LEU B CA 1
ATOM 2958 C C . LEU B 1 4 ? 23.781 -12 1.972 1 89.12 4 LEU B C 1
ATOM 2960 O O . LEU B 1 4 ? 24.016 -13.188 1.738 1 89.12 4 LEU B O 1
ATOM 2964 N N . LEU B 1 5 ? 22.562 -11.508 2.135 1 94.94 5 LEU B N 1
ATOM 2965 C CA . LEU B 1 5 ? 21.406 -12.391 2.088 1 94.94 5 LEU B CA 1
ATOM 2966 C C . LEU B 1 5 ? 20.609 -12.18 0.804 1 94.94 5 LEU B C 1
ATOM 2968 O O . LEU B 1 5 ? 20 -13.117 0.282 1 94.94 5 LEU B O 1
ATOM 2972 N N . GLU B 1 6 ? 20.594 -11.016 0.344 1 97.19 6 GLU B N 1
ATOM 2973 C CA . GLU B 1 6 ? 19.828 -10.688 -0.854 1 97.19 6 GLU B CA 1
ATOM 2974 C C . GLU B 1 6 ? 20.656 -9.852 -1.829 1 97.19 6 GLU B C 1
ATOM 2976 O O . GLU B 1 6 ? 21.281 -8.867 -1.438 1 97.19 6 GLU B O 1
ATOM 2981 N N . LEU B 1 7 ? 20.688 -10.281 -3.074 1 94.75 7 LEU B N 1
ATOM 2982 C CA . LEU B 1 7 ? 21.391 -9.594 -4.145 1 94.75 7 LEU B CA 1
ATOM 2983 C C . LEU B 1 7 ? 20.484 -9.367 -5.348 1 94.75 7 LEU B C 1
ATOM 2985 O O . LEU B 1 7 ? 19.875 -10.312 -5.855 1 94.75 7 LEU B O 1
ATOM 2989 N N . ASP B 1 8 ? 20.312 -8.211 -5.699 1 96.94 8 ASP B N 1
ATOM 2990 C CA . ASP B 1 8 ? 19.5 -7.867 -6.867 1 96.94 8 ASP B CA 1
ATOM 2991 C C . ASP B 1 8 ? 20.375 -7.324 -7.996 1 96.94 8 ASP B C 1
ATOM 2993 O O . ASP B 1 8 ? 20.984 -6.258 -7.863 1 96.94 8 ASP B O 1
ATOM 2997 N N . ILE B 1 9 ? 20.469 -8.047 -9.07 1 94.31 9 ILE B N 1
ATOM 2998 C CA . ILE B 1 9 ? 21.219 -7.641 -10.242 1 94.31 9 ILE B CA 1
ATOM 2999 C C . ILE B 1 9 ? 20.312 -7.594 -11.469 1 94.31 9 ILE B C 1
ATOM 3001 O O . ILE B 1 9 ? 20.734 -7.918 -12.578 1 94.31 9 ILE B O 1
ATOM 3005 N N . SER B 1 10 ? 19.094 -7.285 -11.25 1 96.5 10 SER B N 1
ATOM 3006 C CA . SER B 1 10 ? 18.141 -7.184 -12.352 1 96.5 10 SER B CA 1
ATOM 3007 C C . SER B 1 10 ? 18.453 -5.977 -13.234 1 96.5 10 SER B C 1
ATOM 3009 O O . SER B 1 10 ? 19.125 -5.043 -12.812 1 96.5 10 SER B O 1
ATOM 3011 N N . LYS B 1 11 ? 18.078 -6.066 -14.469 1 95.62 11 LYS B N 1
ATOM 3012 C CA . LYS B 1 11 ? 18.141 -4.973 -15.43 1 95.62 11 LYS B CA 1
ATOM 3013 C C . LYS B 1 11 ? 19.578 -4.48 -15.609 1 95.62 11 LYS B C 1
ATOM 3015 O O . LYS B 1 11 ? 19.844 -3.281 -15.523 1 95.62 11 LYS B O 1
ATOM 3020 N N . ASN B 1 12 ? 20.453 -5.414 -15.828 1 93.75 12 ASN B N 1
ATOM 3021 C CA . ASN B 1 12 ? 21.844 -5.066 -16.094 1 93.75 12 ASN B CA 1
ATOM 3022 C C . ASN B 1 12 ? 22.266 -5.465 -17.5 1 93.75 12 ASN B C 1
ATOM 3024 O O . ASN B 1 12 ? 23.438 -5.387 -17.844 1 93.75 12 ASN B O 1
ATOM 3028 N N . LYS B 1 13 ? 21.359 -6 -18.297 1 90.88 13 LYS B N 1
ATOM 3029 C CA . LYS B 1 13 ? 21.609 -6.434 -19.672 1 90.88 13 LYS B CA 1
ATOM 3030 C C . LYS B 1 13 ? 22.641 -7.543 -19.719 1 90.88 13 LYS B C 1
ATOM 3032 O O . LYS B 1 13 ? 23.469 -7.586 -20.625 1 90.88 13 LYS B O 1
ATOM 3037 N N . LEU B 1 14 ? 22.562 -8.367 -18.703 1 90.19 14 LEU B N 1
ATOM 3038 C CA . LEU B 1 14 ? 23.484 -9.492 -18.656 1 90.19 14 LEU B CA 1
ATOM 3039 C C . LEU B 1 14 ? 23.172 -10.508 -19.75 1 90.19 14 LEU B C 1
ATOM 3041 O O . LEU B 1 14 ? 22.016 -10.867 -19.953 1 90.19 14 LEU B O 1
ATOM 3045 N N . THR B 1 15 ? 24.219 -10.898 -20.469 1 88.5 15 THR B N 1
ATOM 3046 C CA . THR B 1 15 ? 24.047 -11.922 -21.484 1 88.5 15 THR B CA 1
ATOM 3047 C C . THR B 1 15 ? 24.641 -13.25 -21.031 1 88.5 15 THR B C 1
ATOM 3049 O O . THR B 1 15 ? 24.281 -14.312 -21.562 1 88.5 15 THR B O 1
ATOM 3052 N N . THR B 1 16 ? 25.547 -13.102 -20.109 1 87.94 16 THR B N 1
ATOM 3053 C CA . THR B 1 16 ? 26.172 -14.297 -19.547 1 87.94 16 THR B CA 1
ATOM 3054 C C . THR B 1 16 ? 26.547 -14.086 -18.078 1 87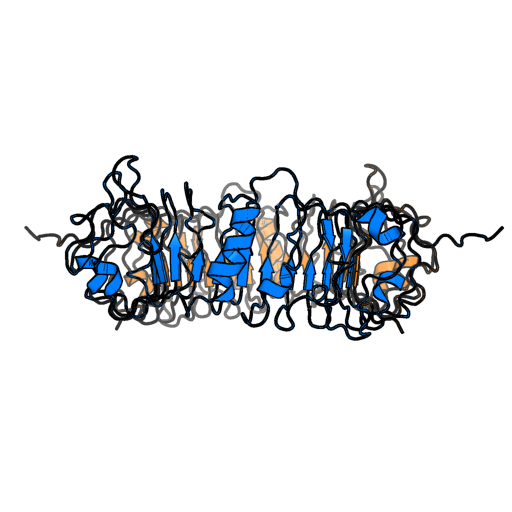.94 16 THR B C 1
ATOM 3056 O O . THR B 1 16 ? 26.688 -12.945 -17.625 1 87.94 16 THR B O 1
ATOM 3059 N N . ILE B 1 17 ? 26.625 -15.141 -17.375 1 89.44 17 ILE B N 1
ATOM 3060 C CA . ILE B 1 17 ? 27.109 -15.141 -16 1 89.44 17 ILE B CA 1
ATOM 3061 C C . ILE B 1 17 ? 28.344 -16.031 -15.891 1 89.44 17 ILE B C 1
ATOM 3063 O O . ILE B 1 17 ? 28.344 -17.172 -16.344 1 89.44 17 ILE B O 1
ATOM 3067 N N . SER B 1 18 ? 29.375 -15.445 -15.32 1 88.44 18 SER B N 1
ATOM 3068 C CA . SER B 1 18 ? 30.578 -16.25 -15.133 1 88.44 18 SER B CA 1
ATOM 3069 C C . SER B 1 18 ? 30.344 -17.375 -14.133 1 88.44 18 SER B C 1
ATOM 3071 O O . SER B 1 18 ? 29.562 -17.219 -13.188 1 88.44 18 SER B O 1
ATOM 3073 N N . ILE B 1 19 ? 31.062 -18.484 -14.305 1 87.88 19 ILE B N 1
ATOM 3074 C CA . ILE B 1 19 ? 30.875 -19.688 -13.484 1 87.88 19 ILE B CA 1
ATOM 3075 C C . ILE B 1 19 ? 31.219 -19.375 -12.031 1 87.88 19 ILE B C 1
ATOM 3077 O O . ILE B 1 19 ? 30.656 -19.969 -11.109 1 87.88 19 ILE B O 1
ATOM 3081 N N . ASP B 1 20 ? 32.156 -18.312 -11.82 1 87.38 20 ASP B N 1
ATOM 3082 C CA . ASP B 1 20 ? 32.594 -18.016 -10.461 1 87.38 20 ASP B CA 1
ATOM 3083 C C . ASP B 1 20 ? 31.953 -16.719 -9.953 1 87.38 20 ASP B C 1
ATOM 3085 O O . ASP B 1 20 ? 32.406 -16.156 -8.953 1 87.38 20 ASP B O 1
ATOM 3089 N N . ALA B 1 21 ? 30.906 -16.281 -10.641 1 86.56 21 ALA B N 1
ATOM 3090 C CA . ALA B 1 21 ? 30.312 -14.984 -10.359 1 86.56 21 ALA B CA 1
ATOM 3091 C C . ALA B 1 21 ? 29.812 -14.906 -8.914 1 86.56 21 ALA B C 1
ATOM 3093 O O . ALA B 1 21 ? 29.859 -13.844 -8.289 1 86.56 21 ALA B O 1
ATOM 3094 N N . PHE B 1 22 ? 29.406 -16.031 -8.367 1 88.38 22 PHE B N 1
ATOM 3095 C CA . PHE B 1 22 ? 28.781 -16 -7.059 1 88.38 22 PHE B CA 1
ATOM 3096 C C . PHE B 1 22 ? 29.672 -16.641 -6.004 1 88.38 22 PHE B C 1
ATOM 3098 O O . PHE B 1 22 ? 29.203 -17.031 -4.934 1 88.38 22 PHE B O 1
ATOM 3105 N N . ASP B 1 23 ? 30.938 -16.719 -6.367 1 86.44 23 ASP B N 1
ATOM 3106 C CA . ASP B 1 23 ? 31.906 -17.219 -5.387 1 86.44 23 ASP B CA 1
ATOM 3107 C C . ASP B 1 23 ? 31.906 -16.344 -4.137 1 86.44 23 ASP B C 1
ATOM 3109 O O . ASP B 1 23 ? 31.922 -15.117 -4.23 1 86.44 23 ASP B O 1
ATOM 3113 N N . GLY B 1 24 ? 31.766 -17 -3.021 1 82.62 24 GLY B N 1
ATOM 3114 C CA . GLY B 1 24 ? 31.797 -16.281 -1.758 1 82.62 24 GLY B CA 1
ATOM 3115 C C . GLY B 1 24 ? 30.406 -15.914 -1.246 1 82.62 24 GLY B C 1
ATOM 3116 O O . GLY B 1 24 ? 30.266 -15.422 -0.125 1 82.62 24 GLY B O 1
ATOM 3117 N N . LEU B 1 25 ? 29.422 -16.141 -2.035 1 88 25 LEU B N 1
ATOM 3118 C CA . LEU B 1 25 ? 28.062 -15.797 -1.636 1 88 25 LEU B CA 1
ATOM 3119 C C . LEU B 1 25 ? 27.312 -17.031 -1.146 1 88 25 LEU B C 1
ATOM 3121 O O . LEU B 1 25 ? 26.172 -17.266 -1.553 1 88 25 LEU B O 1
ATOM 3125 N N . HIS B 1 26 ? 27.969 -17.797 -0.271 1 89 26 HIS B N 1
ATOM 3126 C CA . HIS B 1 26 ? 27.422 -19.078 0.186 1 89 26 HIS B CA 1
ATOM 3127 C C . HIS B 1 26 ? 26.219 -18.875 1.094 1 89 26 HIS B C 1
ATOM 3129 O O . HIS B 1 26 ? 25.406 -19.781 1.271 1 89 26 HIS B O 1
ATOM 3135 N N . ASN B 1 27 ? 26.078 -17.578 1.616 1 90.75 27 ASN B N 1
ATOM 3136 C CA . ASN B 1 27 ? 24.984 -17.297 2.537 1 90.75 27 ASN B CA 1
ATOM 3137 C C . ASN B 1 27 ? 23.797 -16.672 1.821 1 90.75 27 ASN B C 1
ATOM 3139 O O . ASN B 1 27 ? 22.75 -16.438 2.428 1 90.75 27 ASN B O 1
ATOM 3143 N N . LEU B 1 28 ? 23.922 -16.391 0.501 1 93.44 28 LEU B N 1
ATOM 3144 C CA . LEU B 1 28 ? 22.891 -15.688 -0.245 1 93.44 28 LEU B CA 1
ATOM 3145 C C . LEU B 1 28 ? 21.578 -16.484 -0.221 1 93.44 28 LEU B C 1
ATOM 3147 O O . LEU B 1 28 ? 21.578 -17.688 -0.499 1 93.44 28 LEU B O 1
ATOM 3151 N N . LYS B 1 29 ? 20.531 -15.828 0.124 1 97 29 LYS B N 1
ATOM 3152 C CA . LYS B 1 29 ? 19.234 -16.469 0.232 1 97 29 LYS B CA 1
ATOM 3153 C C . LYS B 1 29 ? 18.328 -16.078 -0.934 1 97 29 LYS B C 1
ATOM 3155 O O . LYS B 1 29 ? 17.484 -16.875 -1.372 1 97 29 LYS B O 1
ATOM 3160 N N . ARG B 1 30 ? 18.5 -14.867 -1.395 1 98.12 30 ARG B N 1
ATOM 3161 C CA . ARG B 1 30 ? 17.656 -14.367 -2.465 1 98.12 30 ARG B CA 1
ATOM 3162 C C . ARG B 1 30 ? 18.484 -13.734 -3.58 1 98.12 30 ARG B C 1
ATOM 3164 O O . ARG B 1 30 ? 19.344 -12.891 -3.32 1 98.12 30 ARG B O 1
ATOM 3171 N N . LEU B 1 31 ? 18.25 -14.172 -4.82 1 96.69 31 LEU B N 1
ATOM 3172 C CA . LEU B 1 31 ? 18.938 -13.648 -5.996 1 96.69 31 LEU B CA 1
ATOM 3173 C C . LEU B 1 31 ? 17.922 -13.234 -7.066 1 96.69 31 LEU B C 1
ATOM 3175 O O . LEU B 1 31 ? 17.047 -14.016 -7.426 1 96.69 31 LEU B O 1
ATOM 3179 N N . THR B 1 32 ? 18 -12.031 -7.492 1 97.5 32 THR B N 1
ATOM 3180 C CA . THR B 1 32 ? 17.125 -11.523 -8.547 1 97.5 32 THR B CA 1
ATOM 3181 C C . THR B 1 32 ? 17.922 -11.195 -9.797 1 97.5 32 THR B C 1
ATOM 3183 O O . THR B 1 32 ? 18.812 -10.336 -9.766 1 97.5 32 THR B O 1
ATOM 3186 N N . LEU B 1 33 ? 17.609 -11.922 -10.867 1 94.69 33 LEU B N 1
ATOM 3187 C CA . LEU B 1 33 ? 18.281 -11.758 -12.156 1 94.69 33 LEU B CA 1
ATOM 3188 C C . LEU B 1 33 ? 17.281 -11.352 -13.234 1 94.69 33 LEU B C 1
ATOM 3190 O O . LEU B 1 33 ? 17.562 -11.5 -14.422 1 94.69 33 LEU B O 1
ATOM 3194 N N . GLU B 1 34 ? 16.188 -10.867 -12.82 1 94.94 34 GLU B N 1
ATOM 3195 C CA . GLU B 1 34 ? 15.094 -10.555 -13.742 1 94.94 34 GLU B CA 1
ATOM 3196 C C . GLU B 1 34 ? 15.492 -9.438 -14.711 1 94.94 34 GLU B C 1
ATOM 3198 O O . GLU B 1 34 ? 16.297 -8.578 -14.367 1 94.94 34 GLU B O 1
ATOM 3203 N N . ASN B 1 35 ? 14.867 -9.469 -15.93 1 93.12 35 ASN B N 1
ATOM 3204 C CA . ASN B 1 35 ? 15 -8.414 -16.938 1 93.12 35 ASN B CA 1
ATOM 3205 C C . ASN B 1 35 ? 16.453 -8.234 -17.375 1 93.12 35 ASN B C 1
ATOM 3207 O O . ASN B 1 35 ? 16.938 -7.109 -17.453 1 93.12 35 ASN B O 1
ATOM 3211 N N . ASN B 1 36 ? 17.141 -9.336 -17.5 1 92.81 36 ASN B N 1
ATOM 3212 C CA . ASN B 1 36 ? 18.422 -9.383 -18.203 1 92.81 36 ASN B CA 1
ATOM 3213 C C . ASN B 1 36 ? 18.281 -10.039 -19.578 1 92.81 36 ASN B C 1
ATOM 3215 O O . ASN B 1 36 ? 17.219 -9.992 -20.188 1 92.81 36 ASN B O 1
ATOM 3219 N N . ARG B 1 37 ? 19.422 -10.508 -20.172 1 88.88 37 ARG B N 1
ATOM 3220 C CA . ARG B 1 37 ? 19.406 -11.164 -21.469 1 88.88 37 ARG B CA 1
ATOM 3221 C C . ARG B 1 37 ? 19.969 -12.57 -21.375 1 88.88 37 ARG B C 1
ATOM 3223 O O . ARG B 1 37 ? 20.781 -12.977 -22.219 1 88.88 37 ARG B O 1
ATOM 3230 N N . LEU B 1 38 ? 19.484 -13.172 -20.281 1 88.38 38 LEU B N 1
ATOM 3231 C CA . LEU B 1 38 ? 19.953 -14.539 -20.031 1 88.38 38 LEU B CA 1
ATOM 3232 C C . LEU B 1 38 ? 19.016 -15.555 -20.688 1 88.38 38 LEU B C 1
ATOM 3234 O O . LEU B 1 38 ? 17.875 -15.711 -20.25 1 88.38 38 LEU B O 1
ATOM 3238 N N . LYS B 1 39 ? 19.438 -16.281 -21.688 1 78.38 39 LYS B N 1
ATOM 3239 C CA . LYS B 1 39 ? 18.438 -16.984 -22.5 1 78.38 39 LYS B CA 1
ATOM 3240 C C . LYS B 1 39 ? 18.766 -18.469 -22.609 1 78.38 39 LYS B C 1
ATOM 3242 O O . LYS B 1 39 ? 17.891 -19.281 -22.906 1 78.38 39 LYS B O 1
ATOM 3247 N N . ASP B 1 40 ? 20.062 -18.812 -22.469 1 78.81 40 ASP B N 1
ATOM 3248 C CA . ASP B 1 40 ? 20.406 -20.188 -22.812 1 78.81 40 ASP B CA 1
ATOM 3249 C C . ASP B 1 40 ? 21.562 -20.688 -21.969 1 78.81 40 ASP B C 1
ATOM 3251 O O . ASP B 1 40 ? 21.906 -20.094 -20.938 1 78.81 40 ASP B O 1
ATOM 3255 N N . SER B 1 41 ? 22.094 -21.859 -22.406 1 79.81 41 SER B N 1
ATOM 3256 C CA . SER B 1 41 ? 23.172 -22.531 -21.672 1 79.81 41 SER B CA 1
ATOM 3257 C C . SER B 1 41 ? 24.453 -21.703 -21.688 1 79.81 41 SER B C 1
ATOM 3259 O O . SER B 1 41 ? 25.312 -21.844 -20.812 1 79.81 41 SER B O 1
ATOM 3261 N N . TYR B 1 42 ? 24.516 -20.828 -22.703 1 83.75 42 TYR B N 1
ATOM 3262 C CA . TYR B 1 42 ? 25.672 -19.938 -22.719 1 83.75 42 TYR B CA 1
ATOM 3263 C C . TYR B 1 42 ? 25.562 -18.891 -21.609 1 83.75 42 TYR B C 1
ATOM 3265 O O . TYR B 1 42 ? 26.562 -18.5 -21.016 1 83.75 42 TYR B O 1
ATOM 3273 N N . SER B 1 43 ? 24.312 -18.516 -21.375 1 87.56 43 SER B N 1
ATOM 3274 C CA . SER B 1 43 ? 24.047 -17.5 -20.359 1 87.56 43 SER B CA 1
ATOM 3275 C C . SER B 1 43 ? 24.219 -18.078 -18.953 1 87.56 43 SER B C 1
ATOM 3277 O O . SER B 1 43 ? 24.656 -17.375 -18.031 1 87.56 43 SER B O 1
ATOM 3279 N N . TYR B 1 44 ? 23.891 -19.406 -18.906 1 89 44 TYR B N 1
ATOM 3280 C CA . TYR B 1 44 ? 23.984 -20.125 -17.641 1 89 44 TYR B CA 1
ATOM 3281 C C . TYR B 1 44 ? 24.953 -21.281 -17.75 1 89 44 TYR B C 1
ATOM 3283 O O . TYR B 1 44 ? 24.547 -22.438 -17.844 1 89 44 TYR B O 1
ATOM 3291 N N . PRO B 1 45 ? 26.219 -21.016 -17.578 1 88.56 45 PRO B N 1
ATOM 3292 C CA . PRO B 1 45 ? 27.141 -22.156 -17.656 1 88.56 45 PRO B CA 1
ATOM 3293 C C . PRO B 1 45 ? 26.938 -23.156 -16.531 1 88.56 45 PRO B C 1
ATOM 3295 O O . PRO B 1 45 ? 26.453 -22.797 -15.445 1 88.56 45 PRO B O 1
ATOM 3298 N N . LEU B 1 46 ? 27.297 -24.406 -16.844 1 88.94 46 LEU B N 1
ATOM 3299 C CA . LEU B 1 46 ? 27.172 -25.469 -15.852 1 88.94 46 LEU B CA 1
ATOM 3300 C C . LEU B 1 46 ? 27.906 -25.094 -14.562 1 88.94 46 LEU B C 1
ATOM 3302 O O . LEU B 1 46 ? 29.062 -24.703 -14.602 1 88.94 46 LEU B O 1
ATOM 3306 N N . GLY B 1 47 ? 27.219 -25.062 -13.508 1 90.19 47 GLY B N 1
ATOM 3307 C CA . GLY B 1 47 ? 27.828 -24.797 -12.211 1 90.19 47 GLY B CA 1
ATOM 3308 C C . GLY B 1 47 ? 27.734 -23.344 -11.797 1 90.19 47 GLY B C 1
ATOM 3309 O O . GLY B 1 47 ? 28.312 -22.938 -10.781 1 90.19 47 GLY B O 1
ATOM 3310 N N . VAL B 1 48 ? 27.031 -22.609 -12.531 1 90.81 48 VAL B N 1
ATOM 3311 C CA . VAL B 1 48 ? 26.984 -21.172 -12.297 1 90.81 48 VAL B CA 1
ATOM 3312 C C . VAL B 1 48 ? 26.406 -20.891 -10.906 1 90.81 48 VAL B C 1
ATOM 3314 O O . VAL B 1 48 ? 26.797 -19.922 -10.25 1 90.81 48 VAL B O 1
ATOM 3317 N N . PHE B 1 49 ? 25.547 -21.781 -10.375 1 92.5 49 PHE B N 1
ATOM 3318 C CA . PHE B 1 49 ? 24.906 -21.547 -9.086 1 92.5 49 PHE B CA 1
ATOM 3319 C C . PHE B 1 49 ? 25.516 -22.438 -8.008 1 92.5 49 PHE B C 1
ATOM 3321 O O . PHE B 1 49 ? 24.953 -22.578 -6.926 1 92.5 49 PHE B O 1
ATOM 3328 N N . LYS B 1 50 ? 26.688 -23.062 -8.266 1 91.62 50 LYS B N 1
ATOM 3329 C CA . LYS B 1 50 ? 27.281 -24.078 -7.391 1 91.62 50 LYS B CA 1
ATOM 3330 C C . LYS B 1 50 ? 27.609 -23.5 -6.016 1 91.62 50 LYS B C 1
ATOM 3332 O O . LYS B 1 50 ? 27.594 -24.219 -5.016 1 91.62 50 LYS B O 1
ATOM 3337 N N . TYR B 1 51 ? 27.891 -22.188 -5.949 1 90.25 51 TYR B N 1
ATOM 3338 C CA . TYR B 1 51 ? 28.281 -21.578 -4.684 1 90.25 51 TYR B CA 1
ATOM 3339 C C . TYR B 1 51 ? 27.062 -21.156 -3.881 1 90.25 51 TYR B C 1
ATOM 3341 O O . TYR B 1 51 ? 27.172 -20.844 -2.689 1 90.25 51 TYR B O 1
ATOM 3349 N N . LEU B 1 52 ? 25.922 -21.094 -4.508 1 93.19 52 LEU B N 1
ATOM 3350 C CA . LEU B 1 52 ? 24.703 -20.594 -3.861 1 93.19 52 LEU B CA 1
ATOM 3351 C C . LEU B 1 52 ? 23.984 -21.719 -3.129 1 93.19 52 LEU B C 1
ATOM 3353 O O . LEU B 1 52 ? 22.797 -21.969 -3.383 1 93.19 52 LEU B O 1
ATOM 3357 N N . VAL B 1 53 ? 24.594 -22.344 -2.141 1 92.31 53 VAL B N 1
ATOM 3358 C CA . VAL B 1 53 ? 24.141 -23.562 -1.475 1 92.31 53 VAL B CA 1
ATOM 3359 C C . VAL B 1 53 ? 23.016 -23.234 -0.495 1 92.31 53 VAL B C 1
ATOM 3361 O O . VAL B 1 53 ? 22.312 -24.125 -0.023 1 92.31 53 VAL B O 1
ATOM 3364 N N . SER B 1 54 ? 22.844 -21.906 -0.209 1 94.12 54 SER B N 1
ATOM 3365 C CA . SER B 1 54 ? 21.812 -21.5 0.745 1 94.12 54 SER B CA 1
ATOM 3366 C C . SER B 1 54 ? 20.672 -20.766 0.047 1 94.12 54 SER B C 1
ATOM 3368 O O . SER B 1 54 ? 19.75 -20.281 0.703 1 94.12 54 SER B O 1
ATOM 3370 N N . LEU B 1 55 ? 20.656 -20.688 -1.3 1 96.31 55 LEU B N 1
ATOM 3371 C CA . LEU B 1 55 ? 19.672 -19.906 -2.049 1 96.31 55 LEU B CA 1
ATOM 3372 C C . LEU B 1 55 ? 18.281 -20.5 -1.902 1 96.31 55 LEU B C 1
ATOM 3374 O O . LEU B 1 55 ? 18.078 -21.688 -2.15 1 96.31 55 LEU B O 1
ATOM 3378 N N . VAL B 1 56 ? 17.391 -19.672 -1.526 1 97.38 56 VAL B N 1
ATOM 3379 C CA . VAL B 1 56 ? 16.031 -20.109 -1.264 1 97.38 56 VAL B CA 1
ATOM 3380 C C . VAL B 1 56 ? 15.086 -19.531 -2.316 1 97.38 56 VAL B C 1
ATOM 3382 O O . VAL B 1 56 ? 14.055 -20.141 -2.637 1 97.38 56 VAL B O 1
ATOM 3385 N N . TYR B 1 57 ? 15.516 -18.469 -2.801 1 97.31 57 TYR B N 1
ATOM 3386 C CA . TYR B 1 57 ? 14.68 -17.734 -3.75 1 97.31 57 TYR B CA 1
ATOM 3387 C C . TYR B 1 57 ? 15.484 -17.297 -4.961 1 97.31 57 TYR B C 1
ATOM 3389 O O . TYR B 1 57 ? 16.562 -16.703 -4.816 1 97.31 57 TYR B O 1
ATOM 3397 N N . LEU B 1 58 ? 14.938 -17.547 -6.191 1 96.31 58 LEU B N 1
ATOM 3398 C CA . LEU B 1 58 ? 15.57 -17.141 -7.438 1 96.31 58 LEU B CA 1
ATOM 3399 C C . LEU B 1 58 ? 14.547 -16.562 -8.406 1 96.31 58 LEU B C 1
ATOM 3401 O O . LEU B 1 58 ? 13.492 -17.172 -8.633 1 96.31 58 LEU B O 1
ATOM 3405 N N . ASN B 1 59 ? 14.812 -15.398 -8.836 1 96.25 59 ASN B N 1
ATOM 3406 C CA . ASN B 1 59 ? 13.969 -14.742 -9.836 1 96.25 59 ASN B CA 1
ATOM 3407 C C . ASN B 1 59 ? 14.719 -14.523 -11.141 1 96.25 59 ASN B C 1
ATOM 3409 O O . ASN B 1 59 ? 15.672 -13.742 -11.195 1 96.25 59 ASN B O 1
ATOM 3413 N N . ILE B 1 60 ? 14.297 -15.203 -12.234 1 92.38 60 ILE B N 1
ATOM 3414 C CA . ILE B 1 60 ? 14.953 -15.086 -13.531 1 92.38 60 ILE B CA 1
ATOM 3415 C C . ILE B 1 60 ? 13.93 -14.703 -14.602 1 92.38 60 ILE B C 1
ATOM 3417 O O . ILE B 1 60 ? 14.07 -15.078 -15.766 1 92.38 60 ILE B O 1
ATOM 3421 N N . LYS B 1 61 ? 12.898 -14.031 -14.219 1 90.75 61 LYS B N 1
ATOM 3422 C CA . LYS B 1 61 ? 11.828 -13.68 -15.148 1 90.75 61 LYS B CA 1
ATOM 3423 C C . LYS B 1 61 ? 12.305 -12.641 -16.172 1 90.75 61 LYS B C 1
ATOM 3425 O O . LYS B 1 61 ? 13.25 -11.898 -15.906 1 90.75 61 LYS B O 1
ATOM 3430 N N . PHE B 1 62 ? 11.68 -12.633 -17.344 1 90 62 PHE B N 1
ATOM 3431 C CA . PHE B 1 62 ? 11.781 -11.594 -18.359 1 90 62 PHE B CA 1
ATOM 3432 C C . PHE B 1 62 ? 13.211 -11.492 -18.891 1 90 62 PHE B C 1
ATOM 3434 O O . PHE B 1 62 ? 13.727 -10.391 -19.078 1 90 62 PHE B O 1
ATOM 3441 N N . ASN B 1 63 ? 13.898 -12.523 -19 1 86.56 63 ASN B N 1
ATOM 3442 C CA . ASN B 1 63 ? 15.227 -12.547 -19.609 1 86.56 63 ASN B CA 1
ATOM 3443 C C . ASN B 1 63 ? 15.156 -12.836 -21.109 1 86.56 63 ASN B C 1
ATOM 3445 O O . ASN B 1 63 ? 16.188 -12.852 -21.797 1 86.56 63 ASN B O 1
ATOM 3449 N N . ASN B 1 64 ? 14.07 -13.133 -21.797 1 69.06 64 ASN B N 1
ATOM 3450 C CA . ASN B 1 64 ? 13.969 -13.453 -23.219 1 69.06 64 ASN B CA 1
ATOM 3451 C C . ASN B 1 64 ? 13.375 -12.297 -24.016 1 69.06 64 ASN B C 1
ATOM 3453 O O . ASN B 1 64 ? 12.156 -12.211 -24.172 1 69.06 64 ASN B O 1
ATOM 3457 N N . ASN B 1 65 ? 14.219 -11.234 -24.219 1 54.06 65 ASN B N 1
ATOM 3458 C CA . ASN B 1 65 ? 13.703 -10.109 -25 1 54.06 65 ASN B CA 1
ATOM 3459 C C . ASN B 1 65 ? 13.281 -10.531 -26.406 1 54.06 65 ASN B C 1
ATOM 3461 O O . ASN B 1 65 ? 12.719 -9.734 -27.156 1 54.06 65 ASN B O 1
ATOM 3465 N N . ASP B 1 66 ? 13.859 -11.578 -27 1 54.16 66 ASP B N 1
ATOM 3466 C CA . ASP B 1 66 ? 13.508 -11.844 -28.391 1 54.16 66 ASP B CA 1
ATOM 3467 C C . ASP B 1 66 ? 12.328 -12.805 -28.484 1 54.16 66 ASP B C 1
ATOM 3469 O O . ASP B 1 66 ? 12.133 -13.648 -27.609 1 54.16 66 ASP B O 1
ATOM 3473 N N . GLU B 1 67 ? 11.344 -12.477 -29.219 1 49.75 67 GLU B N 1
ATOM 3474 C CA . GLU B 1 67 ? 10.039 -13.062 -29.484 1 49.75 67 GLU B CA 1
ATOM 3475 C C . GLU B 1 67 ? 10.133 -14.578 -29.656 1 49.75 67 GLU B C 1
ATOM 3477 O O . GLU B 1 67 ? 9.156 -15.297 -29.406 1 49.75 67 GLU B O 1
ATOM 3482 N N . LEU B 1 68 ? 11.328 -15.102 -30.125 1 50 68 LEU B N 1
ATOM 3483 C CA . LEU B 1 68 ? 11.258 -16.438 -30.703 1 50 68 LEU B CA 1
ATOM 3484 C C . LEU B 1 68 ? 11.852 -17.469 -29.75 1 50 68 LEU B C 1
ATOM 3486 O O . LEU B 1 68 ? 11.672 -18.672 -29.953 1 50 68 LEU B O 1
ATOM 3490 N N . LEU B 1 69 ? 12.766 -16.984 -28.844 1 50.75 69 LEU B N 1
ATOM 3491 C CA . LEU B 1 69 ? 13.461 -18 -28.062 1 50.75 69 LEU B CA 1
ATOM 3492 C C . LEU B 1 69 ? 13.32 -17.75 -26.562 1 50.75 69 LEU B C 1
ATOM 3494 O O . LEU B 1 69 ? 13.391 -16.594 -26.125 1 50.75 69 LEU B O 1
ATOM 3498 N N . TYR B 1 70 ? 12.523 -18.312 -25.812 1 51.28 70 TYR B N 1
ATOM 3499 C CA . TYR B 1 70 ? 12.305 -18.016 -24.391 1 51.28 70 TYR B CA 1
ATOM 3500 C C . TYR B 1 70 ? 13.398 -18.641 -23.531 1 51.28 70 TYR B C 1
ATOM 3502 O O . TYR B 1 70 ? 13.977 -19.656 -23.891 1 51.28 70 TYR B O 1
ATOM 3510 N N . SER B 1 71 ? 13.898 -17.844 -22.656 1 55.56 71 SER B N 1
ATOM 3511 C CA . SER B 1 71 ? 14.922 -18.203 -21.672 1 55.56 71 SER B CA 1
ATOM 3512 C C . SER B 1 71 ? 14.531 -19.469 -20.906 1 55.56 71 SER B C 1
ATOM 3514 O O . SER B 1 71 ? 13.414 -19.562 -20.391 1 55.56 71 SER B O 1
ATOM 3516 N N . ILE B 1 72 ? 15.172 -20.609 -21.234 1 63.66 72 ILE B N 1
ATOM 3517 C CA . ILE B 1 72 ? 14.992 -21.844 -20.469 1 63.66 72 ILE B CA 1
ATOM 3518 C C . ILE B 1 72 ? 16.203 -22.078 -19.562 1 63.66 72 ILE B C 1
ATOM 3520 O O . ILE B 1 72 ? 17.344 -21.984 -20.016 1 63.66 72 ILE B O 1
ATOM 3524 N N . LEU B 1 73 ? 15.953 -21.922 -18.203 1 75 73 LEU B N 1
ATOM 3525 C CA . LEU B 1 73 ? 16.969 -22.438 -17.312 1 75 73 LEU B CA 1
ATOM 3526 C C . LEU B 1 73 ? 17.312 -23.891 -17.656 1 75 73 LEU B C 1
ATOM 3528 O O . LEU B 1 73 ? 16.453 -24.766 -17.578 1 75 73 LEU B O 1
ATOM 3532 N N . PRO B 1 74 ? 18.578 -24.062 -18.188 1 77.94 74 PRO B N 1
ATOM 3533 C CA . PRO B 1 74 ? 18.922 -25.438 -18.516 1 77.94 74 PRO B CA 1
ATOM 3534 C C . PRO B 1 74 ? 18.75 -26.391 -17.328 1 77.94 74 PRO B C 1
ATOM 3536 O O . PRO B 1 74 ? 19.031 -26.016 -16.188 1 77.94 74 PRO B O 1
ATOM 3539 N N . ASP B 1 75 ? 18.359 -27.625 -17.641 1 76.25 75 ASP B N 1
ATOM 3540 C CA . ASP B 1 75 ? 18.094 -28.641 -16.625 1 76.25 75 ASP B CA 1
ATOM 3541 C C . ASP B 1 75 ? 19.312 -28.875 -15.75 1 76.25 75 ASP B C 1
ATOM 3543 O O . ASP B 1 75 ? 19.188 -29.047 -14.539 1 76.25 75 ASP B O 1
ATOM 3547 N N . ASP B 1 76 ? 20.484 -28.781 -16.359 1 78.94 76 ASP B N 1
ATOM 3548 C CA . ASP B 1 76 ? 21.703 -29.109 -15.625 1 78.94 76 ASP B CA 1
ATOM 3549 C C . ASP B 1 76 ? 22.078 -27.984 -14.648 1 78.94 76 ASP B C 1
ATOM 3551 O O . ASP B 1 76 ? 22.812 -28.219 -13.688 1 78.94 76 ASP B O 1
ATOM 3555 N N . VAL B 1 77 ? 21.562 -26.859 -14.922 1 85.31 77 VAL B N 1
ATOM 3556 C CA . VAL B 1 77 ? 21.875 -25.703 -14.086 1 85.31 77 VAL B CA 1
ATOM 3557 C C . VAL B 1 77 ? 20.969 -25.688 -12.859 1 85.31 77 VAL B C 1
ATOM 3559 O O . VAL B 1 77 ? 21.391 -25.266 -11.781 1 85.31 77 VAL B O 1
ATOM 3562 N N . ILE B 1 78 ? 19.844 -26.234 -12.961 1 81.31 78 ILE B N 1
ATOM 3563 C CA . ILE B 1 78 ? 18.812 -26.234 -11.922 1 81.31 78 ILE B CA 1
ATOM 3564 C C . ILE B 1 78 ? 19.25 -27.141 -10.773 1 81.31 78 ILE B C 1
ATOM 3566 O O . ILE B 1 78 ? 18.906 -26.891 -9.617 1 81.31 78 ILE B O 1
ATOM 3570 N N . SER B 1 79 ? 20.125 -28.109 -11.102 1 77.69 79 SER B N 1
ATOM 3571 C CA . SER B 1 79 ? 20.5 -29.156 -10.156 1 77.69 79 SER B CA 1
ATOM 3572 C C . SER B 1 79 ? 21.328 -28.594 -9.016 1 77.69 79 SER B C 1
ATOM 3574 O O . SER B 1 79 ? 21.406 -29.188 -7.938 1 77.69 79 SER B O 1
ATOM 3576 N N . ASP B 1 80 ? 21.906 -27.422 -9.203 1 83 80 ASP B N 1
ATOM 3577 C CA . ASP B 1 80 ? 22.75 -26.812 -8.18 1 83 80 ASP B CA 1
ATOM 3578 C C . ASP B 1 80 ? 21.906 -26.141 -7.098 1 83 80 ASP B C 1
ATOM 3580 O O . ASP B 1 80 ? 22.391 -25.875 -6 1 83 80 ASP B O 1
ATOM 3584 N N . LEU B 1 81 ? 20.688 -25.969 -7.332 1 88.94 81 LEU B N 1
ATOM 3585 C CA . LEU B 1 81 ? 19.828 -25.156 -6.473 1 88.94 81 LEU B CA 1
ATOM 3586 C C . LEU B 1 81 ? 19.031 -26.031 -5.52 1 88.94 81 LEU B C 1
ATOM 3588 O O . LEU B 1 81 ? 17.797 -25.953 -5.496 1 88.94 81 LEU B O 1
ATOM 3592 N N . VAL B 1 82 ? 19.656 -26.766 -4.641 1 84.31 82 VAL B N 1
ATOM 3593 C CA . VAL B 1 82 ? 19.047 -27.875 -3.896 1 84.31 82 VAL B CA 1
ATOM 3594 C C . VAL B 1 82 ? 18.172 -27.312 -2.775 1 84.31 82 VAL B C 1
ATOM 3596 O O . VAL B 1 82 ? 17.281 -28.016 -2.275 1 84.31 82 VAL B O 1
ATOM 3599 N N . LYS B 1 83 ? 18.391 -26.062 -2.359 1 92.94 83 LYS B N 1
ATOM 3600 C CA . LYS B 1 83 ? 17.609 -25.516 -1.258 1 92.94 83 LYS B CA 1
ATOM 3601 C C . LYS B 1 83 ? 16.547 -24.547 -1.77 1 92.94 83 LYS B C 1
ATOM 3603 O O . LYS B 1 83 ? 15.898 -23.859 -0.98 1 92.94 83 LYS B O 1
ATOM 3608 N N . LEU B 1 84 ? 16.344 -24.453 -3.064 1 95.19 84 LEU B N 1
ATOM 3609 C CA . LEU B 1 84 ? 15.422 -23.5 -3.67 1 95.19 84 LEU B CA 1
ATOM 3610 C C . LEU B 1 84 ? 13.984 -23.812 -3.291 1 95.19 84 LEU B C 1
ATOM 3612 O O . LEU B 1 84 ? 13.523 -24.953 -3.48 1 95.19 84 LEU B O 1
ATOM 3616 N N . GLU B 1 85 ? 13.32 -22.875 -2.752 1 96.69 85 GLU B N 1
ATOM 3617 C CA . GLU B 1 85 ? 11.93 -23.031 -2.334 1 96.69 85 GLU B CA 1
ATOM 3618 C C . GLU B 1 85 ? 10.984 -22.25 -3.246 1 96.69 85 GLU B C 1
ATOM 3620 O O . GLU B 1 85 ? 9.812 -22.594 -3.369 1 96.69 85 GLU B O 1
ATOM 3625 N N . SER B 1 86 ? 11.477 -21.219 -3.777 1 96.88 86 SER B N 1
ATOM 3626 C CA . SER B 1 86 ? 10.672 -20.359 -4.629 1 96.88 86 SER B CA 1
ATOM 3627 C C . SER B 1 86 ? 11.438 -19.953 -5.891 1 96.88 86 SER B C 1
ATOM 3629 O O . SER B 1 86 ? 12.578 -19.5 -5.812 1 96.88 86 SER B O 1
ATOM 3631 N N . LEU B 1 87 ? 10.828 -20.188 -7.055 1 93.62 87 LEU B N 1
ATOM 3632 C CA . LEU B 1 87 ? 11.43 -19.875 -8.352 1 93.62 87 LEU B CA 1
ATOM 3633 C C . LEU B 1 87 ? 10.469 -19.062 -9.211 1 93.62 87 LEU B C 1
ATOM 3635 O O . LEU B 1 87 ? 9.289 -19.391 -9.312 1 93.62 87 LEU B O 1
ATOM 3639 N N . GLU B 1 88 ? 10.922 -18.016 -9.672 1 93.06 88 GLU B N 1
ATOM 3640 C CA . GLU B 1 88 ? 10.156 -17.203 -10.625 1 93.06 88 GLU B CA 1
ATOM 3641 C C . GLU B 1 88 ? 10.797 -17.234 -12.008 1 93.06 88 GLU B C 1
ATOM 3643 O O . GLU B 1 88 ? 11.984 -16.938 -12.156 1 93.06 88 GLU B O 1
ATOM 3648 N N . LEU B 1 89 ? 9.977 -17.625 -12.969 1 88.56 89 LEU B N 1
ATOM 3649 C CA . LEU B 1 89 ? 10.516 -17.781 -14.32 1 88.56 89 LEU B CA 1
ATOM 3650 C C . LEU B 1 89 ? 9.422 -17.578 -15.367 1 88.56 89 LEU B C 1
ATOM 3652 O O . LEU B 1 89 ? 8.242 -17.5 -15.031 1 88.56 89 LEU B O 1
ATOM 3656 N N . ASP B 1 90 ? 9.852 -17.422 -16.578 1 86.12 90 ASP B N 1
ATOM 3657 C CA . ASP B 1 90 ? 8.922 -17.406 -17.703 1 86.12 90 ASP B CA 1
ATOM 3658 C C . ASP B 1 90 ? 8.648 -18.812 -18.234 1 86.12 90 ASP B C 1
ATOM 3660 O O . ASP B 1 90 ? 9.531 -19.672 -18.203 1 86.12 90 ASP B O 1
ATOM 3664 N N . ILE B 1 91 ? 7.383 -18.953 -18.594 1 83.31 91 ILE B N 1
ATOM 3665 C CA . ILE B 1 91 ? 6.988 -20.25 -19.141 1 83.31 91 ILE B CA 1
ATOM 3666 C C . ILE B 1 91 ? 6.418 -20.062 -20.547 1 83.31 91 ILE B C 1
ATOM 3668 O O . ILE B 1 91 ? 5.461 -19.312 -20.734 1 83.31 91 ILE B O 1
ATOM 3672 N N . VAL B 1 92 ? 7.027 -20.703 -21.562 1 76.38 92 VAL B N 1
ATOM 3673 C CA . VAL B 1 92 ? 6.504 -20.688 -22.922 1 76.38 92 VAL B CA 1
ATOM 3674 C C . VAL B 1 92 ? 6.527 -22.109 -23.5 1 76.38 92 VAL B C 1
ATOM 3676 O O . VAL B 1 92 ? 7.555 -22.781 -23.453 1 76.38 92 VAL B O 1
ATOM 3679 N N . ASP B 1 93 ? 5.215 -22.547 -23.781 1 70.12 93 ASP B N 1
ATOM 3680 C CA . ASP B 1 93 ? 5.082 -23.859 -24.406 1 70.12 93 ASP B CA 1
ATOM 3681 C C . ASP B 1 93 ? 5.797 -23.906 -25.75 1 70.12 93 ASP B C 1
ATOM 3683 O O . ASP B 1 93 ? 5.688 -22.969 -26.547 1 70.12 93 ASP B O 1
ATOM 3687 N N . ARG B 1 94 ? 6.855 -24.719 -25.922 1 58.09 94 ARG B N 1
ATOM 3688 C CA . ARG B 1 94 ? 7.512 -24.953 -27.203 1 58.09 94 ARG B CA 1
ATOM 3689 C C . ARG B 1 94 ? 6.719 -25.938 -28.047 1 58.09 94 ARG B C 1
ATOM 3691 O O . ARG B 1 94 ? 5.984 -26.766 -27.516 1 58.09 94 ARG B O 1
ATOM 3698 N N . ARG B 1 95 ? 6.426 -25.516 -29.438 1 54.75 95 ARG B N 1
ATOM 3699 C CA . ARG B 1 95 ? 5.672 -26.281 -30.422 1 54.75 95 ARG B CA 1
ATOM 3700 C C . ARG B 1 95 ? 5.871 -27.781 -30.219 1 54.75 95 ARG B C 1
ATOM 3702 O O . ARG B 1 95 ? 4.977 -28.578 -30.516 1 54.75 95 ARG B O 1
ATOM 3709 N N . PHE B 1 96 ? 7.031 -28.156 -29.938 1 46.31 96 PHE B N 1
ATOM 3710 C CA . PHE B 1 96 ? 7.332 -29.562 -30.172 1 46.31 96 PHE B CA 1
ATOM 3711 C C . PHE B 1 96 ? 7.387 -30.328 -28.859 1 46.31 96 PHE B C 1
ATOM 3713 O O . PHE B 1 96 ? 8.297 -31.125 -28.641 1 46.31 96 PHE B O 1
ATOM 3720 N N . SER B 1 97 ? 6.211 -30.391 -28.078 1 48 97 SER B N 1
ATOM 3721 C CA . SER B 1 97 ? 5.969 -31.359 -27.031 1 48 97 SER B CA 1
ATOM 3722 C C . SER B 1 97 ? 6.895 -31.125 -25.844 1 48 97 SER B C 1
ATOM 3724 O O . SER B 1 97 ? 7.25 -32.062 -25.125 1 48 97 SER B O 1
ATOM 3726 N N . VAL B 1 98 ? 7.676 -30.078 -25.797 1 54.22 98 VAL B N 1
ATOM 3727 C CA . VAL B 1 98 ? 8.617 -29.969 -24.688 1 54.22 98 VAL B CA 1
ATOM 3728 C C . VAL B 1 98 ? 7.891 -29.484 -23.438 1 54.22 98 VAL B C 1
ATOM 3730 O O . VAL B 1 98 ? 7.078 -28.562 -23.5 1 54.22 98 VAL B O 1
ATOM 3733 N N . TYR B 1 99 ? 8.023 -30.453 -22.375 1 63.72 99 TYR B N 1
ATOM 3734 C CA . TYR B 1 99 ? 7.465 -30.219 -21.047 1 63.72 99 TYR B CA 1
ATOM 3735 C C . TYR B 1 99 ? 7.902 -28.875 -20.5 1 63.72 99 TYR B C 1
ATOM 3737 O O . TYR B 1 99 ? 9.062 -28.484 -20.656 1 63.72 99 TYR B O 1
ATOM 3745 N N . VAL B 1 100 ? 6.879 -28.078 -20.109 1 72.38 100 VAL B N 1
ATOM 3746 C CA . VAL B 1 100 ? 7.098 -26.766 -19.531 1 72.38 100 VAL B CA 1
ATOM 3747 C C . VAL B 1 100 ? 8.148 -26.859 -18.422 1 72.38 100 VAL B C 1
ATOM 3749 O O . VAL B 1 100 ? 9.094 -26.062 -18.391 1 72.38 100 VAL B O 1
ATOM 3752 N N . PHE B 1 101 ? 8.016 -27.922 -17.625 1 82.25 101 PHE B N 1
ATOM 3753 C CA . PHE B 1 101 ? 8.977 -28.203 -16.562 1 82.25 101 PHE B CA 1
ATOM 3754 C C . PHE B 1 101 ? 9.719 -29.5 -16.844 1 82.25 101 PHE B C 1
ATOM 3756 O O . PHE B 1 101 ? 9.219 -30.578 -16.531 1 82.25 101 PHE B O 1
ATOM 3763 N N . GLY B 1 102 ? 10.945 -29.375 -17.391 1 79.38 102 GLY B N 1
ATOM 3764 C CA . GLY B 1 102 ? 11.734 -30.516 -17.797 1 79.38 102 GLY B CA 1
ATOM 3765 C C . GLY B 1 102 ? 12.258 -31.328 -16.625 1 79.38 102 GLY B C 1
ATOM 3766 O O . GLY B 1 102 ? 11.852 -31.109 -15.484 1 79.38 102 GLY B O 1
ATOM 3767 N N . ASP B 1 103 ? 13.141 -32.281 -16.891 1 80.44 103 ASP B N 1
ATOM 3768 C CA . ASP B 1 103 ? 13.633 -33.281 -15.945 1 80.44 103 ASP B CA 1
ATOM 3769 C C . ASP B 1 103 ? 14.445 -32.625 -14.836 1 80.44 103 ASP B C 1
ATOM 3771 O O . ASP B 1 103 ? 14.469 -33.125 -13.703 1 80.44 103 ASP B O 1
ATOM 3775 N N . GLY B 1 104 ? 15 -31.609 -15.195 1 81.25 104 GLY B N 1
ATOM 3776 C CA . GLY B 1 104 ? 15.828 -30.938 -14.211 1 81.25 104 GLY B CA 1
ATOM 3777 C C . GLY B 1 104 ? 15.039 -30.469 -13 1 81.25 104 GLY B C 1
ATOM 3778 O O . GLY B 1 104 ? 15.57 -30.422 -11.891 1 81.25 104 GLY B O 1
ATOM 3779 N N . PHE B 1 105 ? 13.797 -30.203 -13.195 1 86.81 105 PHE B N 1
ATOM 3780 C CA . PHE B 1 105 ? 12.961 -29.688 -12.117 1 86.81 105 PHE B CA 1
ATOM 3781 C C . PHE B 1 105 ? 12.68 -30.766 -11.078 1 86.81 105 PHE B C 1
ATOM 3783 O O . PHE B 1 105 ? 12.328 -30.453 -9.938 1 86.81 105 PHE B O 1
ATOM 3790 N N . SER B 1 106 ? 12.867 -31.984 -11.453 1 86.19 106 SER B N 1
ATOM 3791 C CA . SER B 1 106 ? 12.648 -33.094 -10.523 1 86.19 106 SER B CA 1
ATOM 3792 C C . SER B 1 106 ? 13.711 -33.094 -9.43 1 86.19 106 SER B C 1
ATOM 3794 O O . SER B 1 106 ? 13.531 -33.719 -8.383 1 86.19 106 SER B O 1
ATOM 3796 N N . ARG B 1 107 ? 14.781 -32.375 -9.672 1 85.5 107 ARG B N 1
ATOM 3797 C CA . ARG B 1 107 ? 15.875 -32.344 -8.711 1 85.5 107 ARG B CA 1
ATOM 3798 C C . ARG B 1 107 ? 15.633 -31.297 -7.637 1 85.5 107 ARG B C 1
ATOM 3800 O O . ARG B 1 107 ? 16.328 -31.281 -6.621 1 85.5 107 ARG B O 1
ATOM 3807 N N . LEU B 1 108 ? 14.719 -30.484 -7.934 1 89.19 108 LEU B N 1
ATOM 3808 C CA . LEU B 1 108 ? 14.359 -29.484 -6.938 1 89.19 108 LEU B CA 1
ATOM 3809 C C . LEU B 1 108 ? 13.383 -30.062 -5.914 1 89.19 108 LEU B C 1
ATOM 3811 O O . LEU B 1 108 ? 12.188 -29.766 -5.957 1 89.19 108 LEU B O 1
ATOM 3815 N N . SER B 1 109 ? 13.875 -30.766 -4.945 1 85.62 109 SER B N 1
ATOM 3816 C CA . SER B 1 109 ? 13.086 -31.609 -4.059 1 85.62 109 SER B CA 1
ATOM 3817 C C . SER B 1 109 ? 12.32 -30.781 -3.031 1 85.62 109 SER B C 1
ATOM 3819 O O . SER B 1 109 ? 11.406 -31.266 -2.379 1 85.62 109 SER B O 1
ATOM 3821 N N . ILE B 1 110 ? 12.648 -29.547 -2.943 1 90.75 110 ILE B N 1
ATOM 3822 C CA . ILE B 1 110 ? 11.953 -28.797 -1.896 1 90.75 110 ILE B CA 1
ATOM 3823 C C . ILE B 1 110 ? 11.289 -27.562 -2.498 1 90.75 110 ILE B C 1
ATOM 3825 O O . ILE B 1 110 ? 10.852 -26.672 -1.768 1 90.75 110 ILE B O 1
ATOM 3829 N N . LEU B 1 111 ? 11.234 -27.422 -3.795 1 93.31 111 LEU B N 1
ATOM 3830 C CA . LEU B 1 111 ? 10.562 -26.297 -4.457 1 93.31 111 LEU B CA 1
ATOM 3831 C C . LEU B 1 111 ? 9.078 -26.297 -4.137 1 93.31 111 LEU B C 1
ATOM 3833 O O . LEU B 1 111 ? 8.367 -27.266 -4.414 1 93.31 111 LEU B O 1
ATOM 3837 N N . LYS B 1 112 ? 8.625 -25.188 -3.625 1 95.44 112 LYS B N 1
ATOM 3838 C CA . LYS B 1 112 ? 7.25 -25.109 -3.133 1 95.44 112 LYS B CA 1
ATOM 3839 C C . LYS B 1 112 ? 6.43 -24.125 -3.959 1 95.44 112 LYS B C 1
ATOM 3841 O O . LYS B 1 112 ? 5.203 -24.234 -4.027 1 95.44 112 LYS B O 1
ATOM 3846 N N . ARG B 1 113 ? 7.098 -23.172 -4.492 1 96 113 ARG B N 1
ATOM 3847 C CA . ARG B 1 113 ? 6.383 -22.094 -5.152 1 96 113 ARG B CA 1
ATOM 3848 C C . ARG B 1 113 ? 7.008 -21.766 -6.508 1 96 113 ARG B C 1
ATOM 3850 O O . ARG B 1 113 ? 8.227 -21.625 -6.617 1 96 113 ARG B O 1
ATOM 3857 N N . ILE B 1 114 ? 6.188 -21.719 -7.531 1 90.81 114 ILE B N 1
ATOM 3858 C CA . ILE B 1 114 ? 6.582 -21.219 -8.844 1 90.81 114 ILE B CA 1
ATOM 3859 C C . ILE B 1 114 ? 5.719 -20.016 -9.211 1 90.81 114 ILE B C 1
ATOM 3861 O O . ILE B 1 114 ? 4.492 -20.062 -9.102 1 90.81 114 ILE B O 1
ATOM 3865 N N . LYS B 1 115 ? 6.371 -19 -9.484 1 91.81 115 LYS B N 1
ATOM 3866 C CA . LYS B 1 115 ? 5.695 -17.812 -10.008 1 91.81 115 LYS B CA 1
ATOM 3867 C C . LYS B 1 115 ? 6.145 -17.5 -11.438 1 91.81 115 LYS B C 1
ATOM 3869 O O . LYS B 1 115 ? 7.328 -17.625 -11.758 1 91.81 115 LYS B O 1
ATOM 3874 N N . THR B 1 116 ? 5.172 -17.156 -12.258 1 87 116 THR B N 1
ATOM 3875 C CA . THR B 1 116 ? 5.508 -16.953 -13.664 1 87 116 THR B CA 1
ATOM 3876 C C . THR B 1 116 ? 5.465 -15.477 -14.023 1 87 116 THR B C 1
ATOM 3878 O O . THR B 1 116 ? 4.637 -14.734 -13.5 1 87 116 THR B O 1
ATOM 3881 N N . GLY B 1 117 ? 6.414 -15.039 -14.703 1 88.81 117 GLY B N 1
ATOM 3882 C CA . GLY B 1 117 ? 6.301 -13.773 -15.406 1 88.81 117 GLY B CA 1
ATOM 3883 C C . GLY B 1 117 ? 5.504 -13.875 -16.688 1 88.81 117 GLY B C 1
ATOM 3884 O O . GLY B 1 117 ? 4.277 -13.977 -16.656 1 88.81 117 GLY B O 1
ATOM 3885 N N . ALA B 1 118 ? 6.164 -13.953 -17.844 1 83.56 118 ALA B N 1
ATOM 3886 C CA . ALA B 1 118 ? 5.488 -14.344 -19.078 1 83.56 118 ALA B CA 1
ATOM 3887 C C . ALA B 1 118 ? 5.102 -15.812 -19.062 1 83.56 118 ALA B C 1
ATOM 3889 O O . ALA B 1 118 ? 5.914 -16.672 -18.703 1 83.56 118 ALA B O 1
ATOM 3890 N N . CYS B 1 119 ? 3.832 -15.977 -19.359 1 86.5 119 CYS B N 1
ATOM 3891 C CA . CYS B 1 119 ? 3.365 -17.359 -19.219 1 86.5 119 CYS B CA 1
ATOM 3892 C C . CYS B 1 119 ? 2.4 -17.719 -20.344 1 86.5 119 CYS B C 1
ATOM 3894 O O . CYS B 1 119 ? 1.312 -17.156 -20.438 1 86.5 119 CYS B O 1
ATOM 3896 N N . HIS B 1 120 ? 2.846 -18.609 -21.188 1 85 120 HIS B N 1
ATOM 3897 C CA . HIS B 1 120 ? 2.033 -19.203 -22.234 1 85 120 HIS B CA 1
ATOM 3898 C C . HIS B 1 120 ? 2.113 -20.734 -22.219 1 85 120 HIS B C 1
ATOM 3900 O O . HIS B 1 120 ? 3.184 -21.297 -22.422 1 85 120 HIS B O 1
ATOM 3906 N N . ILE B 1 121 ? 1 -21.266 -21.891 1 84 121 ILE B N 1
ATOM 3907 C CA . ILE B 1 121 ? 0.905 -22.734 -21.859 1 84 121 ILE B CA 1
ATOM 3908 C C . ILE B 1 121 ? -0.255 -23.188 -22.75 1 84 121 ILE B C 1
ATOM 3910 O O . ILE B 1 121 ? -1.396 -22.766 -22.547 1 84 121 ILE B O 1
ATOM 3914 N N . ASP B 1 122 ? 0.039 -23.953 -23.703 1 84.94 122 ASP B N 1
ATOM 3915 C CA . ASP B 1 122 ? -1.021 -24.438 -24.594 1 84.94 122 ASP B CA 1
ATOM 3916 C C . ASP B 1 122 ? -2.02 -25.297 -23.844 1 84.94 122 ASP B C 1
ATOM 3918 O O . ASP B 1 122 ? -3.201 -24.969 -23.734 1 84.94 122 ASP B O 1
ATOM 3922 N N . ILE B 1 123 ? -1.465 -26.375 -23.297 1 86.31 123 ILE B N 1
ATOM 3923 C CA . ILE B 1 123 ? -2.316 -27.328 -22.594 1 86.31 123 ILE B CA 1
ATOM 3924 C C . ILE B 1 123 ? -1.732 -27.594 -21.203 1 86.31 123 ILE B C 1
ATOM 3926 O O . ILE B 1 123 ? -0.551 -27.922 -21.078 1 86.31 123 ILE B O 1
ATOM 3930 N N . VAL B 1 124 ? -2.529 -27.359 -20.25 1 88.69 124 VAL B N 1
ATOM 3931 C CA . VAL B 1 124 ? -2.158 -27.766 -18.906 1 88.69 124 VAL B CA 1
ATOM 3932 C C . VAL B 1 124 ? -2.779 -29.125 -18.594 1 88.69 124 VAL B C 1
ATOM 3934 O O . VAL B 1 124 ? -4.004 -29.266 -18.562 1 88.69 124 VAL B O 1
ATOM 3937 N N . ASN B 1 125 ? -1.913 -30.109 -18.422 1 89.12 125 ASN B N 1
ATOM 3938 C CA . ASN B 1 125 ? -2.375 -31.469 -18.156 1 89.12 125 ASN B CA 1
ATOM 3939 C C . ASN B 1 125 ? -1.555 -32.125 -17.047 1 89.12 125 ASN B C 1
ATOM 3941 O O . ASN B 1 125 ? -0.785 -31.469 -16.359 1 89.12 125 ASN B O 1
ATOM 3945 N N . ASN B 1 126 ? -1.714 -33.406 -16.797 1 85.75 126 ASN B N 1
ATOM 3946 C CA . ASN B 1 126 ? -1.12 -34.156 -15.688 1 85.75 126 ASN B CA 1
ATOM 3947 C C . ASN B 1 126 ? 0.403 -34.156 -15.773 1 85.75 126 ASN B C 1
ATOM 3949 O O . ASN B 1 126 ? 1.084 -34.344 -14.766 1 85.75 126 ASN B O 1
ATOM 3953 N N . GLN B 1 127 ? 0.943 -33.938 -16.953 1 83.75 127 GLN B N 1
ATOM 3954 C CA . GLN B 1 127 ? 2.389 -33.969 -17.156 1 83.75 127 GLN B CA 1
ATOM 3955 C C . GLN B 1 127 ? 3.018 -32.594 -16.828 1 83.75 127 GLN B C 1
ATOM 3957 O O . GLN B 1 127 ? 4.211 -32.531 -16.547 1 83.75 127 GLN B O 1
ATOM 3962 N N . THR B 1 128 ? 2.201 -31.609 -16.922 1 85.31 128 THR B N 1
ATOM 3963 C CA . THR B 1 128 ? 2.709 -30.234 -16.828 1 85.31 128 THR B CA 1
ATOM 3964 C C . THR B 1 128 ? 3.492 -30.047 -15.531 1 85.31 128 THR B C 1
ATOM 3966 O O . THR B 1 128 ? 4.59 -29.484 -15.547 1 85.31 128 THR B O 1
ATOM 3969 N N . PHE B 1 129 ? 2.979 -30.578 -14.406 1 87.06 129 PHE B N 1
ATOM 3970 C CA . PHE B 1 129 ? 3.623 -30.359 -13.117 1 87.06 129 PHE B CA 1
ATOM 3971 C C . PHE B 1 129 ? 4.203 -31.656 -12.57 1 87.06 129 PHE B C 1
ATOM 3973 O O . PHE B 1 129 ? 4.488 -31.766 -11.375 1 87.06 129 PHE B O 1
ATOM 3980 N N . SER B 1 130 ? 4.438 -32.656 -13.391 1 87.06 130 SER B N 1
ATOM 3981 C CA . SER B 1 130 ? 4.844 -34 -12.953 1 87.06 130 SER B CA 1
ATOM 3982 C C . SER B 1 130 ? 6.23 -33.969 -12.32 1 87.06 130 SER B C 1
ATOM 3984 O O . SER B 1 130 ? 6.516 -34.75 -11.414 1 87.06 130 SER B O 1
ATOM 3986 N N . ASN B 1 131 ? 7.055 -33.031 -12.727 1 85.88 131 ASN B N 1
ATOM 3987 C CA . ASN B 1 131 ? 8.414 -32.938 -12.211 1 85.88 131 ASN B CA 1
ATOM 3988 C C . ASN B 1 131 ? 8.508 -32.031 -11 1 85.88 131 ASN B C 1
ATOM 3990 O O . ASN B 1 131 ? 9.602 -31.734 -10.516 1 85.88 131 ASN B O 1
ATOM 3994 N N . LEU B 1 132 ? 7.367 -31.625 -10.531 1 87.88 132 LEU B N 1
ATOM 3995 C CA . LEU B 1 132 ? 7.309 -30.734 -9.367 1 87.88 132 LEU B CA 1
ATOM 3996 C C . LEU B 1 132 ? 6.375 -31.297 -8.305 1 87.88 132 LEU B C 1
ATOM 3998 O O . LEU B 1 132 ? 5.359 -30.688 -7.973 1 87.88 132 LEU B O 1
ATOM 4002 N N . PRO B 1 133 ? 6.66 -32.406 -7.668 1 85 133 PRO B N 1
ATOM 4003 C CA . PRO B 1 133 ? 5.723 -33.094 -6.789 1 85 133 PRO B CA 1
ATOM 4004 C C . PRO B 1 133 ? 5.477 -32.344 -5.48 1 85 133 PRO B C 1
ATOM 4006 O O . PRO B 1 133 ? 4.469 -32.594 -4.809 1 85 133 PRO B O 1
ATOM 4009 N N . HIS B 1 134 ? 6.281 -31.391 -5.133 1 88.62 134 HIS B N 1
ATOM 4010 C CA . HIS B 1 134 ? 6.172 -30.797 -3.807 1 88.62 134 HIS B CA 1
ATOM 4011 C C . HIS B 1 134 ? 5.602 -29.375 -3.883 1 88.62 134 HIS B C 1
ATOM 4013 O O . HIS B 1 134 ? 5.625 -28.641 -2.895 1 88.62 134 HIS B O 1
ATOM 4019 N N . LEU B 1 135 ? 5.02 -29.016 -4.969 1 91.31 135 LEU B N 1
ATOM 4020 C CA . LEU B 1 135 ? 4.48 -27.672 -5.129 1 91.31 135 LEU B CA 1
ATOM 4021 C C . LEU B 1 135 ? 3.322 -27.438 -4.164 1 91.31 135 LEU B C 1
ATOM 4023 O O . LEU B 1 135 ? 2.426 -28.266 -4.047 1 91.31 135 LEU B O 1
ATOM 4027 N N . GLU B 1 136 ? 3.408 -26.391 -3.48 1 94.19 136 GLU B N 1
ATOM 4028 C CA . GLU B 1 136 ? 2.35 -25.984 -2.557 1 94.19 136 GLU B CA 1
ATOM 4029 C C . GLU B 1 136 ? 1.565 -24.797 -3.104 1 94.19 136 GLU B C 1
ATOM 4031 O O . GLU B 1 136 ? 0.422 -24.562 -2.705 1 94.19 136 GLU B O 1
ATOM 4036 N N . PHE B 1 137 ? 2.191 -24.047 -3.912 1 95.38 137 PHE B N 1
ATOM 4037 C CA . PHE B 1 137 ? 1.609 -22.812 -4.445 1 95.38 137 PHE B CA 1
ATOM 4038 C C . PHE B 1 137 ? 1.623 -22.828 -5.969 1 95.38 137 PHE B C 1
ATOM 4040 O O . PHE B 1 137 ? 2.688 -22.922 -6.586 1 95.38 137 PHE B O 1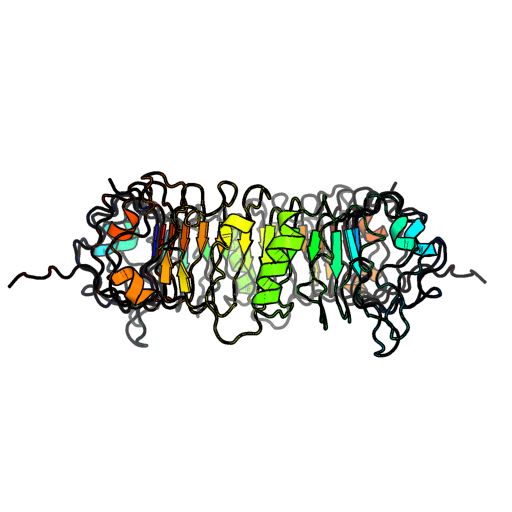
ATOM 4047 N N . ILE B 1 138 ? 0.451 -22.797 -6.605 1 92.31 138 ILE B N 1
ATOM 4048 C CA . ILE B 1 138 ? 0.345 -22.703 -8.055 1 92.31 138 ILE B CA 1
ATOM 4049 C C . ILE B 1 138 ? -0.473 -21.469 -8.438 1 92.31 138 ILE B C 1
ATOM 4051 O O . ILE B 1 138 ? -1.621 -21.328 -8.008 1 92.31 138 ILE B O 1
ATOM 4055 N N . ASP B 1 139 ? 0.125 -20.609 -9.102 1 93.69 139 ASP B N 1
ATOM 4056 C CA . ASP B 1 139 ? -0.524 -19.422 -9.617 1 93.69 139 ASP B CA 1
ATOM 4057 C C . ASP B 1 139 ? -0.497 -19.391 -11.148 1 93.69 139 ASP B C 1
ATOM 4059 O O . ASP B 1 139 ? 0.554 -19.172 -11.75 1 93.69 139 ASP B O 1
ATOM 4063 N N . LEU B 1 140 ? -1.651 -19.594 -11.773 1 90.62 140 LEU B N 1
ATOM 4064 C CA . LEU B 1 140 ? -1.762 -19.609 -13.227 1 90.62 140 LEU B CA 1
ATOM 4065 C C . LEU B 1 140 ? -2.494 -18.359 -13.734 1 90.62 140 LEU B C 1
ATOM 4067 O O . LEU B 1 140 ? -2.877 -18.297 -14.906 1 90.62 140 LEU B O 1
ATOM 4071 N N . SER B 1 141 ? -2.666 -17.422 -12.867 1 91 141 SER B N 1
ATOM 4072 C CA . SER B 1 141 ? -3.51 -16.266 -13.164 1 91 141 SER B CA 1
ATOM 4073 C C . SER B 1 141 ? -2.906 -15.406 -14.273 1 91 141 SER B C 1
ATOM 4075 O O . SER B 1 141 ? -3.623 -14.672 -14.961 1 91 141 SER B O 1
ATOM 4077 N N . ASN B 1 142 ? -1.655 -15.555 -14.453 1 88.06 142 ASN B N 1
ATOM 4078 C CA . ASN B 1 142 ? -0.996 -14.75 -15.477 1 88.06 142 ASN B CA 1
ATOM 4079 C C . ASN B 1 142 ? -0.714 -15.562 -16.734 1 88.06 142 ASN B C 1
ATOM 4081 O O . ASN B 1 142 ? -0.095 -15.07 -17.688 1 88.06 142 ASN B O 1
ATOM 4085 N N . CYS B 1 143 ? -1.198 -16.703 -16.828 1 88.38 143 CYS B N 1
ATOM 4086 C CA . CYS B 1 143 ? -0.879 -17.578 -17.953 1 88.38 143 CYS B CA 1
ATOM 4087 C C . CYS B 1 143 ? -1.986 -17.547 -19 1 88.38 143 CYS B C 1
ATOM 4089 O O . CYS B 1 143 ? -3.17 -17.516 -18.656 1 88.38 143 CYS B O 1
ATOM 4091 N N . VAL B 1 144 ? -1.533 -17.469 -20.188 1 87.25 144 VAL B N 1
ATOM 4092 C CA . VAL B 1 144 ? -2.439 -17.766 -21.297 1 87.25 144 VAL B CA 1
ATOM 4093 C C . VAL B 1 144 ? -2.523 -19.281 -21.516 1 87.25 144 VAL B C 1
ATOM 4095 O O . VAL B 1 144 ? -1.546 -19.906 -21.922 1 87.25 144 VAL B O 1
ATOM 4098 N N . ILE B 1 145 ? -3.643 -19.781 -21.156 1 87 145 ILE B N 1
ATOM 4099 C CA . ILE B 1 145 ? -3.846 -21.219 -21.25 1 87 145 ILE B CA 1
ATOM 4100 C C . ILE B 1 145 ? -4.941 -21.531 -22.266 1 87 145 ILE B C 1
ATOM 4102 O O . ILE B 1 145 ? -6.066 -21.031 -22.141 1 87 145 ILE B O 1
ATOM 4106 N N . TYR B 1 146 ? -4.621 -22.297 -23.234 1 83.81 146 TYR B N 1
ATOM 4107 C CA . TYR B 1 146 ? -5.605 -22.641 -24.25 1 83.81 146 TYR B CA 1
ATOM 4108 C C . TYR B 1 146 ? -6.559 -23.719 -23.75 1 83.81 146 TYR B C 1
ATOM 4110 O O . TYR B 1 146 ? -7.762 -23.672 -24.016 1 83.81 146 TYR B O 1
ATOM 4118 N N . HIS B 1 147 ? -5.98 -24.609 -23.141 1 85.75 147 HIS B N 1
ATOM 4119 C CA . HIS B 1 147 ? -6.805 -25.703 -22.641 1 85.75 147 HIS B CA 1
ATOM 4120 C C . HIS B 1 147 ? -6.297 -26.219 -21.297 1 85.75 147 HIS B C 1
ATOM 4122 O O . HIS B 1 147 ? -5.105 -26.5 -21.141 1 85.75 147 HIS B O 1
ATOM 4128 N N . TYR B 1 148 ? -7.184 -26.266 -20.375 1 89.06 148 TYR B N 1
ATOM 4129 C CA . TYR B 1 148 ? -6.91 -26.906 -19.094 1 89.06 148 TYR B CA 1
ATOM 4130 C C . TYR B 1 148 ? -7.625 -28.25 -18.969 1 89.06 148 TYR B C 1
ATOM 4132 O O . TYR B 1 148 ? -8.852 -28.312 -19.078 1 89.06 148 TYR B O 1
ATOM 4140 N N . VAL B 1 149 ? -6.855 -29.234 -18.734 1 89.38 149 VAL B N 1
ATOM 4141 C CA . VAL B 1 149 ? -7.434 -30.562 -18.594 1 89.38 149 VAL B CA 1
ATOM 4142 C C . VAL B 1 149 ? -7.828 -30.797 -17.141 1 89.38 149 VAL B C 1
ATOM 4144 O O . VAL B 1 149 ? -6.973 -30.812 -16.25 1 89.38 149 VAL B O 1
ATOM 4147 N N . VAL B 1 150 ? -9.086 -31.062 -16.922 1 87.75 150 VAL B N 1
ATOM 4148 C CA . VAL B 1 150 ? -9.609 -31.297 -15.586 1 87.75 150 VAL B CA 1
ATOM 4149 C C . VAL B 1 150 ? -8.945 -32.531 -14.984 1 87.75 150 VAL B C 1
ATOM 4151 O O . VAL B 1 150 ? -8.758 -33.531 -15.672 1 87.75 150 VAL B O 1
ATOM 4154 N N . GLY B 1 151 ? -8.617 -32.438 -13.75 1 88.62 151 GLY B N 1
ATOM 4155 C CA . GLY B 1 151 ? -7.977 -33.531 -13.055 1 88.62 151 GLY B CA 1
ATOM 4156 C C . GLY B 1 151 ? -6.469 -33.406 -12.984 1 88.62 151 GLY B C 1
ATOM 4157 O O . GLY B 1 151 ? -5.797 -34.156 -12.297 1 88.62 151 GLY B O 1
ATOM 4158 N N . THR B 1 152 ? -5.941 -32.469 -13.609 1 87.25 152 THR B N 1
ATOM 4159 C CA . THR B 1 152 ? -4.504 -32.25 -13.695 1 87.25 152 THR B CA 1
ATOM 4160 C C . THR B 1 152 ? -3.891 -32.125 -12.305 1 87.25 152 THR B C 1
ATOM 4162 O O . THR B 1 152 ? -2.777 -32.594 -12.07 1 87.25 152 THR B O 1
ATOM 4165 N N . LEU B 1 153 ? -4.652 -31.562 -11.391 1 87.38 153 LEU B N 1
ATOM 4166 C CA . LEU B 1 153 ? -4.09 -31.281 -10.078 1 87.38 153 LEU B CA 1
ATOM 4167 C C . LEU B 1 153 ? -4.559 -32.312 -9.047 1 87.38 153 LEU B C 1
ATOM 4169 O O . LEU B 1 153 ? -4.301 -32.156 -7.852 1 87.38 153 LEU B O 1
ATOM 4173 N N . SER B 1 154 ? -5.207 -33.344 -9.461 1 84.81 154 SER B N 1
ATOM 4174 C CA . SER B 1 154 ? -5.816 -34.344 -8.57 1 84.81 154 SER B CA 1
ATOM 4175 C C . SER B 1 154 ? -4.758 -35.062 -7.734 1 84.81 154 SER B C 1
ATOM 4177 O O . SER B 1 154 ? -5.039 -35.5 -6.617 1 84.81 154 SER B O 1
ATOM 4179 N N . GLU B 1 155 ? -3.506 -35.125 -8.258 1 81.38 155 GLU B N 1
ATOM 4180 C CA . GLU B 1 155 ? -2.469 -35.875 -7.547 1 81.38 155 GLU B CA 1
ATOM 4181 C C . GLU B 1 155 ? -1.582 -34.938 -6.727 1 81.38 155 GLU B C 1
ATOM 4183 O O . GLU B 1 155 ? -0.603 -35.406 -6.121 1 81.38 155 GLU B O 1
ATOM 4188 N N . ARG B 1 156 ? -1.958 -33.75 -6.723 1 85.5 156 ARG B N 1
ATOM 4189 C CA . ARG B 1 156 ? -1.14 -32.781 -6.004 1 85.5 156 ARG B CA 1
ATOM 4190 C C . ARG B 1 156 ? -1.646 -32.594 -4.578 1 85.5 156 ARG B C 1
ATOM 4192 O O . ARG B 1 156 ? -2.256 -31.578 -4.258 1 85.5 156 ARG B O 1
ATOM 4199 N N . LYS B 1 157 ? -1.249 -33.469 -3.738 1 83.31 157 LYS B N 1
ATOM 4200 C CA . LYS B 1 157 ? -1.795 -33.562 -2.387 1 83.31 157 LYS B CA 1
ATOM 4201 C C . LYS B 1 157 ? -1.184 -32.469 -1.484 1 83.31 157 LYS B C 1
ATOM 4203 O O . LYS B 1 157 ? -1.704 -32.219 -0.402 1 83.31 157 LYS B O 1
ATOM 4208 N N . GLN B 1 158 ? -0.159 -31.875 -1.942 1 87.88 158 GLN B N 1
ATOM 4209 C CA . GLN B 1 158 ? 0.508 -30.875 -1.11 1 87.88 158 GLN B CA 1
ATOM 4210 C C . GLN B 1 158 ? 0.053 -29.469 -1.471 1 87.88 158 GLN B C 1
ATOM 4212 O O . GLN B 1 158 ? 0.465 -28.5 -0.835 1 87.88 158 GLN B O 1
ATOM 4217 N N . LEU B 1 159 ? -0.794 -29.328 -2.459 1 90.94 159 LEU B N 1
ATOM 4218 C CA . LEU B 1 159 ? -1.216 -28.016 -2.947 1 90.94 159 LEU B CA 1
ATOM 4219 C C . LEU B 1 159 ? -2.029 -27.281 -1.89 1 90.94 159 LEU B C 1
ATOM 4221 O O . LEU B 1 159 ? -2.977 -27.844 -1.329 1 90.94 159 LEU B O 1
ATOM 4225 N N . VAL B 1 160 ? -1.574 -26.094 -1.591 1 94.06 160 VAL B N 1
ATOM 4226 C CA . VAL B 1 160 ? -2.221 -25.297 -0.552 1 94.06 160 VAL B CA 1
ATOM 4227 C C . VAL B 1 160 ? -2.918 -24.094 -1.181 1 94.06 160 VAL B C 1
ATOM 4229 O O . VAL B 1 160 ? -3.979 -23.672 -0.714 1 94.06 160 VAL B O 1
ATOM 4232 N N . TYR B 1 161 ? -2.367 -23.641 -2.148 1 95.75 161 TYR B N 1
ATOM 4233 C CA . TYR B 1 161 ? -2.857 -22.438 -2.816 1 95.75 161 TYR B CA 1
ATOM 4234 C C . TYR B 1 161 ? -2.982 -22.672 -4.316 1 95.75 161 TYR B C 1
ATOM 4236 O O . TYR B 1 161 ? -2.037 -23.125 -4.965 1 95.75 161 TYR B O 1
ATOM 4244 N N . LEU B 1 162 ? -4.148 -22.328 -4.875 1 94 162 LEU B N 1
ATOM 4245 C CA . LEU B 1 162 ? -4.395 -22.438 -6.309 1 94 162 LEU B CA 1
ATOM 4246 C C . LEU B 1 162 ? -5.07 -21.172 -6.84 1 94 162 LEU B C 1
ATOM 4248 O O . LEU B 1 162 ? -6.152 -20.797 -6.379 1 94 162 LEU B O 1
ATOM 4252 N N . ASP B 1 163 ? -4.406 -20.562 -7.746 1 94.69 163 ASP B N 1
ATOM 4253 C CA . ASP B 1 163 ? -4.98 -19.391 -8.406 1 94.69 163 ASP B CA 1
ATOM 4254 C C . ASP B 1 163 ? -5.227 -19.656 -9.891 1 94.69 163 ASP B C 1
ATOM 4256 O O . ASP B 1 163 ? -4.281 -19.719 -10.68 1 94.69 163 ASP B O 1
ATOM 4260 N N . MET B 1 164 ? -6.457 -19.875 -10.203 1 90.62 164 MET B N 1
ATOM 4261 C CA . MET B 1 164 ? -6.887 -20.125 -11.578 1 90.62 164 MET B CA 1
ATOM 4262 C C . MET B 1 164 ? -7.602 -18.906 -12.156 1 90.62 164 MET B C 1
ATOM 4264 O O . MET B 1 164 ? -8.445 -19.031 -13.047 1 90.62 164 MET B O 1
ATOM 4268 N N . SER B 1 165 ? -7.16 -17.797 -11.57 1 90.25 165 SER B N 1
ATOM 4269 C CA . SER B 1 165 ? -7.781 -16.578 -12.078 1 90.25 165 SER B CA 1
ATOM 4270 C C . SER B 1 165 ? -7.422 -16.344 -13.539 1 90.25 165 SER B C 1
ATOM 4272 O O . SER B 1 165 ? -6.289 -16.594 -13.953 1 90.25 165 SER B O 1
ATOM 4274 N N . ASN B 1 166 ? -8.367 -16.031 -14.328 1 85 166 ASN B N 1
ATOM 4275 C CA . ASN B 1 166 ? -8.219 -15.664 -15.734 1 85 166 ASN B CA 1
ATOM 4276 C C . ASN B 1 166 ? -8 -16.891 -16.625 1 85 166 ASN B C 1
ATOM 4278 O O . ASN B 1 166 ? -7.59 -16.766 -17.766 1 85 166 ASN B O 1
ATOM 4282 N N . VAL B 1 167 ? -8.055 -18 -16.031 1 86.94 167 VAL B N 1
ATOM 4283 C CA . VAL B 1 167 ? -8.117 -19.203 -16.859 1 86.94 167 VAL B CA 1
ATOM 4284 C C . VAL B 1 167 ? -9.562 -19.453 -17.297 1 86.94 167 VAL B C 1
ATOM 4286 O O . VAL B 1 167 ? -10.383 -19.938 -16.531 1 86.94 167 VAL B O 1
ATOM 4289 N N . LEU B 1 168 ? -9.812 -19.172 -18.469 1 84.25 168 LEU B N 1
ATOM 4290 C CA . LEU B 1 168 ? -11.188 -19.219 -18.969 1 84.25 168 LEU B CA 1
ATOM 4291 C C . LEU B 1 168 ? -11.695 -20.656 -19.016 1 84.25 168 LEU B C 1
ATOM 4293 O O . LEU B 1 168 ? -11.016 -21.547 -19.531 1 84.25 168 LEU B O 1
ATOM 4297 N N . MET B 1 169 ? -12.828 -20.734 -18.438 1 84.44 169 MET B N 1
ATOM 4298 C CA . MET B 1 169 ? -13.445 -22.062 -18.422 1 84.44 169 MET B CA 1
ATOM 4299 C C . MET B 1 169 ? -14.961 -21.953 -18.594 1 84.44 169 MET B C 1
ATOM 4301 O O . MET B 1 169 ? -15.57 -21 -18.125 1 84.44 169 MET B O 1
ATOM 4305 N N . LYS B 1 170 ? -15.508 -23.016 -19.266 1 87.56 170 LYS B N 1
ATOM 4306 C CA . LYS B 1 170 ? -16.969 -23.156 -19.281 1 87.56 170 LYS B CA 1
ATOM 4307 C C . LYS B 1 170 ? -17.5 -23.562 -17.922 1 87.56 170 LYS B C 1
ATOM 4309 O O . LYS B 1 170 ? -16.766 -24.125 -17.094 1 87.56 170 LYS B O 1
ATOM 4314 N N . ILE B 1 171 ? -18.719 -23.297 -17.719 1 87 171 ILE B N 1
ATOM 4315 C CA . ILE B 1 171 ? -19.344 -23.547 -16.422 1 87 171 ILE B CA 1
ATOM 4316 C C . ILE B 1 171 ? -19.188 -25.016 -16.047 1 87 171 ILE B C 1
ATOM 4318 O O . ILE B 1 171 ? -18.969 -25.344 -14.875 1 87 171 ILE B O 1
ATOM 4322 N N . ASP B 1 172 ? -19.281 -25.906 -17.047 1 86.25 172 ASP B N 1
ATOM 4323 C CA . ASP B 1 172 ? -19.141 -27.344 -16.766 1 86.25 172 ASP B CA 1
ATOM 4324 C C . ASP B 1 172 ? -17.719 -27.672 -16.328 1 86.25 172 ASP B C 1
ATOM 4326 O O . ASP B 1 172 ? -17.516 -28.453 -15.406 1 86.25 172 ASP B O 1
ATOM 4330 N N . SER B 1 173 ? -16.859 -27.031 -17.031 1 85 173 SER B N 1
ATOM 4331 C CA . SER B 1 173 ? -15.461 -27.234 -16.688 1 85 173 SER B CA 1
ATOM 4332 C C . SER B 1 173 ? -15.125 -26.625 -15.336 1 85 173 SER B C 1
ATOM 4334 O O . SER B 1 173 ? -14.289 -27.156 -14.594 1 85 173 SER B O 1
ATOM 4336 N N . PHE B 1 174 ? -15.75 -25.594 -15.094 1 85.56 174 PHE B N 1
ATOM 4337 C CA . PHE B 1 174 ? -15.609 -24.953 -13.789 1 85.56 174 PHE B CA 1
ATOM 4338 C C . PHE B 1 174 ? -16.031 -25.906 -12.672 1 85.56 174 PHE B C 1
ATOM 4340 O O . PHE B 1 174 ? -15.289 -26.109 -11.711 1 85.56 174 PHE B O 1
ATOM 4347 N N . LYS B 1 175 ? -17.156 -26.422 -12.82 1 87.19 175 LYS B N 1
ATOM 4348 C CA . LYS B 1 175 ? -17.641 -27.391 -11.852 1 87.19 175 LYS B CA 1
ATOM 4349 C C . LYS B 1 175 ? -16.688 -28.578 -11.719 1 87.19 175 LYS B C 1
ATOM 4351 O O . LYS B 1 175 ? -16.375 -29 -10.609 1 87.19 175 LYS B O 1
ATOM 4356 N N . ASP B 1 176 ? -16.188 -29.078 -12.852 1 89.81 176 ASP B N 1
ATOM 4357 C CA . ASP B 1 176 ? -15.305 -30.234 -12.875 1 89.81 176 ASP B CA 1
ATOM 4358 C C . ASP B 1 176 ? -13.984 -29.938 -12.18 1 89.81 176 ASP B C 1
ATOM 4360 O O . ASP B 1 176 ? -13.398 -30.812 -11.539 1 89.81 176 ASP B O 1
ATOM 4364 N N . LEU B 1 177 ? -13.508 -28.766 -12.336 1 88.75 177 LEU B N 1
ATOM 4365 C CA . LEU B 1 177 ? -12.289 -28.344 -11.648 1 88.75 177 LEU B CA 1
ATOM 4366 C C . LEU B 1 177 ? -12.406 -28.562 -10.148 1 88.75 177 LEU B C 1
ATOM 4368 O O . LEU B 1 177 ? -11.492 -29.125 -9.531 1 88.75 177 LEU B O 1
ATOM 4372 N N . PHE B 1 178 ? -13.531 -28.188 -9.555 1 89.75 178 PHE B N 1
ATOM 4373 C CA . PHE B 1 178 ? -13.727 -28.312 -8.117 1 89.75 178 PHE B CA 1
ATOM 4374 C C . PHE B 1 178 ? -13.977 -29.766 -7.73 1 89.75 178 PHE B C 1
ATOM 4376 O O . PHE B 1 178 ? -13.492 -30.234 -6.695 1 89.75 178 PHE B O 1
ATOM 4383 N N . GLU B 1 179 ? -14.617 -30.5 -8.562 1 89.69 179 GLU B N 1
ATOM 4384 C CA . GLU B 1 179 ? -14.961 -31.891 -8.273 1 89.69 179 GLU B CA 1
ATOM 4385 C C . GLU B 1 179 ? -13.734 -32.781 -8.391 1 89.69 179 GLU B C 1
ATOM 4387 O O . GLU B 1 179 ? -13.547 -33.719 -7.578 1 89.69 179 GLU B O 1
ATOM 4392 N N . GLU B 1 180 ? -12.938 -32.5 -9.352 1 89.44 180 GLU B N 1
ATOM 4393 C CA . GLU B 1 180 ? -11.867 -33.438 -9.672 1 89.44 180 GLU B CA 1
ATOM 4394 C C . GLU B 1 180 ? -10.531 -32.938 -9.125 1 89.44 180 GLU B C 1
ATOM 4396 O O . GLU B 1 180 ? -9.727 -33.75 -8.633 1 89.44 180 GLU B O 1
ATOM 4401 N N . ASP B 1 181 ? -10.297 -31.703 -9.211 1 88.62 181 ASP B N 1
ATOM 4402 C CA . ASP B 1 181 ? -8.992 -31.172 -8.836 1 88.62 181 ASP B CA 1
ATOM 4403 C C . ASP B 1 181 ? -8.977 -30.719 -7.379 1 88.62 181 ASP B C 1
ATOM 4405 O O . ASP B 1 181 ? -8.125 -31.141 -6.602 1 88.62 181 ASP B O 1
ATOM 4409 N N . ILE B 1 182 ? -9.945 -29.969 -6.98 1 87.19 182 ILE B N 1
ATOM 4410 C CA . ILE B 1 182 ? -9.922 -29.328 -5.676 1 87.19 182 ILE B CA 1
ATOM 4411 C C . ILE B 1 182 ? -10.32 -30.312 -4.59 1 87.19 182 ILE B C 1
ATOM 4413 O O . ILE B 1 182 ? -9.68 -30.391 -3.539 1 87.19 182 ILE B O 1
ATOM 4417 N N . GLN B 1 183 ? -11.328 -31.094 -4.855 1 84.12 183 GLN B N 1
ATOM 4418 C CA . GLN B 1 183 ? -11.828 -32.031 -3.865 1 84.12 183 GLN B CA 1
ATOM 4419 C C . GLN B 1 183 ? -10.742 -33.031 -3.459 1 84.12 183 GLN B C 1
ATOM 4421 O O . GLN B 1 183 ? -10.688 -33.469 -2.307 1 84.12 183 GLN B O 1
ATOM 4426 N N . SER B 1 184 ? -9.875 -33.375 -4.398 1 77.94 184 SER B N 1
ATOM 4427 C CA . SER B 1 184 ? -8.844 -34.375 -4.152 1 77.94 184 SER B CA 1
ATOM 4428 C C . SER B 1 184 ? -7.594 -33.75 -3.545 1 77.94 184 SER B C 1
ATOM 4430 O O . SER B 1 184 ? -6.66 -34.469 -3.162 1 77.94 184 SER B O 1
ATOM 4432 N N . SER B 1 185 ? -7.613 -32.5 -3.391 1 78.06 185 SER B N 1
ATOM 4433 C CA . SER B 1 185 ? -6.426 -31.781 -2.924 1 78.06 185 SER B CA 1
ATOM 4434 C C . SER B 1 185 ? -6.613 -31.266 -1.503 1 78.06 185 SER B C 1
ATOM 4436 O O . SER B 1 185 ? -7.641 -31.516 -0.872 1 78.06 185 SER B O 1
ATOM 4438 N N . LYS B 1 186 ? -5.652 -30.797 -0.936 1 82.06 186 LYS B N 1
ATOM 4439 C CA . LYS B 1 186 ? -5.695 -30.156 0.376 1 82.06 186 LYS B CA 1
ATOM 4440 C C . LYS B 1 186 ? -5.586 -28.641 0.251 1 82.06 186 LYS B C 1
ATOM 4442 O O . LYS B 1 186 ? -4.996 -27.969 1.111 1 82.06 186 LYS B O 1
ATOM 4447 N N . VAL B 1 187 ? -6.184 -28.172 -0.801 1 90.69 187 VAL B N 1
ATOM 4448 C CA . VAL B 1 187 ? -6.055 -26.75 -1.114 1 90.69 187 VAL B CA 1
ATOM 4449 C C . VAL B 1 187 ? -6.816 -25.922 -0.08 1 90.69 187 VAL B C 1
ATOM 4451 O O . VAL B 1 187 ? -7.941 -26.266 0.288 1 90.69 187 VAL B O 1
ATOM 4454 N N . LYS B 1 188 ? -6.176 -24.906 0.396 1 94.06 188 LYS B N 1
ATOM 4455 C CA . LYS B 1 188 ? -6.77 -24.047 1.411 1 94.06 188 LYS B CA 1
ATOM 4456 C C . LYS B 1 188 ? -7.336 -22.781 0.788 1 94.06 188 LYS B C 1
ATOM 4458 O O . LYS B 1 188 ? -8.328 -22.219 1.273 1 94.06 188 LYS B O 1
ATOM 4463 N N . ILE B 1 189 ? -6.719 -22.344 -0.226 1 96.25 189 ILE B N 1
ATOM 4464 C CA . ILE B 1 189 ? -7.125 -21.109 -0.884 1 96.25 189 ILE B CA 1
ATOM 4465 C C . ILE B 1 189 ? -7.266 -21.344 -2.387 1 96.25 189 ILE B C 1
ATOM 4467 O O . ILE B 1 189 ? -6.34 -21.844 -3.031 1 96.25 189 ILE B O 1
ATOM 4471 N N . VAL B 1 190 ? -8.438 -21 -2.941 1 95 190 VAL B N 1
ATOM 4472 C CA . VAL B 1 190 ? -8.695 -21.156 -4.371 1 95 190 VAL B CA 1
ATOM 4473 C C . VAL B 1 190 ? -9.266 -19.875 -4.945 1 95 190 VAL B C 1
ATOM 4475 O O . VAL B 1 190 ? -10.18 -19.281 -4.371 1 95 190 VAL B O 1
ATOM 4478 N N . LYS B 1 191 ? -8.695 -19.438 -5.953 1 94.75 191 LYS B N 1
ATOM 4479 C CA . LYS B 1 191 ? -9.234 -18.328 -6.746 1 94.75 191 LYS B CA 1
ATOM 4480 C C . LYS B 1 191 ? -9.641 -18.797 -8.141 1 94.75 191 LYS B C 1
ATOM 4482 O O . LYS B 1 191 ? -8.828 -19.391 -8.867 1 94.75 191 LYS B O 1
ATOM 4487 N N . ALA B 1 192 ? -10.875 -18.672 -8.453 1 88.31 192 ALA B N 1
ATOM 4488 C CA . ALA B 1 192 ? -11.414 -19.094 -9.742 1 88.31 192 ALA B CA 1
ATOM 4489 C C . ALA B 1 192 ? -12.289 -18 -10.359 1 88.31 192 ALA B C 1
ATOM 4491 O O . ALA B 1 192 ? -13.461 -17.875 -10.016 1 88.31 192 ALA B O 1
ATOM 4492 N N . ASN B 1 193 ? -11.688 -17.047 -11.266 1 75.62 193 ASN B N 1
ATOM 4493 C CA . ASN B 1 193 ? -12.336 -15.867 -11.82 1 75.62 193 ASN B CA 1
ATOM 4494 C C . ASN B 1 193 ? -12.32 -15.883 -13.344 1 75.62 193 ASN B C 1
ATOM 4496 O O . ASN B 1 193 ? -11.5 -15.203 -13.969 1 75.62 193 ASN B O 1
ATOM 4500 N N . SER B 1 194 ? -13.023 -16.828 -14.008 1 73.62 194 SER B N 1
ATOM 4501 C CA . SER B 1 194 ? -12.781 -16.844 -15.445 1 73.62 194 SER B CA 1
ATOM 4502 C C . SER B 1 194 ? -13.875 -17.609 -16.188 1 73.62 194 SER B C 1
ATOM 4504 O O . SER B 1 194 ? -13.602 -18.312 -17.156 1 73.62 194 SER B O 1
ATOM 4506 N N . MET B 1 195 ? -15.023 -17.328 -15.789 1 76.94 195 MET B N 1
ATOM 4507 C CA . MET B 1 195 ? -16.062 -18.047 -16.5 1 76.94 195 MET B CA 1
ATOM 4508 C C . MET B 1 195 ? -16.266 -17.469 -17.906 1 76.94 195 MET B C 1
ATOM 4510 O O . MET B 1 195 ? -16.219 -16.25 -18.094 1 76.94 195 MET B O 1
ATOM 4514 N N . LEU B 1 196 ? -16.438 -18.344 -18.781 1 77.88 196 LEU B N 1
ATOM 4515 C CA . LEU B 1 196 ? -16.594 -17.969 -20.188 1 77.88 196 LEU B CA 1
ATOM 4516 C C . LEU B 1 196 ? -18 -17.422 -20.453 1 77.88 196 LEU B C 1
ATOM 4518 O O . LEU B 1 196 ? -18.172 -16.516 -21.266 1 77.88 196 LEU B O 1
ATOM 4522 N N . GLU B 1 197 ? -18.891 -17.922 -19.734 1 82.94 197 GLU B N 1
ATOM 4523 C CA . GLU B 1 197 ? -20.281 -17.562 -19.969 1 82.94 197 GLU B CA 1
ATOM 4524 C C . GLU B 1 197 ? -20.562 -16.141 -19.531 1 82.94 197 GLU B C 1
ATOM 4526 O O . GLU B 1 197 ? -20 -15.656 -18.547 1 82.94 197 GLU B O 1
ATOM 4531 N N . TYR B 1 198 ? -21.438 -15.562 -20.328 1 82.19 198 TYR B N 1
ATOM 4532 C CA . TYR B 1 198 ? -21.875 -14.211 -20 1 82.19 198 TYR B CA 1
ATOM 4533 C C . TYR B 1 198 ? -22.75 -14.211 -18.75 1 82.19 198 TYR B C 1
ATOM 4535 O O . TYR B 1 198 ? -22.828 -13.203 -18.047 1 82.19 198 TYR B O 1
ATOM 4543 N N . SER B 1 199 ? -23.391 -15.211 -18.578 1 89.62 199 SER B N 1
ATOM 4544 C CA . SER B 1 199 ? -24.219 -15.375 -17.391 1 89.62 199 SER B CA 1
ATOM 4545 C C . SER B 1 199 ? -24.484 -16.844 -17.094 1 89.62 199 SER B C 1
ATOM 4547 O O . SER B 1 199 ? -24.672 -17.641 -18.016 1 89.62 199 SER B O 1
ATOM 4549 N N . ALA B 1 200 ? -24.391 -17.172 -15.875 1 91.25 200 ALA B N 1
ATOM 4550 C CA . ALA B 1 200 ? -24.719 -18.531 -15.461 1 91.25 200 ALA B CA 1
ATOM 4551 C C . ALA B 1 200 ? -25.125 -18.562 -13.984 1 91.25 200 ALA B C 1
ATOM 4553 O O . ALA B 1 200 ? -24.797 -17.656 -13.227 1 91.25 200 ALA B O 1
ATOM 4554 N N . ASP B 1 201 ? -25.906 -19.594 -13.68 1 91.88 201 ASP B N 1
ATOM 4555 C CA . ASP B 1 201 ? -26.172 -19.859 -12.266 1 91.88 201 ASP B CA 1
ATOM 4556 C C . ASP B 1 201 ? -25.047 -20.703 -11.648 1 91.88 201 ASP B C 1
ATOM 4558 O O . ASP B 1 201 ? -24.391 -21.484 -12.344 1 91.88 201 ASP B O 1
ATOM 4562 N N . LEU B 1 202 ? -24.797 -20.453 -10.391 1 92.12 202 LEU B N 1
ATOM 4563 C CA . LEU B 1 202 ? -23.875 -21.344 -9.688 1 92.12 202 LEU B CA 1
ATOM 4564 C C . LEU B 1 202 ? -24.359 -22.797 -9.758 1 92.12 202 LEU B C 1
ATOM 4566 O O . LEU B 1 202 ? -25.547 -23.062 -9.609 1 92.12 202 LEU B O 1
ATOM 4570 N N . PRO B 1 203 ? -23.469 -23.672 -10.023 1 88.94 203 PRO B N 1
ATOM 4571 C CA . PRO B 1 203 ? -23.891 -25.078 -10.102 1 88.94 203 PRO B CA 1
ATOM 4572 C C . PRO B 1 203 ? -24.594 -25.547 -8.836 1 88.94 203 PRO B C 1
ATOM 4574 O O . PRO B 1 203 ? -24.234 -25.141 -7.73 1 88.94 203 PRO B O 1
ATOM 4577 N N . LEU B 1 204 ? -25.562 -26.484 -9.078 1 87.88 204 LEU B N 1
ATOM 4578 C CA . LEU B 1 204 ? -26.312 -27.047 -7.957 1 87.88 204 LEU B CA 1
ATOM 4579 C C . LEU B 1 204 ? -25.391 -27.766 -6.988 1 87.88 204 LEU B C 1
ATOM 4581 O O . LEU B 1 204 ? -24.484 -28.5 -7.414 1 87.88 204 LEU B O 1
ATOM 4585 N N . CYS B 1 205 ? -25.547 -27.547 -5.711 1 90.44 205 CYS B N 1
ATOM 4586 C CA . CYS B 1 205 ? -24.812 -28.188 -4.621 1 90.44 205 CYS B CA 1
ATOM 4587 C C . CYS B 1 205 ? -23.312 -27.953 -4.773 1 90.44 205 CYS B C 1
ATOM 4589 O O . CYS B 1 205 ? -22.5 -28.844 -4.465 1 90.44 205 CYS B O 1
ATOM 4591 N N . PHE B 1 206 ? -22.984 -26.891 -5.277 1 91.56 206 PHE B N 1
ATOM 4592 C CA . PHE B 1 206 ? -21.594 -26.516 -5.523 1 91.56 206 PHE B CA 1
ATOM 4593 C C . PHE B 1 206 ? -20.766 -26.641 -4.25 1 91.56 206 PHE B C 1
ATOM 4595 O O . PHE B 1 206 ? -19.719 -27.281 -4.242 1 91.56 206 PHE B O 1
ATOM 4602 N N . PHE B 1 207 ? -21.203 -26.078 -3.127 1 92.31 207 PHE B N 1
ATOM 4603 C CA . PHE B 1 207 ? -20.422 -26.031 -1.9 1 92.31 207 PHE B CA 1
ATOM 4604 C C . PHE B 1 207 ? -20.312 -27.406 -1.274 1 92.31 207 PHE B C 1
ATOM 4606 O O . PHE B 1 207 ? -19.375 -27.672 -0.503 1 92.31 207 PHE B O 1
ATOM 4613 N N . ARG B 1 208 ? -21.172 -28.266 -1.589 1 90.75 208 ARG B N 1
ATOM 4614 C CA . ARG B 1 208 ? -21.062 -29.641 -1.099 1 90.75 208 ARG B CA 1
ATOM 4615 C C . ARG B 1 208 ? -19.812 -30.312 -1.631 1 90.75 208 ARG B C 1
ATOM 4617 O O . ARG B 1 208 ? -19.188 -31.125 -0.933 1 90.75 208 ARG B O 1
ATOM 4624 N N . ILE B 1 209 ? -19.484 -29.906 -2.85 1 88.38 209 ILE B N 1
ATOM 4625 C CA . ILE B 1 209 ? -18.297 -30.453 -3.494 1 88.38 209 ILE B CA 1
ATOM 4626 C C . ILE B 1 209 ? -17.062 -30.141 -2.645 1 88.38 209 ILE B C 1
ATOM 4628 O O . ILE B 1 209 ? -16.094 -30.906 -2.635 1 88.38 209 ILE B O 1
ATOM 4632 N N . LEU B 1 210 ? -17.125 -29.141 -1.908 1 89.94 210 LEU B N 1
ATOM 4633 C CA . LEU B 1 210 ? -15.945 -28.641 -1.197 1 89.94 210 LEU B CA 1
ATOM 4634 C C . LEU B 1 210 ? -15.922 -29.156 0.239 1 89.94 210 LEU B C 1
ATOM 4636 O O . LEU B 1 210 ? -14.984 -28.859 0.988 1 89.94 210 LEU B O 1
ATOM 4640 N N . ASN B 1 211 ? -16.922 -29.953 0.406 1 87.12 211 ASN B N 1
ATOM 4641 C CA . ASN B 1 211 ? -16.938 -30.5 1.759 1 87.12 211 ASN B CA 1
ATOM 4642 C C . ASN B 1 211 ? -15.727 -31.391 2.016 1 8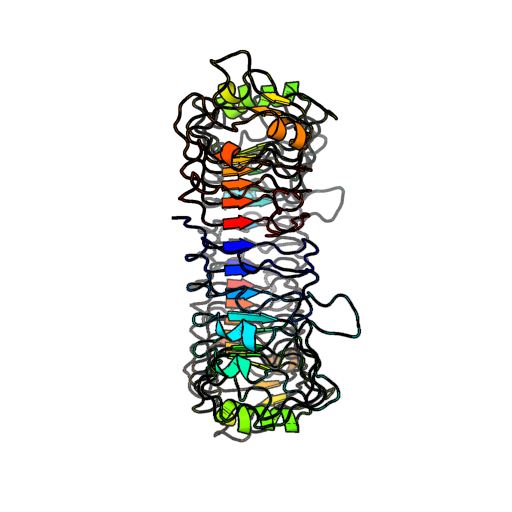7.12 211 ASN B C 1
ATOM 4644 O O . ASN B 1 211 ? -15.281 -32.125 1.123 1 87.12 211 ASN B O 1
ATOM 4648 N N . ASP B 1 212 ? -14.984 -31.297 3.029 1 82.44 212 ASP B N 1
ATOM 4649 C CA . ASP B 1 212 ? -13.898 -32.156 3.492 1 82.44 212 ASP B CA 1
ATOM 4650 C C . ASP B 1 212 ? -12.586 -31.781 2.795 1 82.44 212 ASP B C 1
ATOM 4652 O O . ASP B 1 212 ? -11.641 -32.594 2.789 1 82.44 212 ASP B O 1
ATOM 4656 N N . THR B 1 213 ? -12.531 -30.828 1.938 1 85.12 213 THR B N 1
ATOM 4657 C CA . THR B 1 213 ? -11.297 -30.391 1.287 1 85.12 213 THR B CA 1
ATOM 4658 C C . THR B 1 213 ? -10.422 -29.594 2.256 1 85.12 213 THR B C 1
ATOM 4660 O O . THR B 1 213 ? -9.211 -29.484 2.062 1 85.12 213 THR B O 1
ATOM 4663 N N . GLY B 1 214 ? -11.039 -29.047 3.264 1 89.38 214 GLY B N 1
ATOM 4664 C CA . GLY B 1 214 ? -10.305 -28.172 4.168 1 89.38 214 GLY B CA 1
ATOM 4665 C C . GLY B 1 214 ? -10.133 -26.766 3.629 1 89.38 214 GLY B C 1
ATOM 4666 O O . GLY B 1 214 ? -9.344 -25.984 4.164 1 89.38 214 GLY B O 1
ATOM 4667 N N . ILE B 1 215 ? -10.836 -26.328 2.609 1 93.81 215 ILE B N 1
ATOM 4668 C CA . ILE B 1 215 ? -10.742 -25.016 1.984 1 93.81 215 ILE B CA 1
ATOM 4669 C C . ILE B 1 215 ? -11.109 -23.938 3 1 93.81 215 ILE B C 1
ATOM 4671 O O . ILE B 1 215 ? -12.039 -24.109 3.791 1 93.81 215 ILE B O 1
ATOM 4675 N N . GLU B 1 216 ? -10.273 -22.922 3.008 1 97.38 216 GLU B N 1
ATOM 4676 C CA . GLU B 1 216 ? -10.477 -21.859 3.975 1 97.38 216 GLU B CA 1
ATOM 4677 C C . GLU B 1 216 ? -10.906 -20.562 3.281 1 97.38 216 GLU B C 1
ATOM 4679 O O . GLU B 1 216 ? -11.68 -19.781 3.84 1 97.38 216 GLU B O 1
ATOM 4684 N N . GLU B 1 217 ? -10.367 -20.344 2.168 1 98.19 217 GLU B N 1
ATOM 4685 C CA . GLU B 1 217 ? -10.703 -19.141 1.402 1 98.19 217 GLU B CA 1
ATOM 4686 C C . GLU B 1 217 ? -11.062 -19.5 -0.038 1 98.19 217 GLU B C 1
ATOM 4688 O O . GLU B 1 217 ? -10.328 -20.219 -0.71 1 98.19 217 GLU B O 1
ATOM 4693 N N . LEU B 1 218 ? -12.211 -18.984 -0.495 1 96.81 218 LEU B N 1
ATOM 4694 C CA . LEU B 1 218 ? -12.68 -19.219 -1.859 1 96.81 218 LEU B CA 1
ATOM 4695 C C . LEU B 1 218 ? -13.016 -17.906 -2.547 1 96.81 218 LEU B C 1
ATOM 4697 O O . LEU B 1 218 ? -13.875 -17.156 -2.07 1 96.81 218 LEU B O 1
ATOM 4701 N N . TYR B 1 219 ? -12.328 -17.625 -3.594 1 96.81 219 TYR B N 1
ATOM 4702 C CA . TYR B 1 219 ? -12.57 -16.438 -4.406 1 96.81 219 TYR B CA 1
ATOM 4703 C C . TYR B 1 219 ? -13.18 -16.812 -5.75 1 96.81 219 TYR B C 1
ATOM 4705 O O . TYR B 1 219 ? -12.508 -17.406 -6.602 1 96.81 219 TYR B O 1
ATOM 4713 N N . ILE B 1 220 ? -14.383 -16.516 -5.906 1 94.44 220 ILE B N 1
ATOM 4714 C CA . ILE B 1 220 ? -15.102 -16.734 -7.16 1 94.44 220 ILE B CA 1
ATOM 4715 C C . ILE B 1 220 ? -15.547 -15.383 -7.727 1 94.44 220 ILE B C 1
ATOM 4717 O O . ILE B 1 220 ? -16.703 -15.234 -8.148 1 94.44 220 ILE B O 1
ATOM 4721 N N . THR B 1 221 ? -14.633 -14.484 -7.75 1 95.06 221 THR B N 1
ATOM 4722 C CA . THR B 1 221 ? -14.891 -13.102 -8.125 1 95.06 221 THR B CA 1
ATOM 4723 C C . THR B 1 221 ? -14.844 -12.93 -9.641 1 95.06 221 THR B C 1
ATOM 4725 O O . THR B 1 221 ? -14.32 -13.797 -10.352 1 95.06 221 THR B O 1
ATOM 4728 N N . ASN B 1 222 ? -15.43 -11.875 -10.086 1 93 222 ASN B N 1
ATOM 4729 C CA . ASN B 1 222 ? -15.32 -11.484 -11.484 1 93 222 ASN B CA 1
ATOM 4730 C C . ASN B 1 222 ? -15.797 -12.594 -12.414 1 93 222 ASN B C 1
ATOM 4732 O O . ASN B 1 222 ? -15.125 -12.914 -13.406 1 93 222 ASN B O 1
ATOM 4736 N N . ASN B 1 223 ? -16.781 -13.219 -12.008 1 93.81 223 ASN B N 1
ATOM 4737 C CA . ASN B 1 223 ? -17.516 -14.133 -12.867 1 93.81 223 ASN B CA 1
ATOM 4738 C C . ASN B 1 223 ? -18.859 -13.547 -13.281 1 93.81 223 ASN B C 1
ATOM 4740 O O . ASN B 1 223 ? -19.047 -12.328 -13.25 1 93.81 223 ASN B O 1
ATOM 4744 N N . SER B 1 224 ? -19.75 -14.367 -13.82 1 93.19 224 SER B N 1
ATOM 4745 C CA . SER B 1 224 ? -21.062 -13.883 -14.273 1 93.19 224 SER B CA 1
ATOM 4746 C C . SER B 1 224 ? -22.188 -14.711 -13.664 1 93.19 224 SER B C 1
ATOM 4748 O O . SER B 1 224 ? -23.172 -15.016 -14.344 1 93.19 224 SER B O 1
ATOM 4750 N N . PHE B 1 225 ? -21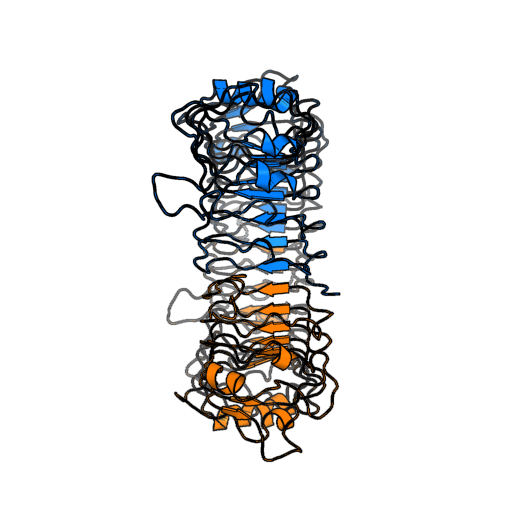.938 -14.984 -12.461 1 94.75 225 PHE B N 1
ATOM 4751 C CA . PHE B 1 225 ? -23 -15.727 -11.789 1 94.75 225 PHE B CA 1
ATOM 4752 C C . PHE B 1 225 ? -24.188 -14.828 -11.5 1 94.75 225 PHE B C 1
ATOM 4754 O O . PHE B 1 225 ? -24.016 -13.68 -11.094 1 94.75 225 PHE B O 1
ATOM 4761 N N . VAL B 1 226 ? -25.375 -15.344 -11.664 1 95.94 226 VAL B N 1
ATOM 4762 C CA . VAL B 1 226 ? -26.594 -14.562 -11.5 1 95.94 226 VAL B CA 1
ATOM 4763 C C . VAL B 1 226 ? -27.328 -15.023 -10.242 1 95.94 226 VAL B C 1
ATOM 4765 O O . VAL B 1 226 ? -27.812 -14.203 -9.461 1 95.94 226 VAL B O 1
ATOM 4768 N N . VAL B 1 227 ? -27.406 -16.344 -10.109 1 93.62 227 VAL B N 1
ATOM 4769 C CA . VAL B 1 227 ? -28.094 -16.922 -8.961 1 93.62 227 VAL B CA 1
ATOM 4770 C C . VAL B 1 227 ? -27.141 -17.844 -8.195 1 93.62 227 VAL B C 1
ATOM 4772 O O . VAL B 1 227 ? -26.516 -18.719 -8.797 1 93.62 227 VAL B O 1
ATOM 4775 N N . ALA B 1 228 ? -26.984 -17.594 -6.934 1 91.62 228 ALA B N 1
ATOM 4776 C CA . ALA B 1 228 ? -26.203 -18.469 -6.043 1 91.62 228 ALA B CA 1
ATOM 4777 C C . ALA B 1 228 ? -27.062 -18.922 -4.855 1 91.62 228 ALA B C 1
ATOM 4779 O O . ALA B 1 228 ? -27.031 -18.297 -3.795 1 91.62 228 ALA B O 1
ATOM 4780 N N . GLU B 1 229 ? -27.828 -19.875 -5.004 1 86.25 229 GLU B N 1
ATOM 4781 C CA . GLU B 1 229 ? -28.688 -20.422 -3.959 1 86.25 229 GLU B CA 1
ATOM 4782 C C . GLU B 1 229 ? -28.953 -21.906 -4.184 1 86.25 229 GLU B C 1
ATOM 4784 O O . GLU B 1 229 ? -28.672 -22.438 -5.258 1 86.25 229 GLU B O 1
ATOM 4789 N N . ASN B 1 230 ? -29.25 -22.578 -3.031 1 78.06 230 ASN B N 1
ATOM 4790 C CA . ASN B 1 230 ? -29.766 -23.938 -3.119 1 78.06 230 ASN B CA 1
ATOM 4791 C C . ASN B 1 230 ? -31.109 -24.078 -2.412 1 78.06 230 ASN B C 1
ATOM 4793 O O . ASN B 1 230 ? -31.188 -24.672 -1.337 1 78.06 230 ASN B O 1
ATOM 4797 N N . VAL B 1 231 ? -32.188 -23.297 -2.557 1 64.81 231 VAL B N 1
ATOM 4798 C CA . VAL B 1 231 ? -33.375 -23.156 -1.722 1 64.81 231 VAL B CA 1
ATOM 4799 C C . VAL B 1 231 ? -34.094 -24.5 -1.575 1 64.81 231 VAL B C 1
ATOM 4801 O O . VAL B 1 231 ? -34.625 -24.812 -0.504 1 64.81 231 VAL B O 1
ATOM 4804 N N . HIS B 1 232 ? -34 -25.312 -2.568 1 67.62 232 HIS B N 1
ATOM 4805 C CA . HIS B 1 232 ? -34.938 -26.422 -2.484 1 67.62 232 HIS B CA 1
ATOM 4806 C C . HIS B 1 232 ? -34.25 -27.703 -2.031 1 67.62 232 HIS B C 1
ATOM 4808 O O . HIS B 1 232 ? -34.875 -28.75 -1.888 1 67.62 232 HIS B O 1
ATOM 4814 N N . ILE B 1 233 ? -32.906 -27.625 -1.625 1 78.5 233 ILE B N 1
ATOM 4815 C CA . ILE B 1 233 ? -32.188 -28.812 -1.213 1 78.5 233 ILE B CA 1
ATOM 4816 C C . ILE B 1 233 ? -31.406 -28.531 0.078 1 78.5 233 ILE B C 1
ATOM 4818 O O . ILE B 1 233 ? -30.312 -27.984 0.044 1 78.5 233 ILE B O 1
ATOM 4822 N N . LYS B 1 234 ? -32 -28.906 1.188 1 76.81 234 LYS B N 1
ATOM 4823 C CA . LYS B 1 234 ? -31.484 -28.609 2.518 1 76.81 234 LYS B CA 1
ATOM 4824 C C . LYS B 1 234 ? -30.047 -29.094 2.67 1 76.81 234 LYS B C 1
ATOM 4826 O O . LYS B 1 234 ? -29.203 -28.406 3.246 1 76.81 234 LYS B O 1
ATOM 4831 N N . MET B 1 235 ? -29.75 -30.266 2.059 1 79.44 235 MET B N 1
ATOM 4832 C CA . MET B 1 235 ? -28.453 -30.891 2.252 1 79.44 235 MET B CA 1
ATOM 4833 C C . MET B 1 235 ? -27.359 -30.125 1.516 1 79.44 235 MET B C 1
ATOM 4835 O O . MET B 1 235 ? -26.172 -30.297 1.797 1 79.44 235 MET B O 1
ATOM 4839 N N . CYS B 1 236 ? -27.781 -29.109 0.706 1 84.69 236 CYS B N 1
ATOM 4840 C CA . CYS B 1 236 ? -26.828 -28.406 -0.145 1 84.69 236 CYS B CA 1
ATOM 4841 C C . CYS B 1 236 ? -26.766 -26.922 0.204 1 84.69 236 CYS B C 1
ATOM 4843 O O . CYS B 1 236 ? -26.125 -26.141 -0.499 1 84.69 236 CYS B O 1
ATOM 4845 N N . ASN B 1 237 ? -27.312 -26.609 1.323 1 83.81 237 ASN B N 1
ATOM 4846 C CA . ASN B 1 237 ? -27.516 -25.188 1.544 1 83.81 237 ASN B CA 1
ATOM 4847 C C . ASN B 1 237 ? -26.391 -24.562 2.361 1 83.81 237 ASN B C 1
ATOM 4849 O O . ASN B 1 237 ? -26.219 -23.344 2.375 1 83.81 237 ASN B O 1
ATOM 4853 N N . ALA B 1 238 ? -25.562 -25.438 2.924 1 85.25 238 ALA B N 1
ATOM 4854 C CA . ALA B 1 238 ? -24.531 -24.891 3.805 1 85.25 238 ALA B CA 1
ATOM 4855 C C . ALA B 1 238 ? -23.188 -24.828 3.092 1 85.25 238 ALA B C 1
ATOM 4857 O O . ALA B 1 238 ? -22.844 -25.734 2.334 1 85.25 238 ALA B O 1
ATOM 4858 N N . VAL B 1 239 ? -22.422 -23.766 3.338 1 90.5 239 VAL B N 1
ATOM 4859 C CA . VAL B 1 239 ? -21.031 -23.719 2.885 1 90.5 239 VAL B CA 1
ATOM 4860 C C . VAL B 1 239 ? -20.172 -24.578 3.787 1 90.5 239 VAL B C 1
ATOM 4862 O O . VAL B 1 239 ? -20.547 -24.875 4.922 1 90.5 239 VAL B O 1
ATOM 4865 N N . PRO B 1 240 ? -19.031 -24.984 3.291 1 91.81 240 PRO B N 1
ATOM 4866 C CA . PRO B 1 240 ? -18.156 -25.828 4.109 1 91.81 240 PRO B CA 1
ATOM 4867 C C . PRO B 1 240 ? -17.766 -25.172 5.426 1 91.81 240 PRO B C 1
ATOM 4869 O O . PRO B 1 240 ? -17.547 -23.953 5.473 1 91.81 240 PRO B O 1
ATOM 4872 N N . THR B 1 241 ? -17.641 -26.016 6.504 1 91.75 241 THR B N 1
ATOM 4873 C CA . THR B 1 241 ? -17.359 -25.516 7.844 1 91.75 241 THR B CA 1
ATOM 4874 C C . THR B 1 241 ? -15.953 -24.938 7.926 1 91.75 241 THR B C 1
ATOM 4876 O O . THR B 1 241 ? -15.641 -24.172 8.828 1 91.75 241 THR B O 1
ATOM 4879 N N . THR B 1 242 ? -15.117 -25.312 7.016 1 94.44 242 THR B N 1
ATOM 4880 C CA . THR B 1 242 ? -13.734 -24.844 7.043 1 94.44 242 THR B CA 1
ATOM 4881 C C . THR B 1 242 ? -13.617 -23.484 6.363 1 94.44 242 THR B C 1
ATOM 4883 O O . THR B 1 242 ? -12.609 -22.781 6.523 1 94.44 242 THR B O 1
ATOM 4886 N N . LEU B 1 243 ? -14.617 -23.109 5.59 1 95.69 243 LEU B N 1
ATOM 4887 C CA . LEU B 1 243 ? -14.562 -21.891 4.809 1 95.69 243 LEU B CA 1
ATOM 4888 C C . LEU B 1 243 ? -14.664 -20.656 5.711 1 95.69 243 LEU B C 1
ATOM 4890 O O . LEU B 1 243 ? -15.617 -20.531 6.488 1 95.69 243 LEU B O 1
ATOM 4894 N N . LYS B 1 244 ? -13.648 -19.797 5.641 1 97.94 244 LYS B N 1
ATOM 4895 C CA . LYS B 1 244 ? -13.609 -18.594 6.465 1 97.94 244 LYS B CA 1
ATOM 4896 C C . LYS B 1 244 ? -13.852 -17.344 5.625 1 97.94 244 LYS B C 1
ATOM 4898 O O . LYS B 1 244 ? -14.359 -16.344 6.129 1 97.94 244 LYS B O 1
ATOM 4903 N N . LEU B 1 245 ? -13.508 -17.406 4.434 1 98.5 245 LEU B N 1
ATOM 4904 C CA . LEU B 1 245 ? -13.672 -16.281 3.535 1 98.5 245 LEU B CA 1
ATOM 4905 C C . LEU B 1 245 ? -14.289 -16.719 2.213 1 98.5 245 LEU B C 1
ATOM 4907 O O . LEU B 1 245 ? -13.836 -17.672 1.594 1 98.5 245 LEU B O 1
ATOM 4911 N N . LEU B 1 246 ? -15.359 -16.109 1.857 1 97.56 246 LEU B N 1
ATOM 4912 C CA . LEU B 1 246 ? -16.047 -16.328 0.59 1 97.56 246 LEU B CA 1
ATOM 4913 C C . LEU B 1 246 ? -16.219 -15.023 -0.17 1 97.56 246 LEU B C 1
ATOM 4915 O O . LEU B 1 246 ? -16.828 -14.078 0.341 1 97.56 246 LEU B O 1
ATOM 4919 N N . ASP B 1 247 ? -15.656 -14.938 -1.336 1 98.06 247 ASP B N 1
ATOM 4920 C CA . ASP B 1 247 ? -15.695 -13.711 -2.127 1 98.06 247 ASP B CA 1
ATOM 4921 C C . ASP B 1 247 ? -16.438 -13.93 -3.447 1 98.06 247 ASP B C 1
ATOM 4923 O O . ASP B 1 247 ? -15.922 -14.609 -4.34 1 98.06 247 ASP B O 1
ATOM 4927 N N . PHE B 1 248 ? -17.625 -13.383 -3.594 1 97 248 PHE B N 1
ATOM 4928 C CA . PHE B 1 248 ? -18.422 -13.398 -4.805 1 97 248 PHE B CA 1
ATOM 4929 C C . PHE B 1 248 ? -18.5 -12.016 -5.434 1 97 248 PHE B C 1
ATOM 4931 O O . PHE B 1 248 ? -19.469 -11.688 -6.121 1 97 248 PHE B O 1
ATOM 4938 N N . SER B 1 249 ? -17.531 -11.219 -5.117 1 97.88 249 SER B N 1
ATOM 4939 C CA . SER B 1 249 ? -17.594 -9.852 -5.621 1 97.88 249 SER B CA 1
ATOM 4940 C C . SER B 1 249 ? -17.516 -9.812 -7.141 1 97.88 249 SER B C 1
ATOM 4942 O O . SER B 1 249 ? -16.969 -10.734 -7.758 1 97.88 249 SER B O 1
ATOM 4944 N N . ASN B 1 250 ? -18.062 -8.781 -7.746 1 96.88 250 ASN B N 1
ATOM 4945 C CA . ASN B 1 250 ? -18.016 -8.508 -9.18 1 96.88 250 ASN B CA 1
ATOM 4946 C C . ASN B 1 250 ? -18.625 -9.656 -9.984 1 96.88 250 ASN B C 1
ATOM 4948 O O . ASN B 1 250 ? -18 -10.148 -10.93 1 96.88 250 ASN B O 1
ATOM 4952 N N . ASN B 1 251 ? -19.75 -10.094 -9.539 1 97.12 251 ASN B N 1
ATOM 4953 C CA . ASN B 1 251 ? -20.641 -10.969 -10.305 1 97.12 251 ASN B CA 1
ATOM 4954 C C . ASN B 1 251 ? -21.922 -10.25 -10.695 1 97.12 251 ASN B C 1
ATOM 4956 O O . ASN B 1 251 ? -21.953 -9.023 -10.789 1 97.12 251 ASN B O 1
ATOM 4960 N N . LYS B 1 252 ? -22.922 -10.977 -11.055 1 96.94 252 LYS B N 1
ATOM 4961 C CA . LYS B 1 252 ? -24.234 -10.438 -11.406 1 96.94 252 LYS B CA 1
ATOM 4962 C C . LYS B 1 252 ? -25.328 -11.031 -10.516 1 96.94 252 LYS B C 1
ATOM 4964 O O . LYS B 1 252 ? -26.438 -11.297 -10.984 1 96.94 252 LYS B O 1
ATOM 4969 N N . LEU B 1 253 ? -24.922 -11.195 -9.297 1 96.81 253 LEU B N 1
ATOM 4970 C CA . LEU B 1 253 ? -25.828 -11.914 -8.406 1 96.81 253 LEU B CA 1
ATOM 4971 C C . LEU B 1 253 ? -27.109 -11.109 -8.172 1 96.81 253 LEU B C 1
ATOM 4973 O O . LEU B 1 253 ? -27.047 -9.938 -7.801 1 96.81 253 LEU B O 1
ATOM 4977 N N . THR B 1 254 ? -28.219 -11.719 -8.367 1 95.75 254 THR B N 1
ATOM 4978 C CA . THR B 1 254 ? -29.516 -11.164 -7.988 1 95.75 254 THR B CA 1
ATOM 4979 C C . THR B 1 254 ? -30.062 -11.867 -6.742 1 95.75 254 THR B C 1
ATOM 4981 O O . THR B 1 254 ? -30.969 -11.359 -6.09 1 95.75 254 THR B O 1
ATOM 4984 N N . LYS B 1 255 ? -29.438 -12.992 -6.551 1 91.88 255 LYS B N 1
ATOM 4985 C CA . LYS B 1 255 ? -29.797 -13.766 -5.371 1 91.88 255 LYS B CA 1
ATOM 4986 C C . LYS B 1 255 ? -28.578 -14.461 -4.773 1 91.88 255 LYS B C 1
ATOM 4988 O O . LYS B 1 255 ? -27.75 -15.008 -5.5 1 91.88 255 LYS B O 1
ATOM 4993 N N . PHE B 1 256 ? -28.469 -14.477 -3.486 1 91.75 256 PHE B N 1
ATOM 4994 C CA . PHE B 1 256 ? -27.453 -15.203 -2.715 1 91.75 256 PHE B CA 1
ATOM 4995 C C . PHE B 1 256 ? -28.047 -15.734 -1.418 1 91.75 256 PHE B C 1
ATOM 4997 O O . PHE B 1 256 ? -28.469 -14.961 -0.556 1 91.75 256 PHE B O 1
ATOM 5004 N N . CYS B 1 257 ? -28.094 -17 -1.3 1 87.06 257 CYS B N 1
ATOM 5005 C CA . CYS B 1 257 ? -28.719 -17.578 -0.113 1 87.06 257 CYS B CA 1
ATOM 5006 C C . CYS B 1 257 ? -28.031 -18.891 0.286 1 87.06 257 CYS B C 1
ATOM 5008 O O . CYS B 1 257 ? -28.188 -19.906 -0.377 1 87.06 257 CYS B O 1
ATOM 5010 N N . PHE B 1 258 ? -27.234 -18.844 1.275 1 88.31 258 PHE B N 1
ATOM 5011 C CA . PHE B 1 258 ? -26.562 -20.016 1.841 1 88.31 258 PHE B CA 1
ATOM 5012 C C . PHE B 1 258 ? -26.453 -19.906 3.357 1 88.31 258 PHE B C 1
ATOM 5014 O O . PHE B 1 258 ? -26.5 -18.797 3.906 1 88.31 258 PHE B O 1
ATOM 5021 N N . GLU B 1 259 ? -26.484 -21.094 3.969 1 86.06 259 GLU B N 1
ATOM 5022 C CA . GLU B 1 259 ? -26.109 -21.109 5.379 1 86.06 259 GLU B CA 1
ATOM 5023 C C . GLU B 1 259 ? -24.609 -20.938 5.547 1 86.06 259 GLU B C 1
ATOM 5025 O O . GLU B 1 259 ? -23.828 -21.688 4.953 1 86.06 259 GLU B O 1
ATOM 5030 N N . ILE B 1 260 ? -24.188 -19.969 6.336 1 88.75 260 ILE B N 1
ATOM 5031 C CA . ILE B 1 260 ? -22.781 -19.656 6.488 1 88.75 260 ILE B CA 1
ATOM 5032 C C . ILE B 1 260 ? -22.406 -19.625 7.969 1 88.75 260 ILE B C 1
ATOM 5034 O O . ILE B 1 260 ? -21.922 -18.609 8.469 1 88.75 260 ILE B O 1
ATOM 5038 N N . PRO B 1 261 ? -22.547 -20.75 8.688 1 87.88 261 PRO B N 1
ATOM 5039 C CA . PRO B 1 261 ? -22.406 -20.734 10.141 1 87.88 261 PRO B CA 1
ATOM 5040 C C . PRO B 1 261 ? -20.984 -20.391 10.594 1 87.88 261 PRO B C 1
ATOM 5042 O O . PRO B 1 261 ? -20.812 -19.766 11.641 1 87.88 261 PRO B O 1
ATOM 5045 N N . TYR B 1 262 ? -19.969 -20.766 9.781 1 92.19 262 TYR B N 1
ATOM 5046 C CA . TYR B 1 262 ? -18.609 -20.594 10.273 1 92.19 262 TYR B CA 1
ATOM 5047 C C . TYR B 1 262 ? -17.828 -19.625 9.391 1 92.19 262 TYR B C 1
ATOM 5049 O O . TYR B 1 262 ? -16.609 -19.453 9.562 1 92.19 262 TYR B O 1
ATOM 5057 N N . LEU B 1 263 ? -18.5 -19 8.445 1 94.69 263 LEU B N 1
ATOM 5058 C CA . LEU B 1 263 ? -17.875 -18 7.598 1 94.69 263 LEU B CA 1
ATOM 5059 C C . LEU B 1 263 ? -17.531 -16.75 8.398 1 94.69 263 LEU B C 1
ATOM 5061 O O . LEU B 1 263 ? -18.312 -16.297 9.242 1 94.69 263 LEU B O 1
ATOM 5065 N N . VAL B 1 264 ? -16.375 -16.219 8.148 1 97.44 264 VAL B N 1
ATOM 5066 C CA . VAL B 1 264 ? -15.922 -15.047 8.891 1 97.44 264 VAL B CA 1
ATOM 5067 C C . VAL B 1 264 ? -16.062 -13.797 8.023 1 97.44 264 VAL B C 1
ATOM 5069 O O . VAL B 1 264 ? -16.469 -12.734 8.508 1 97.44 264 VAL B O 1
ATOM 5072 N N . THR B 1 265 ? -15.734 -13.891 6.777 1 98.25 265 THR B N 1
ATOM 5073 C CA . THR B 1 265 ? -15.812 -12.773 5.84 1 98.25 265 THR B CA 1
ATOM 5074 C C . THR B 1 265 ? -16.609 -13.164 4.598 1 98.25 265 THR B C 1
ATOM 5076 O O . THR B 1 265 ? -16.344 -14.188 3.979 1 98.25 265 THR B O 1
ATOM 5079 N N . LEU B 1 266 ? -17.609 -12.367 4.273 1 97.19 266 LEU B N 1
ATOM 5080 C CA . LEU B 1 266 ? -18.406 -12.523 3.066 1 97.19 266 LEU B CA 1
ATOM 5081 C C . LEU B 1 266 ? -18.359 -11.258 2.211 1 97.19 266 LEU B C 1
ATOM 5083 O O . LEU B 1 266 ? -18.75 -10.18 2.662 1 97.19 266 LEU B O 1
ATOM 5087 N N . ASN B 1 267 ? -17.812 -11.359 1.07 1 98.5 267 ASN B N 1
ATOM 5088 C CA . ASN B 1 267 ? -17.719 -10.234 0.151 1 98.5 267 ASN B CA 1
ATOM 5089 C C . ASN B 1 267 ? -18.688 -10.383 -1.021 1 98.5 267 ASN B C 1
ATOM 5091 O O . ASN B 1 267 ? -18.5 -11.25 -1.877 1 98.5 267 ASN B O 1
ATOM 5095 N N . LEU B 1 268 ? -19.734 -9.602 -1.059 1 98 268 LEU B N 1
ATOM 5096 C CA . LEU B 1 268 ? -20.719 -9.594 -2.123 1 98 268 LEU B CA 1
ATOM 5097 C C . LEU B 1 268 ? -20.719 -8.266 -2.867 1 98 268 LEU B C 1
ATOM 5099 O O . LEU B 1 268 ? -21.75 -7.855 -3.424 1 98 268 LEU B O 1
ATOM 5103 N N . LYS B 1 269 ? -19.578 -7.605 -2.756 1 98.69 269 LYS B N 1
ATOM 5104 C CA . LYS B 1 269 ? -19.422 -6.297 -3.381 1 98.69 269 LYS B CA 1
ATOM 5105 C C . LYS B 1 269 ? -19.734 -6.352 -4.871 1 98.69 269 LYS B C 1
ATOM 5107 O O . LYS B 1 269 ? -19.344 -7.297 -5.559 1 98.69 269 LYS B O 1
ATOM 5112 N N . ASN B 1 270 ? -20.375 -5.371 -5.363 1 98.5 270 ASN B N 1
ATOM 5113 C CA . ASN B 1 270 ? -20.594 -5.152 -6.789 1 98.5 270 ASN B CA 1
ATOM 5114 C C . ASN B 1 270 ? -21.391 -6.293 -7.418 1 98.5 270 ASN B C 1
ATOM 5116 O O . ASN B 1 270 ? -20.891 -6.988 -8.305 1 98.5 270 ASN B O 1
ATOM 5120 N N . ASN B 1 271 ? -22.594 -6.461 -6.926 1 98.31 271 ASN B N 1
ATOM 5121 C CA . ASN B 1 271 ? -23.641 -7.34 -7.453 1 98.31 271 ASN B CA 1
ATOM 5122 C C . ASN B 1 271 ? -24.969 -6.609 -7.594 1 98.31 271 ASN B C 1
ATOM 5124 O O . ASN B 1 271 ? -25 -5.379 -7.664 1 98.31 271 ASN B O 1
ATOM 5128 N N . PHE B 1 272 ? -26.078 -7.371 -7.836 1 97.44 272 PHE B N 1
ATOM 5129 C CA . PHE B 1 272 ? -27.406 -6.805 -7.977 1 97.44 272 PHE B CA 1
ATOM 5130 C C . PHE B 1 272 ? -28.359 -7.398 -6.949 1 97.44 272 PHE B C 1
ATOM 5132 O O . PHE B 1 272 ? -29.422 -7.922 -7.305 1 97.44 272 PHE B O 1
ATOM 5139 N N . LEU B 1 273 ? -28 -7.113 -5.727 1 95.44 273 LEU B N 1
ATOM 5140 C CA . LEU B 1 273 ? -28.703 -7.848 -4.68 1 95.44 273 LEU B CA 1
ATOM 5141 C C . LEU B 1 273 ? -29.812 -6.996 -4.07 1 95.44 273 LEU B C 1
ATOM 5143 O O . LEU B 1 273 ? -30.484 -7.426 -3.129 1 95.44 273 LEU B O 1
ATOM 5147 N N . ALA B 1 274 ? -30.047 -5.801 -4.508 1 94 274 ALA B N 1
ATOM 5148 C CA . ALA B 1 274 ? -30.984 -4.848 -3.93 1 94 274 ALA B CA 1
ATOM 5149 C C . ALA B 1 274 ? -32.344 -5.484 -3.725 1 94 274 ALA B C 1
ATOM 5151 O O . ALA B 1 274 ? -32.906 -5.473 -2.615 1 94 274 ALA B O 1
ATOM 5152 N N . ARG B 1 275 ? -32.938 -6.113 -4.773 1 91.44 275 ARG B N 1
ATOM 5153 C CA . ARG B 1 275 ? -34.281 -6.695 -4.711 1 91.44 275 ARG B CA 1
ATOM 5154 C C . ARG B 1 275 ? -34.312 -7.867 -3.736 1 91.44 275 ARG B C 1
ATOM 5156 O O . ARG B 1 275 ? -35.281 -8.008 -2.967 1 91.44 275 ARG B O 1
ATOM 5163 N N . TYR B 1 276 ? -33.344 -8.609 -3.77 1 90.44 276 TYR B N 1
ATOM 5164 C CA . TYR B 1 276 ? -33.281 -9.773 -2.895 1 90.44 276 TYR B CA 1
ATOM 5165 C C . TYR B 1 276 ? -33.25 -9.359 -1.43 1 90.44 276 TYR B C 1
ATOM 5167 O O . TYR B 1 276 ? -34 -9.906 -0.612 1 90.44 276 TYR B O 1
ATOM 5175 N N . LEU B 1 277 ? -32.406 -8.398 -1.149 1 87.88 277 LEU B N 1
ATOM 5176 C CA . LEU B 1 277 ? -32.25 -7.961 0.231 1 87.88 277 LEU B CA 1
ATOM 5177 C C . LEU B 1 277 ? -33.5 -7.238 0.731 1 87.88 277 LEU B C 1
ATOM 5179 O O . LEU B 1 277 ? -33.781 -7.246 1.931 1 87.88 277 LEU B O 1
ATOM 5183 N N . ALA B 1 278 ? -34.188 -6.617 -0.138 1 84.12 278 ALA B N 1
ATOM 5184 C CA . ALA B 1 278 ? -35.406 -5.922 0.224 1 84.12 278 ALA B CA 1
ATOM 5185 C C . ALA B 1 278 ? -36.5 -6.91 0.618 1 84.12 278 ALA B C 1
ATOM 5187 O O . ALA B 1 278 ? -37.344 -6.609 1.469 1 84.12 278 ALA B O 1
ATOM 5188 N N . HIS B 1 279 ? -36.469 -8.078 -0.01 1 80.56 279 HIS B N 1
ATOM 5189 C CA . HIS B 1 279 ? -37.562 -9.023 0.165 1 80.56 279 HIS B CA 1
ATOM 5190 C C . HIS B 1 279 ? -37.188 -10.117 1.161 1 80.56 279 HIS B C 1
ATOM 5192 O O . HIS B 1 279 ? -38.062 -10.875 1.607 1 80.56 279 HIS B O 1
ATOM 5198 N N . ASN B 1 280 ? -36 -10.234 1.355 1 73.06 280 ASN B N 1
ATOM 5199 C CA . ASN B 1 280 ? -35.562 -11.289 2.266 1 73.06 280 ASN B CA 1
ATOM 5200 C C . ASN B 1 280 ? -35.062 -10.719 3.58 1 73.06 280 ASN B C 1
ATOM 5202 O O . ASN B 1 280 ? -34.188 -9.844 3.578 1 73.06 280 ASN B O 1
ATOM 5206 N N . SER B 1 281 ? -35.906 -10.844 4.594 1 60.94 281 SER B N 1
ATOM 5207 C CA . SER B 1 281 ? -35.688 -10.211 5.895 1 60.94 281 SER B CA 1
ATOM 5208 C C . SER B 1 281 ? -34.406 -10.719 6.543 1 60.94 281 SER B C 1
ATOM 5210 O O . SER B 1 281 ? -33.969 -10.195 7.574 1 60.94 281 SER B O 1
ATOM 5212 N N . TYR B 1 282 ? -33.812 -11.797 6.094 1 59.97 282 TYR B N 1
ATOM 5213 C CA . TYR B 1 282 ? -32.688 -12.281 6.855 1 59.97 282 TYR B CA 1
ATOM 5214 C C . TYR B 1 282 ? -31.625 -12.891 5.93 1 59.97 282 TYR B C 1
ATOM 5216 O O . TYR B 1 282 ? -31.969 -13.469 4.895 1 59.97 282 TYR B O 1
ATOM 5224 N N . MET B 1 283 ? -30.359 -12.367 6.004 1 62.81 283 MET B N 1
ATOM 5225 C CA . MET B 1 283 ? -29.234 -13.078 5.395 1 62.81 283 MET B CA 1
ATOM 5226 C C . MET B 1 283 ? -28.922 -14.359 6.16 1 62.81 283 MET B C 1
ATOM 5228 O O . MET B 1 283 ? -27.75 -14.758 6.27 1 62.81 283 MET B O 1
ATOM 5232 N N . ASP B 1 284 ? -29.812 -14.734 7.152 1 57.25 284 ASP B N 1
ATOM 5233 C CA . ASP B 1 284 ? -29.531 -15.648 8.258 1 57.25 284 ASP B CA 1
ATOM 5234 C C . ASP B 1 284 ? -29.797 -17.094 7.859 1 57.25 284 ASP B C 1
ATOM 5236 O O . ASP B 1 284 ? -30.547 -17.359 6.91 1 57.25 284 ASP B O 1
ATOM 5240 N N . ASN B 1 285 ? -28.984 -17.906 8.531 1 56.88 285 ASN B N 1
ATOM 5241 C CA . ASN B 1 285 ? -28.969 -19.359 8.734 1 56.88 285 ASN B CA 1
ATOM 5242 C C . ASN B 1 285 ? -30.172 -19.828 9.547 1 56.88 285 ASN B C 1
ATOM 5244 O O . ASN B 1 285 ? -30.625 -19.125 10.453 1 56.88 285 ASN B O 1
ATOM 5248 N N . TYR B 1 286 ? -31.047 -20.797 9.133 1 57.41 286 TYR B N 1
ATOM 5249 C CA . TYR B 1 286 ? -32 -21.547 9.953 1 57.41 286 TYR B CA 1
ATOM 5250 C C . TYR B 1 286 ? -31.375 -21.938 11.281 1 57.41 286 TYR B C 1
ATOM 5252 O O . TYR B 1 286 ? -32.062 -22.094 12.289 1 57.41 286 TYR B O 1
ATOM 5260 N N . THR B 1 287 ? -30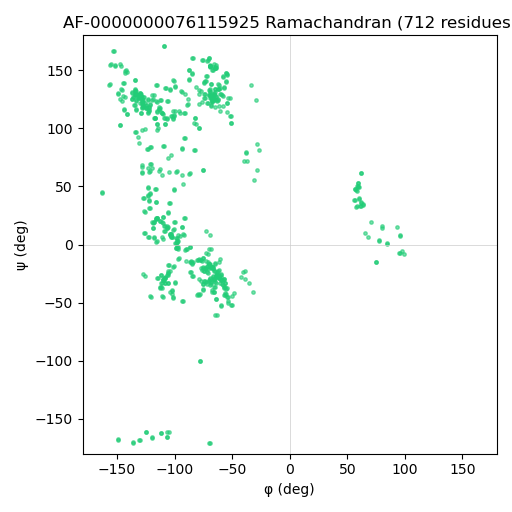.031 -22.016 11.312 1 58.84 287 THR B N 1
ATOM 5261 C CA . THR B 1 287 ? -29.406 -22.688 12.438 1 58.84 287 THR B CA 1
ATOM 5262 C C . THR B 1 287 ? -29.125 -21.719 13.578 1 58.84 287 THR B C 1
ATOM 5264 O O . THR B 1 287 ? -28.859 -22.125 14.703 1 58.84 287 THR B O 1
ATOM 5267 N N . GLY B 1 288 ? -29.344 -20.484 13.5 1 64.5 288 GLY B N 1
ATOM 5268 C CA . GLY B 1 288 ? -29.188 -19.531 14.594 1 64.5 288 GLY B CA 1
ATOM 5269 C C . GLY B 1 288 ? -27.75 -19.203 14.906 1 64.5 288 GLY B C 1
ATOM 5270 O O . GLY B 1 288 ? -27.469 -18.297 15.688 1 64.5 288 GLY B O 1
ATOM 5271 N N . THR B 1 289 ? -26.688 -20.031 14.391 1 76.56 289 THR B N 1
ATOM 5272 C CA . THR B 1 289 ? -25.281 -19.75 14.711 1 76.56 289 THR B CA 1
ATOM 5273 C C . THR B 1 289 ? -24.578 -19.109 13.523 1 76.56 289 THR B C 1
ATOM 5275 O O . THR B 1 289 ? -24.844 -19.453 12.367 1 76.56 289 THR B O 1
ATOM 5278 N N . SER B 1 290 ? -23.766 -17.969 13.805 1 88.5 290 SER B N 1
ATOM 5279 C CA . SER B 1 290 ? -22.969 -17.344 12.75 1 88.5 290 SER B CA 1
ATOM 5280 C C . SER B 1 290 ? -21.672 -16.781 13.305 1 88.5 290 SER B C 1
ATOM 5282 O O . SER B 1 290 ? -21.641 -16.234 14.406 1 88.5 290 SER B O 1
ATOM 5284 N N . GLU B 1 291 ? -20.578 -17.062 12.594 1 93.12 291 GLU B N 1
ATOM 5285 C CA . GLU B 1 291 ? -19.266 -16.531 12.953 1 93.12 291 GLU B CA 1
ATOM 5286 C C . GLU B 1 291 ? -18.906 -15.344 12.062 1 93.12 291 GLU B C 1
ATOM 5288 O O . GLU B 1 291 ? -17.766 -14.852 12.125 1 93.12 291 GLU B O 1
ATOM 5293 N N . LEU B 1 292 ? -19.859 -14.789 11.305 1 94 292 LEU B N 1
ATOM 5294 C CA . LEU B 1 292 ? -19.594 -13.734 10.328 1 94 292 LEU B CA 1
ATOM 5295 C C . LEU B 1 292 ? -19.172 -12.445 11.023 1 94 292 LEU B C 1
ATOM 5297 O O . LEU B 1 292 ? -19.859 -11.961 11.914 1 94 292 LEU B O 1
ATOM 5301 N N . GLU B 1 293 ? -18.016 -11.969 10.648 1 96.56 293 GLU B N 1
ATOM 5302 C CA . GLU B 1 293 ? -17.484 -10.742 11.25 1 96.56 293 GLU B CA 1
ATOM 5303 C C . GLU B 1 293 ? -17.5 -9.586 10.25 1 96.56 293 GLU B C 1
ATOM 5305 O O . GLU B 1 293 ? -17.609 -8.422 10.648 1 96.56 293 GLU B O 1
ATOM 5310 N N . LYS B 1 294 ? -17.359 -9.852 9.016 1 97.88 294 LYS B N 1
ATOM 5311 C CA . LYS B 1 294 ? -17.25 -8.812 7.996 1 97.88 294 LYS B CA 1
ATOM 5312 C C . LYS B 1 294 ? -18.141 -9.141 6.797 1 97.88 294 LYS B C 1
ATOM 5314 O O . LYS B 1 294 ? -18.109 -10.266 6.289 1 97.88 294 LYS B O 1
ATOM 5319 N N . ILE B 1 295 ? -18.906 -8.148 6.336 1 96.56 295 ILE B N 1
ATOM 5320 C CA . ILE B 1 295 ? -19.703 -8.305 5.129 1 96.56 295 ILE B CA 1
ATOM 5321 C C . ILE B 1 295 ? -19.594 -7.055 4.262 1 96.56 295 ILE B C 1
ATOM 5323 O O . ILE B 1 295 ? -19.609 -5.934 4.773 1 96.56 295 ILE B O 1
ATOM 5327 N N . ASP B 1 296 ? -19.328 -7.234 3.066 1 98.44 296 ASP B N 1
ATOM 5328 C CA . ASP B 1 296 ? -19.266 -6.145 2.098 1 98.44 296 ASP B CA 1
ATOM 5329 C C . ASP B 1 296 ? -20.438 -6.23 1.11 1 98.44 296 ASP B C 1
ATOM 5331 O O . ASP B 1 296 ? -20.516 -7.176 0.326 1 98.44 296 ASP B O 1
ATOM 5335 N N . LEU B 1 297 ? -21.344 -5.281 1.17 1 97.31 297 LEU B N 1
ATOM 5336 C CA . LEU B 1 297 ? -22.5 -5.191 0.289 1 97.31 297 LEU B CA 1
ATOM 5337 C C . LEU B 1 297 ? -22.453 -3.912 -0.542 1 97.31 297 LEU B C 1
ATOM 5339 O O . LEU B 1 297 ? -23.484 -3.447 -1.034 1 97.31 297 LEU B O 1
ATOM 5343 N N . SER B 1 298 ? -21.234 -3.371 -0.615 1 98.62 298 SER B N 1
ATOM 5344 C CA . SER B 1 298 ? -21.094 -2.145 -1.392 1 98.62 298 SER B CA 1
ATOM 5345 C C . SER B 1 298 ? -21.375 -2.389 -2.869 1 98.62 298 SER B C 1
ATOM 5347 O O . SER B 1 298 ? -21.25 -3.512 -3.357 1 98.62 298 SER B O 1
ATOM 5349 N N . PHE B 1 299 ? -21.844 -1.404 -3.602 1 98.5 299 PHE B N 1
ATOM 5350 C CA . PHE B 1 299 ? -22.125 -1.443 -5.031 1 98.5 299 PHE B CA 1
ATOM 5351 C C . PHE B 1 299 ? -23.156 -2.52 -5.352 1 98.5 299 PHE B C 1
ATOM 5353 O O . PHE B 1 299 ? -22.938 -3.352 -6.234 1 98.5 299 PHE B O 1
ATOM 5360 N N . ASN B 1 300 ? -24.297 -2.463 -4.648 1 98 300 ASN B N 1
ATOM 5361 C CA . ASN B 1 300 ? -25.359 -3.436 -4.91 1 98 300 ASN B CA 1
ATOM 5362 C C . ASN B 1 300 ? -26.672 -2.75 -5.289 1 98 300 ASN B C 1
ATOM 5364 O O . ASN B 1 300 ? -27.719 -3.396 -5.344 1 98 300 ASN B O 1
ATOM 5368 N N . GLU B 1 301 ? -26.609 -1.416 -5.445 1 97 301 GLU B N 1
ATOM 5369 C CA . GLU B 1 301 ? -27.781 -0.621 -5.832 1 97 301 GLU B CA 1
ATOM 5370 C C . GLU B 1 301 ? -28.891 -0.723 -4.789 1 97 301 GLU B C 1
ATOM 5372 O O . GLU B 1 301 ? -30.062 -0.771 -5.141 1 97 301 GLU B O 1
ATOM 5377 N N . ILE B 1 302 ? -28.516 -0.841 -3.611 1 94.75 302 ILE B N 1
ATOM 5378 C CA . ILE B 1 302 ? -29.484 -0.966 -2.527 1 94.75 302 ILE B CA 1
ATOM 5379 C C . ILE B 1 302 ? -30.125 0.387 -2.262 1 94.75 302 ILE B C 1
ATOM 5381 O O . ILE B 1 302 ? -29.438 1.39 -2.062 1 94.75 302 ILE B O 1
ATOM 5385 N N . ILE B 1 303 ? -31.375 0.407 -2.223 1 91.38 303 ILE B N 1
ATOM 5386 C CA . ILE B 1 303 ? -32.125 1.64 -2.025 1 91.38 303 ILE B CA 1
ATOM 5387 C C . ILE B 1 303 ? -32.594 1.729 -0.576 1 91.38 303 ILE B C 1
ATOM 5389 O O . ILE B 1 303 ? -32.562 2.801 0.034 1 91.38 303 ILE B O 1
ATOM 5393 N N . SER B 1 304 ? -33.062 0.698 -0.145 1 85.94 304 SER B N 1
ATOM 5394 C CA . SER B 1 304 ? -33.562 0.608 1.232 1 85.94 304 SER B CA 1
ATOM 5395 C C . SER B 1 304 ? -33.062 -0.682 1.896 1 85.94 304 SER B C 1
ATOM 5397 O O . SER B 1 304 ? -32.969 -1.72 1.24 1 85.94 304 SER B O 1
ATOM 5399 N N . LEU B 1 305 ? -32.75 -0.497 3.141 1 83.69 305 LEU B N 1
ATOM 5400 C CA . LEU B 1 305 ? -32.25 -1.664 3.869 1 83.69 305 LEU B CA 1
ATOM 5401 C C . LEU B 1 305 ? -32.625 -1.57 5.348 1 83.69 305 LEU B C 1
ATOM 5403 O O . LEU B 1 305 ? -32.469 -0.504 5.957 1 83.69 305 LEU B O 1
ATOM 5407 N N . SER B 1 306 ? -33.188 -2.672 5.852 1 80 306 SER B N 1
ATOM 5408 C CA . SER B 1 306 ? -33.375 -2.797 7.297 1 80 306 SER B CA 1
ATOM 5409 C C . SER B 1 306 ? -32.188 -3.557 7.926 1 80 306 SER B C 1
ATOM 5411 O O . SER B 1 306 ? -31.844 -4.641 7.461 1 80 306 SER B O 1
ATOM 5413 N N . PHE B 1 307 ? -31.641 -3.049 8.992 1 81.25 307 PHE B N 1
ATOM 5414 C CA . PHE B 1 307 ? -30.5 -3.709 9.617 1 81.25 307 PHE B CA 1
ATOM 5415 C C . PHE B 1 307 ? -30.938 -5.016 10.281 1 81.25 307 PHE B C 1
ATOM 5417 O O . PHE B 1 307 ? -30.094 -5.82 10.68 1 81.25 307 PHE B O 1
ATOM 5424 N N . THR B 1 308 ? -32.25 -5.293 10.258 1 78.75 308 THR B N 1
ATOM 5425 C CA . THR B 1 308 ? -32.75 -6.559 10.773 1 78.75 308 THR B CA 1
ATOM 5426 C C . THR B 1 308 ? -32.25 -7.73 9.945 1 78.75 308 THR B C 1
ATOM 5428 O O . THR B 1 308 ? -32.25 -8.875 10.406 1 78.75 308 THR B O 1
ATOM 5431 N N . ILE B 1 309 ? -31.781 -7.383 8.789 1 81.56 309 ILE B N 1
ATOM 5432 C CA . ILE B 1 309 ? -31.281 -8.43 7.914 1 81.56 309 ILE B CA 1
ATOM 5433 C C . ILE B 1 309 ? -30.031 -9.055 8.523 1 81.56 309 ILE B C 1
ATOM 5435 O O . ILE B 1 309 ? -29.672 -10.195 8.203 1 81.56 309 ILE B O 1
ATOM 5439 N N . PHE B 1 310 ? -29.422 -8.312 9.453 1 83.12 310 PHE B N 1
ATOM 5440 C CA . PHE B 1 310 ? -28.188 -8.789 10.07 1 83.12 310 PHE B CA 1
ATOM 5441 C C . PHE B 1 310 ? -28.469 -9.359 11.461 1 83.12 310 PHE B C 1
ATOM 5443 O O . PHE B 1 310 ? -27.531 -9.641 12.219 1 83.12 310 PHE B O 1
ATOM 5450 N N . HIS B 1 311 ? -29.719 -9.5 11.906 1 79 311 HIS B N 1
ATOM 5451 C CA . HIS B 1 311 ? -30.109 -9.898 13.258 1 79 311 HIS B CA 1
ATOM 5452 C C . HIS B 1 311 ? -29.5 -11.25 13.633 1 79 311 HIS B C 1
ATOM 5454 O O . HIS B 1 311 ? -29.172 -11.477 14.797 1 79 311 HIS B O 1
ATOM 5460 N N . PHE B 1 312 ? -29.266 -12.109 12.711 1 79.94 312 PHE B N 1
ATOM 5461 C CA . PHE B 1 312 ? -28.75 -13.43 13.031 1 79.94 312 PHE B CA 1
ATOM 5462 C C . PHE B 1 312 ? -27.25 -13.492 12.781 1 79.94 312 PHE B C 1
ATOM 5464 O O . PHE B 1 312 ? -26.688 -14.578 12.594 1 79.94 312 PHE B O 1
ATOM 5471 N N . GLN B 1 313 ? -26.625 -12.367 12.727 1 86.06 313 GLN B N 1
ATOM 5472 C CA . GLN B 1 313 ? -25.172 -12.25 12.633 1 86.06 313 GLN B CA 1
ATOM 5473 C C . GLN B 1 313 ? -24.594 -11.469 13.812 1 86.06 313 GLN B C 1
ATOM 5475 O O . GLN B 1 313 ? -24.078 -10.359 13.641 1 86.06 313 GLN B O 1
ATOM 5480 N N . PRO B 1 314 ? -24.672 -12.094 14.969 1 83.19 314 PRO B N 1
ATOM 5481 C CA . PRO B 1 314 ? -24.344 -11.359 16.203 1 83.19 314 PRO B CA 1
ATOM 5482 C C . PRO B 1 314 ? -22.859 -10.984 16.281 1 83.19 314 PRO B C 1
ATOM 5484 O O . PRO B 1 314 ? -22.5 -10.07 17.031 1 83.19 314 PRO B O 1
ATOM 5487 N N . LYS B 1 315 ? -22.016 -11.633 15.523 1 90.88 315 LYS B N 1
ATOM 5488 C CA . LYS B 1 315 ? -20.594 -11.375 15.656 1 90.88 315 LYS B CA 1
ATOM 5489 C C . LYS B 1 315 ? -20.109 -10.375 14.617 1 90.88 315 LYS B C 1
ATOM 5491 O O . LYS B 1 315 ? -18.922 -10.078 14.531 1 90.88 315 LYS B O 1
ATOM 5496 N N . LEU B 1 316 ? -21.016 -9.758 13.867 1 92.44 316 LEU B N 1
ATOM 5497 C CA . LEU B 1 316 ? -20.656 -8.82 12.805 1 92.44 316 LEU B CA 1
ATOM 5498 C C . LEU B 1 316 ? -19.953 -7.594 13.375 1 92.44 316 LEU B C 1
ATOM 5500 O O . LEU B 1 316 ? -20.469 -6.953 14.297 1 92.44 316 LEU B O 1
ATOM 5504 N N . LYS B 1 317 ? -18.812 -7.367 12.875 1 95.75 317 LYS B N 1
ATOM 5505 C CA . LYS B 1 317 ? -18.016 -6.227 13.32 1 95.75 317 LYS B CA 1
ATOM 5506 C C . LYS B 1 317 ? -17.938 -5.16 12.234 1 95.75 317 LYS B C 1
ATOM 5508 O O . LYS B 1 317 ? -17.828 -3.967 12.531 1 95.75 317 LYS B O 1
ATOM 5513 N N . PHE B 1 318 ? -17.984 -5.605 11.031 1 96.62 318 PHE B N 1
ATOM 5514 C CA . PHE B 1 318 ? -17.781 -4.691 9.914 1 96.62 318 PHE B CA 1
ATOM 5515 C C . PHE B 1 318 ? -18.875 -4.871 8.859 1 96.62 318 PHE B C 1
ATOM 5517 O O . PHE B 1 318 ? -19.094 -5.98 8.375 1 96.62 318 PHE B O 1
ATOM 5524 N N . ILE B 1 319 ? -19.531 -3.727 8.523 1 95.31 319 ILE B N 1
ATOM 5525 C CA . ILE B 1 319 ? -20.516 -3.729 7.441 1 95.31 319 ILE B CA 1
ATOM 5526 C C . ILE B 1 319 ? -20.188 -2.615 6.449 1 95.31 319 ILE B C 1
ATOM 5528 O O . ILE B 1 319 ? -20.094 -1.444 6.828 1 95.31 319 ILE B O 1
ATOM 5532 N N . ASN B 1 320 ? -19.906 -2.977 5.277 1 98.06 320 ASN B N 1
ATOM 5533 C CA . ASN B 1 320 ? -19.719 -2.006 4.207 1 98.06 320 ASN B CA 1
ATOM 5534 C C . ASN B 1 320 ? -20.953 -1.906 3.312 1 98.06 320 ASN B C 1
ATOM 5536 O O . ASN B 1 320 ? -21.266 -2.838 2.568 1 98.06 320 ASN B O 1
ATOM 5540 N N . LEU B 1 321 ? -21.672 -0.794 3.42 1 96.12 321 LEU B N 1
ATOM 5541 C CA . LEU B 1 321 ? -22.859 -0.516 2.607 1 96.12 321 LEU B CA 1
ATOM 5542 C C . LEU B 1 321 ? -22.625 0.694 1.709 1 96.12 321 LEU B C 1
ATOM 5544 O O . LEU B 1 321 ? -23.578 1.345 1.278 1 96.12 321 LEU B O 1
ATOM 5548 N N . SER B 1 322 ? -21.359 0.933 1.484 1 98 322 SER B N 1
ATOM 5549 C CA . SER B 1 322 ? -21 2.113 0.7 1 98 322 SER B CA 1
ATOM 5550 C C . SER B 1 322 ? -21.406 1.943 -0.762 1 98 322 SER B C 1
ATOM 5552 O O . SER B 1 322 ? -21.641 0.823 -1.221 1 98 322 SER B O 1
ATOM 5554 N N . HIS B 1 323 ? -21.516 3.029 -1.479 1 98.19 323 HIS B N 1
ATOM 5555 C CA . HIS B 1 323 ? -21.781 3.08 -2.912 1 98.19 323 HIS B CA 1
ATOM 5556 C C . HIS B 1 323 ? -23.062 2.34 -3.262 1 98.19 323 HIS B C 1
ATOM 5558 O O . HIS B 1 323 ? -23.062 1.472 -4.141 1 98.19 323 HIS B O 1
ATOM 5564 N N . ASN B 1 324 ? -24.062 2.637 -2.516 1 97.56 324 ASN B N 1
ATOM 5565 C CA . ASN B 1 324 ? -25.438 2.24 -2.812 1 97.56 324 ASN B CA 1
ATOM 5566 C C . ASN B 1 324 ? -26.344 3.453 -2.965 1 97.56 324 ASN B C 1
ATOM 5568 O O . ASN B 1 324 ? -25.891 4.551 -3.279 1 97.56 324 ASN B O 1
ATOM 5572 N N . PHE B 1 325 ? -27.641 3.242 -2.951 1 95.06 325 PHE B N 1
ATOM 5573 C CA . PHE B 1 325 ? -28.625 4.316 -3.053 1 95.06 325 PHE B CA 1
ATOM 5574 C C . PHE B 1 325 ? -29.469 4.406 -1.784 1 95.06 325 PHE B C 1
ATOM 5576 O O . PHE B 1 325 ? -30.672 4.68 -1.847 1 95.06 325 PHE B O 1
ATOM 5583 N N . LEU B 1 326 ? -28.766 4.156 -0.737 1 92.12 326 LEU B N 1
ATOM 5584 C CA . LEU B 1 326 ? -29.484 4.109 0.53 1 92.12 326 LEU B CA 1
ATOM 5585 C C . LEU B 1 326 ? -30 5.488 0.913 1 92.12 326 LEU B C 1
ATOM 5587 O O . LEU B 1 326 ? -29.25 6.465 0.896 1 92.12 326 LEU B O 1
ATOM 5591 N N . SER B 1 327 ? -31.219 5.719 1.152 1 84.81 327 SER B N 1
ATOM 5592 C CA . SER B 1 327 ? -31.828 6.973 1.568 1 84.81 327 SER B CA 1
ATOM 5593 C C . SER B 1 327 ? -32.562 6.812 2.898 1 84.81 327 SER B C 1
ATOM 5595 O O . SER B 1 327 ? -32.594 7.746 3.705 1 84.81 327 SER B O 1
ATOM 5597 N N . ASN B 1 328 ? -33.312 5.762 3.045 1 73.38 328 ASN B N 1
ATOM 5598 C CA . ASN B 1 328 ? -34.094 5.488 4.25 1 73.38 328 ASN B CA 1
ATOM 5599 C C . ASN B 1 328 ? -33.531 4.312 5.031 1 73.38 328 ASN B C 1
ATOM 5601 O O . ASN B 1 328 ? -33.75 3.154 4.672 1 73.38 328 ASN B O 1
ATOM 5605 N N . ILE B 1 329 ? -32.5 4.719 5.875 1 70.75 329 ILE B N 1
ATOM 5606 C CA . ILE B 1 329 ? -31.938 3.641 6.672 1 70.75 329 ILE B CA 1
ATOM 5607 C C . ILE B 1 329 ? -32.531 3.68 8.086 1 70.75 329 ILE B C 1
ATOM 5609 O O . ILE B 1 329 ? -32.656 4.754 8.68 1 70.75 329 ILE B O 1
ATOM 5613 N N . THR B 1 330 ? -33.312 2.617 8.477 1 66.81 330 THR B N 1
ATOM 5614 C CA . THR B 1 330 ? -33.688 2.48 9.883 1 66.81 330 THR B CA 1
ATOM 5615 C C . THR B 1 330 ? -32.531 1.904 10.695 1 66.81 330 THR B C 1
ATOM 5617 O O . THR B 1 330 ? -32.156 0.747 10.508 1 66.81 330 THR B O 1
ATOM 5620 N N . PHE B 1 331 ? -31.828 2.869 11.391 1 63.81 331 PHE B N 1
ATOM 5621 C CA . PHE B 1 331 ? -30.641 2.494 12.133 1 63.81 331 PHE B CA 1
ATOM 5622 C C . PHE B 1 331 ? -31 1.773 13.422 1 63.81 331 PHE B C 1
ATOM 5624 O O . PHE B 1 331 ? -31.203 2.408 14.461 1 63.81 331 PHE B O 1
ATOM 5631 N N . ASP B 1 332 ? -31.609 0.623 13.281 1 70.31 332 ASP B N 1
ATOM 5632 C CA . ASP B 1 332 ? -31.766 -0.193 14.484 1 70.31 332 ASP B CA 1
ATOM 5633 C C . ASP B 1 332 ? -30.594 -1.167 14.641 1 70.31 332 ASP B C 1
ATOM 5635 O O . ASP B 1 332 ? -30.625 -2.27 14.094 1 70.31 332 ASP B O 1
ATOM 5639 N N . LEU B 1 333 ? -29.625 -0.691 15.352 1 73.12 333 LEU B N 1
ATOM 5640 C CA . LEU B 1 333 ? -28.406 -1.484 15.547 1 73.12 333 LEU B CA 1
ATOM 5641 C C . LEU B 1 333 ? -28.5 -2.299 16.828 1 73.12 333 LEU B C 1
ATOM 5643 O O . LEU B 1 333 ? -27.484 -2.816 17.312 1 73.12 333 LEU B O 1
ATOM 5647 N N . SER B 1 334 ? -29.703 -2.4 17.328 1 71.75 334 SER B N 1
ATOM 5648 C CA . SER B 1 334 ? -29.891 -3.033 18.625 1 71.75 334 SER B CA 1
ATOM 5649 C C . SER B 1 334 ? -29.438 -4.492 18.609 1 71.75 334 SER B C 1
ATOM 5651 O O . SER B 1 334 ? -29.031 -5.043 19.625 1 71.75 334 SER B O 1
ATOM 5653 N N . HIS B 1 335 ? -29.484 -5.062 17.422 1 72.19 335 HIS B N 1
ATOM 5654 C CA . HIS B 1 335 ? -29.109 -6.469 17.328 1 72.19 335 HIS B CA 1
ATOM 5655 C C . HIS B 1 335 ? -27.672 -6.629 16.844 1 72.19 335 HIS B C 1
ATOM 5657 O O . HIS B 1 335 ? -27.172 -7.75 16.719 1 72.19 335 HIS B O 1
ATOM 5663 N N . ASN B 1 336 ? -27.062 -5.645 16.562 1 78.19 336 ASN B N 1
ATOM 5664 C CA . ASN B 1 336 ? -25.672 -5.664 16.094 1 78.19 336 ASN B CA 1
ATOM 5665 C C . ASN B 1 336 ? -24.734 -5.016 17.109 1 78.19 336 ASN B C 1
ATOM 5667 O O . ASN B 1 336 ? -24.031 -4.051 16.797 1 78.19 336 ASN B O 1
ATOM 5671 N N . ILE B 1 337 ? -24.734 -5.691 18.203 1 78.12 337 ILE B N 1
ATOM 5672 C CA . ILE B 1 337 ? -24.109 -5.074 19.375 1 78.12 337 ILE B CA 1
ATOM 5673 C C . ILE B 1 337 ? -22.594 -5.082 19.203 1 78.12 337 ILE B C 1
ATOM 5675 O O . ILE B 1 337 ? -21.891 -4.289 19.828 1 78.12 337 ILE B O 1
ATOM 5679 N N . ASN B 1 338 ? -22.156 -5.957 18.344 1 88.06 338 ASN B N 1
ATOM 5680 C CA . ASN B 1 338 ? -20.703 -6.078 18.203 1 88.06 338 ASN B CA 1
ATOM 5681 C C . ASN B 1 338 ? -20.203 -5.277 17 1 88.06 338 ASN B C 1
ATOM 5683 O O . ASN B 1 338 ? -19 -5.242 16.734 1 88.06 338 ASN B O 1
ATOM 5687 N N . LEU B 1 339 ? -21.094 -4.566 16.297 1 90.88 339 LEU B N 1
ATOM 5688 C CA . LEU B 1 339 ? -20.688 -3.797 15.125 1 90.88 339 LEU B CA 1
ATOM 5689 C C . LEU B 1 339 ? -19.719 -2.684 15.508 1 90.88 339 LEU B C 1
ATOM 5691 O O . LEU B 1 339 ? -19.984 -1.913 16.438 1 90.88 339 LEU B O 1
ATOM 5695 N N . GLN B 1 340 ? -18.641 -2.682 14.82 1 95.19 340 GLN B N 1
ATOM 5696 C CA . GLN B 1 340 ? -17.609 -1.705 15.133 1 95.19 340 GLN B CA 1
ATOM 5697 C C . GLN B 1 340 ? -17.438 -0.694 14 1 95.19 340 GLN B C 1
ATOM 5699 O O . GLN B 1 340 ? -17.219 0.491 14.242 1 95.19 340 GLN B O 1
ATOM 5704 N N . LEU B 1 341 ? -17.562 -1.112 12.828 1 96.5 341 LEU B N 1
ATOM 5705 C CA . LEU B 1 341 ? -17.375 -0.243 11.672 1 96.5 341 LEU B CA 1
ATOM 5706 C C . LEU B 1 341 ? -18.547 -0.361 10.711 1 96.5 341 LEU B C 1
ATOM 5708 O O . LEU B 1 341 ? -18.906 -1.464 10.289 1 96.5 341 LEU B O 1
ATOM 5712 N N . LEU B 1 342 ? -19.172 0.78 10.469 1 94.62 342 LEU B N 1
ATOM 5713 C CA . LEU B 1 342 ? -20.266 0.87 9.508 1 94.62 342 LEU B CA 1
ATOM 5714 C C . LEU B 1 342 ? -19.969 1.903 8.43 1 94.62 342 LEU B C 1
ATOM 5716 O O . LEU B 1 342 ? -19.797 3.088 8.727 1 94.62 342 LEU B O 1
ATOM 5720 N N . ASP B 1 343 ? -19.812 1.47 7.266 1 97.12 343 ASP B N 1
ATOM 5721 C CA . ASP B 1 343 ? -19.531 2.355 6.141 1 97.12 343 ASP B CA 1
ATOM 5722 C C . ASP B 1 343 ? -20.781 2.623 5.32 1 97.12 343 ASP B C 1
ATOM 5724 O O . ASP B 1 343 ? -21.297 1.724 4.656 1 97.12 343 ASP B O 1
ATOM 5728 N N . LEU B 1 344 ? -21.266 3.865 5.379 1 95.25 344 LEU B N 1
ATOM 5729 C CA . LEU B 1 344 ? -22.453 4.305 4.633 1 95.25 344 LEU B CA 1
ATOM 5730 C C . LEU B 1 344 ? -22.078 5.387 3.625 1 95.25 344 LEU B C 1
ATOM 5732 O O . LEU B 1 344 ? -22.922 6.176 3.213 1 95.25 344 LEU B O 1
ATOM 5736 N N . SER B 1 345 ? -20.797 5.391 3.289 1 97.31 345 SER B N 1
ATOM 5737 C CA . SER B 1 345 ? -20.344 6.438 2.387 1 97.31 345 SER B CA 1
ATOM 5738 C C . SER B 1 345 ? -20.906 6.25 0.983 1 97.31 345 SER B C 1
ATOM 5740 O O . SER B 1 345 ? -21.203 5.129 0.577 1 97.31 345 SER B O 1
ATOM 5742 N N . SER B 1 346 ? -21.031 7.328 0.239 1 97.38 346 SER B N 1
ATOM 5743 C CA . SER B 1 346 ? -21.469 7.34 -1.152 1 97.38 346 SER B CA 1
ATOM 5744 C C . SER B 1 346 ? -22.859 6.738 -1.297 1 97.38 346 SER B C 1
ATOM 5746 O O . SER B 1 346 ? -23.062 5.824 -2.1 1 97.38 346 SER B O 1
ATOM 5748 N N . ASN B 1 347 ? -23.719 7.25 -0.475 1 96.38 347 ASN B N 1
ATOM 5749 C CA . ASN B 1 347 ? -25.141 6.941 -0.527 1 96.38 347 ASN B CA 1
ATOM 5750 C C . ASN B 1 347 ? -25.984 8.211 -0.641 1 96.38 347 ASN B C 1
ATOM 5752 O O . ASN B 1 347 ? -25.531 9.211 -1.21 1 96.38 347 ASN B O 1
ATOM 5756 N N . ARG B 1 348 ? -27.297 8.102 -0.309 1 92.25 348 ARG B N 1
ATOM 5757 C CA . ARG B 1 348 ? -28.219 9.234 -0.288 1 92.25 348 ARG B CA 1
ATOM 5758 C C . ARG B 1 348 ? -28.875 9.383 1.08 1 92.25 348 ARG B C 1
ATOM 5760 O O . ARG B 1 348 ? -30.094 9.57 1.173 1 92.25 348 ARG B O 1
ATOM 5767 N N . ILE B 1 349 ? -28 9.195 1.963 1 88.5 349 ILE B N 1
ATOM 5768 C CA . ILE B 1 349 ? -28.5 9.172 3.33 1 88.5 349 ILE B CA 1
ATOM 5769 C C . ILE B 1 349 ? -28.984 10.562 3.723 1 88.5 349 ILE B C 1
ATOM 5771 O O . ILE B 1 349 ? -28.328 11.562 3.428 1 88.5 349 ILE B O 1
ATOM 5775 N N . LYS B 1 350 ? -30.188 10.633 4.035 1 77.62 350 LYS B N 1
ATOM 5776 C CA . LYS B 1 350 ? -30.734 11.898 4.531 1 77.62 350 LYS B CA 1
ATOM 5777 C C . LYS B 1 350 ? -30.703 11.945 6.055 1 77.62 350 LYS B C 1
ATOM 5779 O O . LYS B 1 350 ? -31.156 11.008 6.719 1 77.62 350 LYS B O 1
ATOM 5784 N N . LEU B 1 351 ? -29.703 11.852 6.484 1 61.28 351 LEU B N 1
ATOM 5785 C CA . LEU B 1 351 ? -29.484 11.836 7.93 1 61.28 351 LEU B CA 1
ATOM 5786 C C . LEU B 1 351 ? -30.5 12.734 8.633 1 61.28 351 LEU B C 1
ATOM 5788 O O . LEU B 1 351 ? -30.75 13.859 8.203 1 61.28 351 LEU B O 1
ATOM 5792 N N . PHE B 1 352 ? -31.375 12.609 9.93 1 52.47 352 PHE B N 1
ATOM 5793 C CA . PHE B 1 352 ? -32.094 12.766 11.188 1 52.47 352 PHE B CA 1
ATOM 5794 C C . PHE B 1 352 ? -33.25 13.758 11.031 1 52.47 352 PHE B C 1
ATOM 5796 O O . PHE B 1 352 ? -33.219 14.82 11.656 1 52.47 352 PHE B O 1
ATOM 5803 N N . LYS B 1 353 ? -33.75 14.055 9.773 1 46.97 353 LYS B N 1
ATOM 5804 C CA . LYS B 1 353 ? -35 14.812 9.938 1 46.97 353 LYS B CA 1
ATOM 5805 C C . LYS B 1 353 ? -36 14.055 10.828 1 46.97 353 LYS B C 1
ATOM 5807 O O . LYS B 1 353 ? -36.094 12.828 10.742 1 46.97 353 LYS B O 1
ATOM 5812 N N . LYS B 1 354 ? -36.312 14.578 11.977 1 40.75 354 LYS B N 1
ATOM 5813 C CA . LYS B 1 354 ? -37.531 14.133 12.633 1 40.75 354 LYS B CA 1
ATOM 5814 C C . LYS B 1 354 ? -38.656 13.867 11.617 1 40.75 354 LYS B C 1
ATOM 5816 O O . LYS B 1 354 ? -38.969 14.734 10.797 1 40.75 354 LYS B O 1
ATOM 5821 N N . GLU B 1 355 ? -38.719 12.906 10.805 1 37.94 355 GLU B N 1
ATOM 5822 C CA . GLU B 1 355 ? -40.094 12.75 10.32 1 37.94 355 GLU B CA 1
ATOM 5823 C C . GLU B 1 355 ? -41.094 13.273 11.336 1 37.94 355 GLU B C 1
ATOM 5825 O O . GLU B 1 355 ? -41.094 12.852 12.492 1 37.94 355 GLU B O 1
ATOM 5830 N N . GLN B 1 356 ? -41.344 14.633 11.406 1 30.86 356 GLN B N 1
ATOM 5831 C CA . GLN B 1 356 ? -42.688 14.992 11.875 1 30.86 356 GLN B CA 1
ATOM 5832 C C . GLN B 1 356 ? -43.75 14.031 11.32 1 30.86 356 GLN B C 1
ATOM 5834 O O . GLN B 1 356 ? -43.875 13.898 10.102 1 30.86 356 GLN B O 1
ATOM 5839 N N . TRP B 1 357 ? -44 12.844 11.797 1 26.22 357 TRP B N 1
ATOM 5840 C CA . TRP B 1 357 ? -45.406 12.414 11.75 1 26.22 357 TRP B CA 1
ATOM 5841 C C . TRP B 1 357 ? -46.344 13.617 11.82 1 26.22 357 TRP B C 1
ATOM 5843 O O . TRP B 1 357 ? -46.406 14.305 12.836 1 26.22 357 TRP B O 1
ATOM 5853 N N . ILE B 1 358 ? -46.344 14.555 10.789 1 22.78 358 ILE B N 1
ATOM 5854 C CA . ILE B 1 358 ? -47.75 14.93 10.586 1 22.78 358 ILE B CA 1
ATOM 5855 C C . ILE B 1 358 ? -48.531 13.734 10.047 1 22.78 358 ILE B C 1
ATOM 5857 O O . ILE B 1 358 ? -48.094 13.094 9.086 1 22.78 358 ILE B O 1
#

Sequence (716 aa):
MNKLLELDISKNKLTTISIDAFDGLHNLKRLTLENNRLKDSYSYPLGVFKYLVSLVYLNIKFNNNDELLYSILPDDVISDLVKLESLELDIVDRRFSVYVFGDGFSRLSILKRIKTGACHIDIVNNQTFSNLPHLEFIDLSNCVIYHYVVGTLSERKQLVYLDMSNVLMKIDSFKDLFEEDIQSSKVKIVKANSMLEYSADLPLCFFRILNDTGIEELYITNNSFVVAENVHIKMCNAVPTTLKLLDFSNNKLTKFCFEIPYLVTLNLKNNFLARYLAHNSYMDNYTGTSELEKIDLSFNEIISLSFTIFHFQPKLKFINLSHNFLSNITFDLSHNINLQLLDLSSNRIKLFKKEQWIMNKLLELDISKNKLTTISIDAFDGLHNLKRLTLENNRLKDSYSYPLGVFKYLVSLVYLNIKFNNNDELLYSILPDDVISDLVKLESLELDIVDRRFSVYVFGDGFSRLSILKRIKTGACHIDIVNNQTFSNLPHLEFIDLSNCVIYHYVVGTLSERKQLVYLDMSNVLMKIDSFKDLFEEDIQSSKVKIVKANSMLEYSADLPLCFFRILNDTGIEELYITNNSFVVAENVHIKMCNAVPTTLKLLDFSNNKLTKFCFEIPYLVTLNLKNNFLARYLAHNSYMDNYTGTSELEKIDLSFNEIISLSFTIFHFQPKLKFINLSHNFLSNITFDLSHNINLQLLDLSSNRIKLFKKEQWI

Organism: Mytilus edulis (NCBI:txid6550)

InterPro domains:
  IPR001611 Leucine-rich repeat [PF13855] (1-38)
  IPR001611 Leucine-rich repeat [PF13855] (291-349)
  IPR003591 Leucine-rich repeat, typical subtype [SM00369] (1-24)
  IPR003591 Leucine-rich repeat, typical subtype [SM00369] (25-51)
  IPR003591 Leucine-rich repeat, typical subtype [SM00369] (132-155)
  IPR003591 Leucine-rich repeat, typical subtype [SM00369] (289-312)
  IPR003591 Leucine-rich repeat, typical subtype [SM00369] (314-336)
  IPR032675 Leucine-rich repeat domain superfamily [G3DSA:3.80.10.10] (1-93)
  IPR032675 Leucine-rich repeat domain superfamily [G3DSA:3.80.10.10] (94-357)
  IPR050333 Small Leucine-Rich Proteoglycans [PTHR45712] (3-229)

Radius of gyration: 31.36 Å; Cα contacts (8 Å, |Δi|>4): 1980; chains: 2; bounding box: 95×76×56 Å

Nearest PDB structures (foldseek):
  7txh-assembly2_E  TM=5.093E-01  e=1.266E-07  Homo sapiens
  4r6g-assembly1_A  TM=5.153E-01  e=3.655E-08  synthetic construct
  5o0o-assembly1_D  TM=4.563E-01  e=1.581E-05  Mus musculus
  5o0o-assembly1_H  TM=4.582E-01  e=4.312E-05  Mus musculus
  1ozn-assembly1_A  TM=3.470E-01  e=2.317E-05  Homo sapiens

pLDDT: mean 85.62, std 12.8, range [22.41, 98.69]

Solvent-accessible surface area (backbone atoms only — not comparable to full-atom values): 33444 Å² total; per-residue (Å²): 119,51,45,37,30,35,42,32,51,21,37,20,66,32,52,47,44,26,53,66,55,42,62,73,35,45,54,23,28,35,42,35,45,26,44,23,41,42,38,38,58,76,18,46,30,78,48,34,44,56,40,31,63,46,23,30,34,42,32,49,21,58,12,38,84,53,94,85,52,68,34,48,84,44,45,75,42,47,56,40,37,58,51,25,31,34,42,30,33,46,42,66,55,51,95,76,80,50,63,77,46,47,75,26,43,51,56,34,71,53,30,26,34,51,43,58,50,53,31,37,36,54,66,45,38,60,65,45,55,59,33,45,75,50,34,25,37,46,56,43,46,65,29,50,60,75,37,76,45,75,42,39,46,31,82,35,59,54,23,34,34,39,29,40,25,56,42,70,30,47,70,69,53,48,54,40,35,42,59,40,17,43,37,52,16,46,32,28,32,40,31,52,26,22,51,62,49,82,59,41,62,52,62,82,48,52,42,50,49,45,47,90,18,60,32,28,34,43,34,47,28,56,32,26,36,31,40,42,61,36,89,90,36,78,92,32,22,46,52,39,74,52,27,34,34,42,31,48,24,42,28,47,26,40,40,76,51,52,30,49,48,48,25,29,34,41,32,44,27,37,28,44,37,28,69,41,58,62,72,36,68,53,75,50,38,97,75,69,52,37,46,29,27,34,38,31,51,23,38,16,65,28,43,52,54,62,50,59,31,44,48,53,28,50,48,25,27,35,41,33,50,24,46,26,46,34,38,61,69,56,88,56,50,81,50,33,44,48,24,28,36,43,33,45,24,39,25,41,43,63,62,43,69,69,72,69,84,119,120,49,44,36,30,34,42,31,49,19,37,22,67,33,52,49,44,28,53,66,54,42,63,73,36,46,53,22,29,34,41,33,44,27,44,22,41,40,38,38,57,75,18,46,30,79,49,34,45,57,41,31,63,45,23,29,33,43,32,48,21,58,12,41,84,53,95,84,53,70,33,48,84,44,44,76,41,46,55,40,37,56,50,24,32,35,42,30,31,47,42,68,55,49,93,77,80,50,61,78,47,46,75,27,45,51,54,33,71,52,31,26,34,51,43,58,49,53,30,36,36,56,64,45,38,60,65,46,53,59,32,47,75,52,34,25,37,45,56,44,47,65,30,49,58,74,38,75,45,75,41,37,46,31,81,34,59,53,24,34,34,40,30,40,27,57,41,69,30,48,69,67,53,49,52,40,35,42,59,39,17,43,38,53,16,45,32,29,33,42,32,50,26,23,50,62,50,84,60,41,62,53,63,82,47,50,42,50,46,45,47,90,17,58,33,29,34,43,34,48,27,56,33,27,35,32,40,44,60,36,89,90,38,78,92,32,22,44,51,40,73,52,26,32,33,42,31,47,23,42,28,47,25,41,39,77,50,53,29,49,48,47,24,30,34,40,33,46,26,37,27,43,36,27,68,41,57,62,71,38,68,51,77,48,39,96,75,71,52,37,45,28,27,36,40,31,50,21,37,17,65,28,44,53,53,61,49,59,31,43,49,50,28,52,48,25,27,35,41,34,49,23,46,26,46,35,38,59,69,56,87,55,51,82,49,33,42,48,23,29,36,43,32,46,24,37,26,42,45,62,60,44,68,72,74,68,81,119